Protein AF-F1N4C8-F1 (afdb_monomer_lite)

Secondary structure (DSSP, 8-state):
------------------------------HHHHHHHHHHHHHHHHHHHHHHHHHHHHHHHHHHHHH---HHHHHHHHHHHHHHHHHHHHHHHHHHHHHHTTS---------PPPP-PPPPPPB-----HHHHHHHHHHHH---GGGGHHHHHHHHHHHHHTTS--SSHHHHHHHHHHHHHHH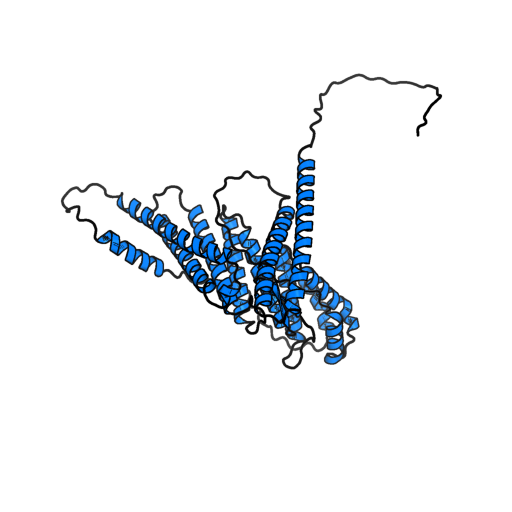HHHHHH-BTTB-----EEEE-TTT--EEEES-HHHHHHHHHHHHHHHHHHHHHTS-TTSHHHHHHHHHHHHHHHHHHHHHHHH-TT-SSGGGSHHHHHHHHHHHHHHHHHHHHHHHHHHS-SSTT-HHHHHHHHHHHHHHHHHHHHHHHHHHSTTGGGTS-HHHHHHHHHHHHHHHHHHHHHHHHHHHHTTS-----SS-------SSHHHHHHHHHHHHHTT---------------------S-THHHHHHHGGGG--S--------

Radius of gyration: 31.33 Å; chains: 1; bounding box: 101×93×82 Å

Sequence (452 aa):
MVPEDRSDGPGAGEESARLQAAGTVRKGCDLSTDSLHGRLQSRRARIHQQIDRELRMRTGAENLYRATSNARVRETVALELSDVNSSLQLLKEELAGLDSSGDTGQPESEGVTAPMIPLGLKETKPLDWAPPLKELICRHFGEDGASYEAEIRELEDLRQATRTPSRSKAGLELLTAYYNQLCFLEARFVTPARSLGLLFHWYDSLTGLPAQQRALAFEKGSVLFNIGALHTQIGARQNRSCPEGIGRAVEAFQRAAGAFSLLRENFSHAPSPDMSPTSLSMLEQLMRAQAQECVFEGLLLQAPRAAHDCLAQLRLAQEAAQVAAEYRLVHRTMAQPPVRGYVPFPWITLVHVKAEHFHALAHYHAALGLCDGACECPAPRAHVPCCQGPVWRLTALSDLQRWLSRSSLSSRRCSWPRLRPGARRCPRSARNAASWLRRSRGQRAGHPASPG

Structure (mmCIF, N/CA/C/O backbone):
data_AF-F1N4C8-F1
#
_entry.id   AF-F1N4C8-F1
#
loop_
_atom_site.group_PDB
_atom_site.id
_atom_site.type_symbol
_atom_site.label_atom_id
_atom_site.label_alt_id
_atom_site.label_comp_id
_atom_site.label_asym_id
_atom_site.label_entity_id
_atom_site.label_seq_id
_atom_site.pdbx_PDB_ins_code
_atom_site.Cartn_x
_atom_site.Cartn_y
_atom_site.Cartn_z
_atom_site.occupancy
_atom_site.B_iso_or_equiv
_atom_site.auth_seq_id
_atom_site.auth_comp_id
_atom_site.auth_asym_id
_atom_site.auth_atom_id
_atom_site.pdbx_PDB_model_num
ATOM 1 N N . MET A 1 1 ? -50.736 38.166 -16.449 1.00 34.38 1 MET A N 1
ATOM 2 C CA . MET A 1 1 ? -51.681 39.264 -16.169 1.00 34.38 1 MET A CA 1
ATOM 3 C C . MET A 1 1 ? -50.852 40.488 -15.814 1.00 34.38 1 MET A C 1
ATOM 5 O O . MET A 1 1 ? -50.324 40.567 -14.718 1.00 34.38 1 MET A O 1
ATOM 9 N N . VAL A 1 2 ? -50.634 41.325 -16.826 1.00 32.94 2 VAL A N 1
ATOM 10 C CA . VAL A 1 2 ? -50.183 42.738 -16.788 1.00 32.94 2 VAL A CA 1
ATOM 11 C C . VAL A 1 2 ? -51.335 43.538 -16.116 1.00 32.94 2 VAL A C 1
ATOM 13 O O . VAL A 1 2 ? -52.463 43.030 -16.204 1.00 32.94 2 VAL A O 1
ATOM 16 N N . PRO A 1 3 ? -51.137 44.676 -15.404 1.00 42.62 3 PRO A N 1
ATOM 17 C CA . PRO A 1 3 ? -50.498 45.879 -15.961 1.00 42.62 3 PRO A CA 1
ATOM 18 C C . PRO A 1 3 ? -49.566 46.683 -15.024 1.00 42.62 3 PRO A C 1
ATOM 20 O O . PRO A 1 3 ? -49.628 46.528 -13.811 1.00 42.62 3 PRO A O 1
ATOM 23 N N . GLU A 1 4 ? -48.523 47.381 -15.513 1.00 33.19 4 GLU A N 1
ATOM 24 C CA . GLU A 1 4 ? -48.523 48.557 -16.429 1.00 33.19 4 GLU A CA 1
ATOM 25 C C . GLU A 1 4 ? -49.344 49.726 -15.838 1.00 33.19 4 GLU A C 1
ATOM 27 O O . GLU A 1 4 ? -50.420 49.503 -15.303 1.00 33.19 4 GLU A O 1
ATOM 32 N N . ASP A 1 5 ? -48.964 51.003 -15.868 1.00 31.84 5 ASP A N 1
ATOM 33 C CA . ASP A 1 5 ? -47.834 51.765 -16.411 1.00 31.84 5 ASP A CA 1
ATOM 34 C C . ASP A 1 5 ? -48.023 53.226 -15.909 1.00 31.84 5 ASP A C 1
ATOM 36 O O . ASP A 1 5 ? -49.169 53.603 -15.681 1.00 31.84 5 ASP A O 1
ATOM 40 N N . ARG A 1 6 ? -46.928 54.010 -15.805 1.00 31.02 6 ARG A N 1
ATOM 41 C CA . ARG A 1 6 ? -46.795 55.488 -16.029 1.00 31.02 6 ARG A CA 1
ATOM 42 C C . ARG A 1 6 ? -47.761 56.500 -15.348 1.00 31.02 6 ARG A C 1
ATOM 44 O O . ARG A 1 6 ? -48.866 56.180 -14.961 1.00 31.02 6 ARG A O 1
ATOM 51 N N . SER A 1 7 ? -47.464 57.788 -15.165 1.00 30.56 7 SER A N 1
ATOM 52 C CA . SER A 1 7 ? -46.352 58.716 -15.444 1.00 30.56 7 SER A CA 1
ATOM 53 C C . SER A 1 7 ? -46.663 60.034 -14.700 1.00 30.56 7 SER A C 1
ATOM 55 O O . SER A 1 7 ? -47.820 60.270 -14.369 1.00 30.56 7 SER A O 1
ATOM 57 N N . ASP A 1 8 ? -45.651 60.873 -14.430 1.00 29.98 8 ASP A N 1
ATOM 58 C CA . ASP A 1 8 ? -45.602 62.307 -14.812 1.00 29.98 8 ASP A CA 1
ATOM 59 C C . ASP A 1 8 ? -44.490 63.064 -14.040 1.00 29.98 8 ASP A C 1
ATOM 61 O O . ASP A 1 8 ? -44.391 62.990 -12.817 1.00 29.98 8 ASP A O 1
ATOM 65 N N . GLY A 1 9 ? -43.607 63.753 -14.783 1.00 28.44 9 GLY A N 1
ATOM 66 C CA . GLY A 1 9 ? -42.596 64.710 -14.272 1.00 28.44 9 GLY A CA 1
ATOM 67 C C . GLY A 1 9 ? -43.178 66.133 -14.130 1.00 28.44 9 GLY A C 1
ATOM 68 O O . GLY A 1 9 ? -44.399 66.228 -14.014 1.00 28.44 9 GLY A O 1
ATOM 69 N N . PRO A 1 10 ? -42.409 67.254 -14.231 1.00 44.00 10 PRO A N 1
ATOM 70 C CA . PRO A 1 10 ? -40.965 67.434 -14.504 1.00 44.00 10 PRO A CA 1
ATOM 71 C C . PRO A 1 10 ? -40.255 68.551 -13.657 1.00 44.00 10 PRO A C 1
ATOM 73 O O . PRO A 1 10 ? -40.876 69.206 -12.827 1.00 44.00 10 PRO A O 1
ATOM 76 N N . GLY A 1 11 ? -38.962 68.821 -13.931 1.00 28.27 11 GLY A N 1
ATOM 77 C CA . GLY A 1 11 ? -38.224 70.067 -13.581 1.00 28.27 11 GLY A CA 1
ATOM 78 C C . GLY A 1 11 ? -36.798 69.805 -13.043 1.00 28.27 11 GLY A C 1
ATOM 79 O O . GLY A 1 11 ? -36.673 69.261 -11.957 1.00 28.27 11 GLY A O 1
ATOM 80 N N . ALA A 1 12 ? -35.702 69.923 -13.810 1.00 30.78 12 ALA A N 1
ATOM 81 C CA . ALA A 1 12 ? -34.986 71.100 -14.358 1.00 30.78 12 ALA A CA 1
ATOM 82 C C . ALA A 1 12 ? -33.800 71.578 -13.472 1.00 30.78 12 ALA A C 1
ATOM 84 O O . ALA A 1 12 ? -33.975 71.800 -12.279 1.00 30.78 12 ALA A O 1
ATOM 85 N N . GLY A 1 13 ? -32.617 71.748 -14.091 1.00 29.03 13 GLY A N 1
ATOM 86 C CA . GLY A 1 13 ? -31.369 72.309 -13.523 1.00 29.03 13 GLY A CA 1
ATOM 87 C C . GLY A 1 13 ? -30.129 71.490 -13.932 1.00 29.03 13 GLY A C 1
ATOM 88 O O . GLY A 1 13 ? -29.874 70.462 -13.316 1.00 29.03 13 GLY A O 1
ATOM 89 N N . GLU A 1 14 ? -29.556 71.722 -15.125 1.00 32.50 14 GLU A N 1
ATOM 90 C CA . GLU A 1 14 ? -28.280 72.455 -15.378 1.00 32.50 14 GLU A CA 1
ATOM 91 C C . GLU A 1 14 ? -27.025 71.733 -14.827 1.00 32.50 14 GLU A C 1
ATOM 93 O O . GLU A 1 14 ? -27.031 71.257 -13.704 1.00 32.50 14 GLU A O 1
ATOM 98 N N . GLU A 1 15 ? -25.850 71.600 -15.445 1.00 30.14 15 GLU A N 1
ATOM 99 C CA . GLU A 1 15 ? -25.218 71.870 -16.746 1.00 30.14 15 GLU A CA 1
ATOM 100 C C . GLU A 1 15 ? -23.708 71.826 -16.416 1.00 30.14 15 GLU A C 1
ATOM 102 O O . GLU A 1 15 ? -23.250 72.602 -15.586 1.00 30.14 15 GLU A O 1
ATOM 107 N N . SER A 1 16 ? -22.909 70.937 -17.017 1.00 31.98 16 SER A N 1
ATOM 108 C CA . SER A 1 16 ? -21.533 71.291 -17.412 1.00 31.98 16 SER A CA 1
ATOM 109 C C . SER A 1 16 ? -20.924 70.212 -18.303 1.00 31.98 16 SER A C 1
ATOM 111 O O . SER A 1 16 ? -20.709 69.068 -17.902 1.00 31.98 16 SER A O 1
ATOM 113 N N . ALA A 1 17 ? -20.649 70.602 -19.542 1.00 31.80 17 ALA A N 1
ATOM 114 C CA . ALA A 1 17 ? -19.982 69.805 -20.554 1.00 31.80 17 ALA A CA 1
ATOM 115 C C . ALA A 1 17 ? -18.457 69.970 -20.473 1.00 31.80 17 ALA A C 1
ATOM 117 O O . ALA A 1 17 ? -17.973 71.080 -20.268 1.00 31.80 17 ALA A O 1
ATOM 118 N N . ARG A 1 18 ? -17.698 68.902 -20.769 1.00 29.83 18 ARG A N 1
ATOM 119 C CA . ARG A 1 18 ? -16.383 68.992 -21.438 1.00 29.83 18 ARG A CA 1
ATOM 120 C C . ARG A 1 18 ? -15.966 67.666 -22.098 1.00 29.83 18 ARG A C 1
ATOM 122 O O . ARG A 1 18 ? -15.558 66.714 -21.450 1.00 29.83 18 ARG A O 1
ATOM 129 N N . LEU A 1 19 ? -16.153 67.663 -23.418 1.00 31.30 19 LEU A N 1
ATOM 130 C CA . LEU A 1 19 ? -15.345 67.116 -24.520 1.00 31.30 19 LEU A CA 1
ATOM 131 C C . LEU A 1 19 ? -14.288 66.016 -24.250 1.00 31.30 19 LEU A C 1
ATOM 133 O O . LEU A 1 19 ? -13.245 66.255 -23.655 1.00 31.30 19 LEU A O 1
ATOM 137 N N . GLN A 1 20 ? -14.557 64.860 -24.869 1.00 30.59 20 GLN A N 1
ATOM 138 C CA . GLN A 1 20 ? -13.702 64.068 -25.775 1.00 30.59 20 GLN A CA 1
ATOM 139 C C . GLN A 1 20 ? -12.196 63.906 -25.473 1.00 30.59 20 GLN A C 1
ATOM 141 O O . GLN A 1 20 ? -11.390 64.794 -25.731 1.00 30.59 20 GLN A O 1
ATOM 146 N N . ALA A 1 21 ? -11.804 62.658 -25.196 1.00 27.16 21 ALA A N 1
ATOM 147 C CA . ALA A 1 21 ? -10.619 62.048 -25.798 1.00 27.16 21 ALA A CA 1
ATOM 148 C C . ALA A 1 21 ? -10.910 60.565 -26.078 1.00 27.16 21 ALA A C 1
ATOM 150 O O . ALA A 1 21 ? -11.226 59.790 -25.176 1.00 27.16 21 ALA A O 1
ATOM 151 N N . ALA A 1 22 ? -10.859 60.189 -27.354 1.00 35.88 22 ALA A N 1
ATOM 152 C CA . ALA A 1 22 ? -11.013 58.819 -27.810 1.00 35.88 22 ALA A CA 1
ATOM 153 C C . ALA A 1 22 ? -9.832 57.962 -27.329 1.00 35.88 22 ALA A C 1
ATOM 155 O O . ALA A 1 22 ? -8.676 58.265 -27.612 1.00 35.88 22 ALA A O 1
ATOM 156 N N . GLY A 1 23 ? -10.142 56.868 -26.637 1.00 27.75 23 GLY A N 1
ATOM 157 C CA . GLY A 1 23 ? -9.200 55.822 -26.266 1.00 27.75 23 GLY A CA 1
ATOM 158 C C . GLY A 1 23 ? -9.911 54.479 -26.330 1.00 27.75 23 GLY A C 1
ATOM 159 O O . GLY A 1 23 ? -10.670 54.118 -25.437 1.00 27.75 23 GLY A O 1
ATOM 160 N N . THR A 1 24 ? -9.710 53.766 -27.432 1.00 43.00 24 THR A N 1
ATOM 161 C CA . THR A 1 24 ? -10.227 52.425 -27.708 1.00 43.00 24 THR A CA 1
ATOM 162 C C . THR A 1 24 ? -9.823 51.445 -26.603 1.00 43.00 24 THR A C 1
ATOM 164 O O . THR A 1 24 ? -8.707 50.931 -26.611 1.00 43.00 24 THR A O 1
ATOM 167 N N . VAL A 1 25 ? -10.727 51.131 -25.671 1.00 32.16 25 VAL A N 1
ATOM 168 C CA . VAL A 1 25 ? -10.544 50.015 -24.731 1.00 32.16 25 VAL A CA 1
ATOM 169 C C . VAL A 1 25 ? -11.344 48.823 -25.241 1.00 32.16 25 VAL A C 1
ATOM 171 O O . VAL A 1 25 ? -12.562 48.733 -25.091 1.00 32.16 25 VAL A O 1
ATOM 174 N N . ARG A 1 26 ? -10.627 47.903 -25.895 1.00 33.97 26 ARG A N 1
ATOM 175 C CA . ARG A 1 26 ? -11.091 46.549 -26.212 1.00 33.97 26 ARG A CA 1
ATOM 176 C C . ARG A 1 26 ? -11.612 45.889 -24.934 1.00 33.97 26 ARG A C 1
ATOM 178 O O . ARG A 1 26 ? -10.846 45.620 -24.015 1.00 33.97 26 ARG A O 1
ATOM 185 N N . LYS A 1 27 ? -12.905 45.574 -24.916 1.00 42.53 27 LYS A N 1
ATOM 186 C CA . LYS A 1 27 ? -13.530 44.680 -23.940 1.00 42.53 27 LYS A CA 1
ATOM 187 C C . LYS A 1 27 ? -13.069 43.249 -24.251 1.00 42.53 27 LYS A C 1
ATOM 189 O O . LYS A 1 27 ? -13.692 42.545 -25.041 1.00 42.53 27 LYS A O 1
ATOM 194 N N . GLY A 1 28 ? -11.914 42.863 -23.712 1.00 32.50 28 GLY A N 1
ATOM 195 C CA . GLY A 1 28 ? -11.459 41.474 -23.699 1.00 32.50 28 GLY A CA 1
ATOM 196 C C . GLY A 1 28 ? -12.331 40.681 -22.733 1.00 32.50 28 GLY A C 1
ATOM 197 O O . GLY A 1 28 ? -12.380 40.994 -21.550 1.00 32.50 28 GLY A O 1
ATOM 198 N N . CYS A 1 29 ? -13.084 39.719 -23.257 1.00 37.88 29 CYS A N 1
ATOM 199 C CA . CYS A 1 29 ? -13.912 38.816 -22.472 1.00 37.88 29 CYS A CA 1
ATOM 200 C C . CYS A 1 29 ? -13.064 37.668 -21.907 1.00 37.88 29 CYS A C 1
ATOM 202 O O . CYS A 1 29 ?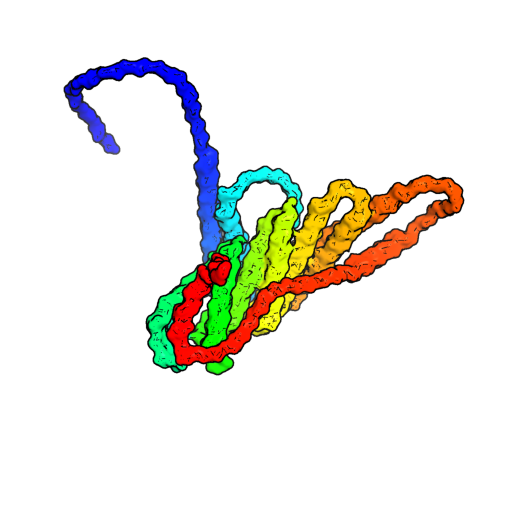 -12.502 36.895 -22.682 1.00 37.88 29 CYS A O 1
ATOM 204 N N . ASP A 1 30 ? -13.076 37.488 -20.587 1.00 38.47 30 ASP A N 1
ATOM 205 C CA . ASP A 1 30 ? -12.626 36.271 -19.895 1.00 38.47 30 ASP A CA 1
ATOM 206 C C . ASP A 1 30 ? -13.673 35.140 -20.023 1.00 38.47 30 ASP A C 1
ATOM 208 O O . ASP A 1 30 ? -14.190 34.614 -19.044 1.00 38.47 30 ASP A O 1
ATOM 212 N N . LEU A 1 31 ? -14.033 34.757 -21.254 1.00 42.31 31 LEU A N 1
ATOM 213 C CA . LEU A 1 31 ? -15.023 33.693 -21.521 1.00 42.31 31 LEU A CA 1
ATOM 214 C C . LEU A 1 31 ? -14.482 32.269 -21.278 1.00 42.31 31 LEU A C 1
ATOM 216 O O . LEU A 1 31 ? -15.246 31.304 -21.231 1.00 42.31 31 LEU A O 1
ATOM 220 N N . SER A 1 32 ? -13.168 32.106 -21.128 1.00 46.84 32 SER A N 1
ATOM 221 C CA . SER A 1 32 ? -12.535 30.781 -21.129 1.00 46.84 32 SER A CA 1
ATOM 222 C C . SER A 1 32 ? -12.412 30.154 -19.738 1.00 46.84 32 SER A C 1
ATOM 224 O O . SER A 1 32 ? -12.578 28.939 -19.604 1.00 46.84 32 SER A O 1
ATOM 226 N N . THR A 1 33 ? -12.164 30.950 -18.698 1.00 42.88 33 THR A N 1
ATOM 227 C CA . THR A 1 33 ? -11.915 30.474 -17.324 1.00 42.88 33 THR A CA 1
ATOM 228 C C . THR A 1 33 ? -13.198 30.025 -16.622 1.00 42.88 33 THR A C 1
ATOM 230 O O . THR A 1 33 ? -13.210 28.962 -15.997 1.00 42.88 33 THR A O 1
ATOM 233 N N . ASP A 1 34 ? -14.304 30.742 -16.834 1.00 50.34 34 ASP A N 1
ATOM 234 C CA . ASP A 1 34 ? -15.625 30.401 -16.282 1.00 50.34 34 ASP A CA 1
ATOM 235 C C . ASP A 1 34 ? -16.160 29.067 -16.847 1.00 50.34 34 ASP A C 1
ATOM 237 O O . ASP A 1 34 ? -16.710 28.224 -16.133 1.00 50.34 34 ASP A O 1
ATOM 241 N N . SER A 1 35 ? -15.880 28.794 -18.129 1.00 58.06 35 SER A N 1
ATOM 242 C CA . SER A 1 35 ? -16.254 27.537 -18.797 1.00 58.06 35 SER A CA 1
ATOM 243 C C . SER A 1 35 ? -15.475 26.312 -18.290 1.00 58.06 35 SER A C 1
ATOM 245 O O . SER A 1 35 ? -15.957 25.177 -18.354 1.00 58.06 35 SER A O 1
ATOM 247 N N . LEU A 1 36 ? -14.238 26.514 -17.828 1.00 58.56 36 LEU A N 1
ATOM 248 C CA . LEU A 1 36 ? -13.363 25.462 -17.306 1.00 58.56 36 LEU A CA 1
ATOM 249 C C . LEU A 1 36 ? -13.756 25.111 -15.874 1.00 58.56 36 LEU A C 1
ATOM 251 O O . LEU A 1 36 ? -13.907 23.932 -15.553 1.00 58.56 36 LEU A O 1
ATOM 255 N N . HIS A 1 37 ? -14.015 26.127 -15.051 1.00 63.09 37 HIS A N 1
ATOM 256 C CA . HIS A 1 37 ? -14.494 25.937 -13.689 1.00 63.09 37 HIS A CA 1
ATOM 257 C C . HIS A 1 37 ? -15.852 25.216 -13.663 1.00 63.09 37 HIS A C 1
ATOM 259 O O . HIS A 1 37 ? -15.999 24.211 -12.963 1.00 63.09 37 HIS A O 1
ATOM 265 N N . GLY A 1 38 ? -16.803 25.628 -14.512 1.00 69.38 38 GLY A N 1
ATOM 266 C CA . GLY A 1 38 ? -18.100 24.952 -14.651 1.00 69.38 38 GLY A CA 1
ATOM 267 C C . GLY A 1 38 ? -17.992 23.495 -15.126 1.00 69.38 38 GLY A C 1
ATOM 268 O O . GLY A 1 38 ? -18.709 22.619 -14.630 1.00 69.38 38 GLY A O 1
ATOM 269 N N . ARG A 1 39 ? -17.048 23.186 -16.029 1.00 72.56 39 ARG A N 1
ATOM 270 C CA . ARG A 1 39 ? -16.771 21.805 -16.475 1.00 72.56 39 ARG A CA 1
ATOM 271 C C . ARG A 1 39 ? -16.159 20.942 -15.373 1.00 72.56 39 ARG A C 1
ATOM 273 O O . ARG A 1 39 ? -16.588 19.802 -15.199 1.00 72.56 39 ARG A O 1
ATOM 280 N N . LEU A 1 40 ? -15.201 21.474 -14.613 1.00 74.12 40 LEU A N 1
ATOM 281 C CA . LEU A 1 40 ? -14.580 20.768 -13.487 1.00 74.12 40 LEU A CA 1
ATOM 282 C C . LEU A 1 40 ? -15.590 20.504 -12.364 1.00 74.12 40 LEU A C 1
ATOM 284 O O . LEU A 1 40 ? -15.637 19.392 -11.838 1.00 74.12 40 LEU A O 1
ATOM 288 N N . GLN A 1 41 ? -16.452 21.476 -12.050 1.00 77.50 41 GLN A N 1
ATOM 289 C CA . GLN A 1 41 ? -17.533 21.299 -11.078 1.00 77.50 41 GLN A CA 1
ATOM 290 C C . GLN A 1 41 ? -18.569 20.263 -11.540 1.00 77.50 41 GLN A C 1
ATOM 292 O O . GLN A 1 41 ? -18.951 19.390 -10.762 1.00 77.50 41 GLN A O 1
ATOM 297 N N . SER A 1 42 ? -18.974 20.292 -12.813 1.00 80.81 42 SER A N 1
ATOM 298 C CA . SER A 1 42 ? -19.904 19.300 -13.378 1.00 80.81 42 SER A CA 1
ATOM 299 C C . SER A 1 42 ? -19.312 17.887 -13.360 1.00 80.81 42 SER A C 1
ATOM 301 O O . SER A 1 42 ? -19.991 16.920 -13.009 1.00 80.81 42 SER A O 1
ATOM 303 N N . ARG A 1 43 ? -18.017 17.758 -13.684 1.00 82.12 43 ARG A N 1
ATOM 304 C CA . ARG A 1 43 ? -17.288 16.485 -13.609 1.00 82.12 43 ARG A CA 1
ATOM 305 C C . ARG A 1 43 ? -17.182 15.984 -12.167 1.00 82.12 43 ARG A C 1
ATOM 307 O O . ARG A 1 43 ? -17.458 14.815 -11.917 1.00 82.12 43 ARG A O 1
ATOM 314 N N . ARG A 1 44 ? -16.883 16.870 -11.213 1.00 84.81 44 ARG A N 1
ATOM 315 C CA . ARG A 1 44 ? -16.863 16.564 -9.773 1.00 84.81 44 ARG A CA 1
ATOM 316 C C . ARG A 1 44 ? -18.217 16.052 -9.278 1.00 84.81 44 ARG A C 1
ATOM 318 O O . ARG A 1 44 ? -18.266 15.022 -8.613 1.00 84.81 44 ARG A O 1
ATOM 325 N N . ALA A 1 45 ? -19.308 16.724 -9.646 1.00 85.25 45 ALA A N 1
ATOM 326 C CA . ALA A 1 45 ? -20.662 16.307 -9.283 1.00 85.25 45 ALA A CA 1
ATOM 327 C C . ALA A 1 45 ? -21.006 14.915 -9.842 1.00 85.25 45 ALA A C 1
ATOM 329 O O . ALA A 1 45 ? -21.552 14.078 -9.122 1.00 85.25 45 ALA A O 1
ATOM 330 N N . ARG A 1 46 ? -20.619 14.629 -11.094 1.00 89.50 46 ARG A N 1
ATOM 331 C CA . ARG A 1 46 ? -20.806 13.308 -11.713 1.00 89.50 46 ARG A CA 1
ATOM 332 C C . ARG A 1 46 ? -20.027 12.212 -10.984 1.00 89.50 46 ARG A C 1
ATOM 334 O O . ARG A 1 46 ? -20.590 11.154 -10.715 1.00 89.50 46 ARG A O 1
ATOM 341 N N . ILE A 1 47 ? -18.768 12.474 -10.630 1.00 87.75 47 ILE A N 1
ATOM 342 C CA . ILE A 1 47 ? -17.939 11.521 -9.880 1.00 87.75 47 ILE A CA 1
ATOM 343 C C . ILE A 1 47 ? -18.535 11.266 -8.492 1.00 87.75 47 ILE A C 1
ATOM 345 O O . ILE A 1 47 ? -18.646 10.113 -8.089 1.00 87.75 47 ILE A O 1
ATOM 349 N N . HIS A 1 48 ? -18.991 12.302 -7.779 1.00 87.31 48 HIS A N 1
ATOM 350 C CA . HIS A 1 48 ? -19.689 12.126 -6.498 1.00 87.31 48 HIS A CA 1
ATOM 351 C C . HIS A 1 48 ? -20.937 11.244 -6.638 1.00 87.31 48 HIS A C 1
ATOM 353 O O . HIS A 1 48 ? -21.106 10.300 -5.870 1.00 87.31 48 HIS A O 1
ATOM 359 N N . GLN A 1 49 ? -21.764 11.471 -7.664 1.00 91.00 49 GLN A N 1
ATOM 360 C CA . GLN A 1 49 ? -22.949 10.646 -7.919 1.00 91.00 49 GLN A CA 1
ATOM 361 C C . GLN A 1 49 ? -22.591 9.173 -8.187 1.00 91.00 49 GLN A C 1
ATOM 363 O O . GLN A 1 49 ? -23.306 8.264 -7.751 1.00 91.00 49 GLN A O 1
ATOM 368 N N . GLN A 1 50 ? -21.488 8.925 -8.900 1.00 90.38 50 GLN A N 1
ATOM 369 C CA . GLN A 1 50 ? -20.975 7.575 -9.135 1.00 90.38 50 GLN A CA 1
ATOM 370 C C . GLN A 1 50 ? -20.453 6.944 -7.839 1.00 90.38 50 GLN A C 1
ATOM 372 O O . GLN A 1 50 ? -20.811 5.806 -7.550 1.00 90.38 50 GLN A O 1
ATOM 377 N N . ILE A 1 51 ? -19.704 7.684 -7.015 1.00 86.75 51 ILE A N 1
ATOM 378 C CA . ILE A 1 51 ? -19.239 7.211 -5.702 1.00 86.75 51 ILE A CA 1
ATOM 379 C C . ILE A 1 51 ? -20.431 6.814 -4.824 1.00 86.75 51 ILE A C 1
ATOM 381 O O . ILE A 1 51 ? -20.425 5.728 -4.252 1.00 86.75 51 ILE A O 1
ATOM 385 N N . ASP A 1 52 ? -21.482 7.633 -4.762 1.00 88.12 52 ASP A N 1
ATOM 386 C CA . ASP A 1 52 ? -22.682 7.322 -3.976 1.00 88.12 52 ASP A CA 1
ATOM 387 C C . ASP A 1 52 ? -23.398 6.062 -4.478 1.00 88.12 52 ASP A C 1
ATOM 389 O O . ASP A 1 52 ? -23.919 5.267 -3.691 1.00 88.12 52 ASP A O 1
ATOM 393 N N . ARG A 1 53 ? -23.433 5.853 -5.800 1.00 91.06 53 ARG A N 1
ATOM 394 C CA . ARG A 1 53 ? -23.971 4.625 -6.398 1.00 91.06 53 ARG A CA 1
ATOM 395 C C . ARG A 1 53 ? -23.152 3.406 -5.979 1.00 91.06 53 ARG A C 1
ATOM 397 O O . ARG A 1 53 ? -23.744 2.436 -5.510 1.00 91.06 53 ARG A O 1
ATOM 404 N N . GLU A 1 54 ? -21.833 3.473 -6.103 1.00 89.69 54 GLU A N 1
ATOM 405 C CA . GLU A 1 54 ? -20.948 2.364 -5.749 1.00 89.69 54 GLU A CA 1
ATOM 406 C C . GLU A 1 54 ? -20.955 2.075 -4.237 1.00 89.69 54 GLU A C 1
ATOM 408 O O . GLU A 1 54 ? -20.979 0.919 -3.821 1.00 89.69 54 GLU A O 1
ATOM 413 N N . LEU A 1 55 ? -21.049 3.098 -3.379 1.00 86.06 55 LEU A N 1
ATOM 414 C CA . LEU A 1 55 ? -21.200 2.912 -1.929 1.00 86.06 55 LEU A CA 1
ATOM 415 C C . LEU A 1 55 ? -22.505 2.186 -1.566 1.00 86.06 55 LEU A C 1
ATOM 417 O O . LEU A 1 55 ? -22.517 1.331 -0.671 1.00 86.06 55 LEU A O 1
ATOM 421 N N . ARG A 1 56 ? -23.607 2.485 -2.269 1.00 90.00 56 ARG A N 1
ATOM 422 C CA . ARG A 1 56 ? -24.878 1.755 -2.111 1.00 90.00 56 ARG A CA 1
ATOM 423 C C . ARG A 1 56 ? -24.758 0.305 -2.577 1.00 90.00 56 ARG A C 1
ATOM 425 O O . ARG A 1 56 ? -25.193 -0.585 -1.848 1.00 90.00 56 ARG A O 1
ATOM 432 N N . MET A 1 57 ? -24.135 0.069 -3.735 1.00 90.12 57 MET A N 1
ATOM 433 C CA . MET A 1 57 ? -23.855 -1.278 -4.256 1.00 90.12 57 MET A CA 1
ATOM 434 C C . MET A 1 57 ? -23.035 -2.093 -3.256 1.00 90.12 57 MET A C 1
ATOM 436 O O . MET A 1 57 ? -23.437 -3.196 -2.884 1.00 90.12 57 MET A O 1
ATOM 440 N N . ARG A 1 58 ? -21.953 -1.509 -2.727 1.00 89.00 58 ARG A N 1
ATOM 441 C CA . ARG A 1 58 ? -21.110 -2.144 -1.710 1.00 89.00 58 ARG A CA 1
ATOM 442 C C . ARG A 1 58 ? -21.901 -2.508 -0.464 1.00 89.00 58 ARG A C 1
ATOM 444 O O . ARG A 1 58 ? -21.797 -3.627 0.020 1.00 89.00 58 ARG A O 1
ATOM 451 N N . THR A 1 59 ? -22.724 -1.589 0.037 1.00 88.88 59 THR A N 1
ATOM 452 C CA . THR A 1 59 ? -23.559 -1.838 1.221 1.00 88.88 59 THR A CA 1
ATOM 453 C C . THR A 1 59 ? -24.537 -2.993 0.979 1.00 88.88 59 THR A C 1
ATOM 455 O O . THR A 1 59 ? -24.698 -3.857 1.842 1.00 88.88 59 THR A O 1
ATOM 458 N N . GLY A 1 60 ? -25.159 -3.049 -0.204 1.00 89.62 60 GLY A N 1
ATOM 459 C CA . GLY A 1 60 ? -26.031 -4.156 -0.605 1.00 89.62 60 GLY A CA 1
ATOM 460 C C . GLY A 1 60 ? -25.291 -5.495 -0.671 1.00 89.62 60 GLY A C 1
ATOM 461 O O . GLY A 1 60 ? -25.742 -6.478 -0.081 1.00 89.62 60 GLY A O 1
ATOM 462 N N . ALA A 1 61 ? -24.123 -5.515 -1.315 1.00 88.44 61 ALA A N 1
ATOM 463 C CA . ALA A 1 61 ? -23.276 -6.698 -1.426 1.00 88.44 61 ALA A CA 1
ATOM 464 C C . ALA A 1 61 ? -22.746 -7.164 -0.056 1.00 88.44 61 ALA A C 1
ATOM 466 O O . ALA A 1 61 ? -22.810 -8.350 0.251 1.00 88.44 61 ALA A O 1
ATOM 467 N N . GLU A 1 62 ? -22.323 -6.252 0.827 1.00 86.81 62 GLU A N 1
ATOM 468 C CA . GLU A 1 62 ? -21.923 -6.566 2.207 1.00 86.81 62 GLU A CA 1
ATOM 469 C C . GLU A 1 62 ? -23.054 -7.238 2.997 1.00 86.81 62 GLU A C 1
ATOM 471 O O . GLU A 1 62 ? -22.821 -8.203 3.731 1.00 86.81 62 GLU A O 1
ATOM 476 N N . ASN A 1 63 ? -24.281 -6.728 2.870 1.00 90.38 63 ASN A N 1
ATOM 477 C CA . ASN A 1 63 ? -25.440 -7.292 3.555 1.00 90.38 63 ASN A CA 1
ATOM 478 C C . ASN A 1 63 ? -25.754 -8.698 3.036 1.00 90.38 63 ASN A C 1
ATOM 480 O O . ASN A 1 63 ? -25.974 -9.607 3.837 1.00 90.38 63 ASN A O 1
ATOM 484 N N . LEU A 1 64 ? -25.701 -8.900 1.717 1.00 89.44 64 LEU A N 1
ATOM 485 C CA . LEU A 1 64 ? -25.901 -10.212 1.106 1.00 89.44 64 LEU A CA 1
ATOM 486 C C . LEU A 1 64 ? -24.796 -11.202 1.499 1.00 89.44 64 LEU A C 1
ATOM 488 O O . LEU A 1 64 ? -25.092 -12.351 1.826 1.00 89.44 64 LEU A O 1
ATOM 492 N N . TYR A 1 65 ? -23.541 -10.747 1.544 1.00 87.62 65 TYR A N 1
ATOM 493 C CA . TYR A 1 65 ? -22.395 -11.549 1.976 1.00 87.62 65 TYR A CA 1
ATOM 494 C C . TYR A 1 65 ? -22.573 -12.066 3.408 1.00 87.62 65 TYR A C 1
ATOM 496 O O . TYR A 1 65 ? -22.280 -13.227 3.696 1.00 87.62 65 TYR A O 1
ATOM 504 N N . ARG A 1 66 ? -23.081 -11.211 4.309 1.00 86.50 66 ARG A N 1
ATOM 505 C CA . ARG A 1 66 ? -23.375 -11.582 5.703 1.00 86.50 66 ARG A CA 1
ATOM 506 C C . ARG A 1 66 ? -24.603 -12.482 5.831 1.00 86.50 66 ARG A C 1
ATOM 508 O O . ARG A 1 66 ? -24.610 -13.351 6.695 1.00 86.50 66 ARG A O 1
ATOM 515 N N . ALA A 1 67 ? -25.631 -12.265 5.012 1.00 88.69 67 ALA A N 1
ATOM 516 C CA . ALA A 1 67 ? -26.892 -12.999 5.093 1.00 88.69 67 ALA A CA 1
ATOM 517 C C . ALA A 1 67 ? -26.828 -14.396 4.451 1.00 88.69 67 ALA A C 1
ATOM 519 O O . ALA A 1 67 ? -27.569 -15.292 4.851 1.00 88.69 67 ALA A O 1
ATOM 520 N N . THR A 1 68 ? -25.967 -14.599 3.451 1.00 89.44 68 THR A N 1
ATOM 521 C CA . THR A 1 68 ? -25.915 -15.864 2.710 1.00 89.44 68 THR A CA 1
ATOM 522 C C . THR A 1 68 ? -25.142 -16.949 3.460 1.00 89.44 68 THR A C 1
ATOM 524 O O . THR A 1 68 ? -24.019 -16.738 3.925 1.00 89.44 68 THR A O 1
ATOM 527 N N . SER A 1 69 ? -25.715 -18.152 3.541 1.00 88.94 69 SER A N 1
ATOM 528 C CA . SER A 1 69 ? -25.052 -19.373 4.024 1.00 88.94 69 SER A CA 1
ATOM 529 C C . SER A 1 69 ? -24.445 -20.212 2.889 1.00 88.94 69 SER A C 1
ATOM 531 O O . SER A 1 69 ? -23.618 -21.086 3.150 1.00 88.94 69 SER A O 1
ATOM 533 N N . ASN A 1 70 ? -24.807 -19.929 1.631 1.00 92.31 70 ASN A N 1
ATOM 534 C CA . ASN A 1 70 ? -24.366 -20.677 0.455 1.00 92.31 70 ASN A CA 1
ATOM 535 C C . ASN A 1 70 ? -22.956 -20.246 0.018 1.00 92.31 70 ASN A C 1
ATOM 537 O O . ASN A 1 70 ? -22.730 -19.081 -0.311 1.00 92.31 70 ASN A O 1
ATOM 541 N N . ALA A 1 71 ? -22.025 -21.202 -0.033 1.00 85.69 71 ALA A N 1
ATOM 542 C CA . ALA A 1 71 ? -20.626 -20.954 -0.374 1.00 85.69 71 ALA A CA 1
ATOM 543 C C . ALA A 1 71 ? -20.429 -20.350 -1.777 1.00 85.69 71 ALA A C 1
ATOM 545 O O . ALA A 1 71 ? -19.640 -19.422 -1.917 1.00 85.69 71 ALA A O 1
ATOM 546 N N . ARG A 1 72 ? -21.181 -20.807 -2.790 1.00 85.56 72 ARG A N 1
ATOM 547 C CA . ARG A 1 72 ? -21.056 -20.294 -4.168 1.00 85.56 72 ARG A CA 1
ATOM 548 C C . ARG A 1 72 ? -21.517 -18.845 -4.272 1.00 85.56 72 ARG A C 1
ATOM 550 O O . ARG A 1 72 ? -20.819 -18.014 -4.831 1.00 85.56 72 ARG A O 1
ATOM 557 N N . VAL A 1 73 ? -22.668 -18.534 -3.673 1.00 86.06 73 VAL A N 1
ATOM 558 C CA . VAL A 1 73 ? -23.195 -17.160 -3.632 1.00 86.06 73 VAL A CA 1
ATOM 559 C C . VAL A 1 73 ? -22.234 -16.249 -2.873 1.00 86.06 73 VAL A C 1
ATOM 561 O O . VAL A 1 73 ? -21.993 -15.125 -3.293 1.00 86.06 73 VAL A O 1
ATOM 564 N N . ARG A 1 74 ? -21.648 -16.736 -1.774 1.00 85.25 74 ARG A N 1
ATOM 565 C CA . ARG A 1 74 ? -20.668 -15.980 -0.990 1.00 85.25 74 ARG A CA 1
ATOM 566 C C . ARG A 1 74 ? -19.413 -15.641 -1.800 1.00 85.25 74 ARG A C 1
ATOM 568 O O . ARG A 1 74 ? -18.937 -14.515 -1.707 1.00 85.25 74 ARG A O 1
ATOM 575 N N . GLU A 1 75 ? -18.909 -16.581 -2.595 1.00 82.06 75 GLU A N 1
ATOM 576 C CA . GLU A 1 75 ? -17.760 -16.368 -3.482 1.00 82.06 75 GLU A CA 1
ATOM 577 C C . GLU A 1 75 ? -18.073 -15.352 -4.589 1.00 82.06 75 GLU A C 1
ATOM 579 O O . GLU A 1 75 ? -17.310 -14.410 -4.782 1.00 82.06 75 GLU A O 1
ATOM 584 N N . THR A 1 76 ? -19.238 -15.458 -5.238 1.00 86.31 76 THR A N 1
ATOM 585 C CA . THR A 1 76 ? -19.682 -14.463 -6.230 1.00 86.31 76 THR A CA 1
ATOM 586 C C . THR A 1 76 ? -19.791 -13.068 -5.620 1.00 86.31 76 THR A C 1
ATOM 588 O O . THR A 1 76 ? -19.278 -12.107 -6.178 1.00 86.31 76 THR A O 1
ATOM 591 N N . VAL A 1 77 ? -20.398 -12.947 -4.437 1.00 87.12 77 VAL A N 1
ATOM 592 C CA . VAL A 1 77 ? -20.523 -11.654 -3.751 1.00 87.12 77 VAL A CA 1
ATOM 593 C C . VAL A 1 77 ? -19.155 -11.095 -3.337 1.00 87.12 77 VAL A C 1
ATOM 595 O O . VAL A 1 77 ? -18.978 -9.881 -3.341 1.00 87.12 77 VAL A O 1
ATOM 598 N N . ALA A 1 78 ? -18.176 -11.944 -3.006 1.00 81.25 78 ALA A N 1
ATOM 599 C CA . ALA A 1 78 ? -16.810 -11.499 -2.726 1.00 81.25 78 ALA A CA 1
ATOM 600 C C . ALA A 1 78 ? -16.117 -10.912 -3.967 1.00 81.25 78 ALA A C 1
ATOM 602 O O . ALA A 1 78 ? -15.420 -9.906 -3.847 1.00 81.25 78 ALA A O 1
ATOM 603 N N . LEU A 1 79 ? -16.327 -11.509 -5.145 1.00 81.94 79 LEU A N 1
ATOM 604 C CA . LEU A 1 79 ? -15.809 -10.985 -6.413 1.00 81.94 79 LEU A CA 1
ATOM 605 C C . LEU A 1 79 ? -16.442 -9.630 -6.752 1.00 81.94 79 LEU A C 1
ATOM 607 O O . LEU A 1 79 ? -15.721 -8.660 -6.962 1.00 81.94 79 LEU A O 1
ATOM 611 N N . GLU A 1 80 ? -17.771 -9.529 -6.680 1.00 85.94 80 GLU A N 1
ATOM 612 C CA . GLU A 1 80 ? -18.497 -8.269 -6.912 1.00 85.94 80 GLU A CA 1
ATOM 613 C C . GLU A 1 80 ? -18.074 -7.168 -5.926 1.00 85.94 80 GLU A C 1
ATOM 615 O O . GLU A 1 80 ? -17.948 -5.999 -6.286 1.00 85.94 80 GLU A O 1
ATOM 620 N N . LEU A 1 81 ? -17.803 -7.526 -4.664 1.00 85.25 81 LEU A N 1
ATOM 621 C CA . LEU A 1 81 ? -17.239 -6.590 -3.690 1.00 85.25 81 LEU A CA 1
ATOM 622 C C . LEU A 1 81 ? -15.851 -6.098 -4.111 1.00 85.25 81 LEU A C 1
ATOM 624 O O . LEU A 1 81 ? -15.563 -4.913 -3.940 1.00 85.25 81 LEU A O 1
ATOM 628 N N . SER A 1 82 ? -14.997 -6.963 -4.658 1.00 78.75 82 SER A N 1
ATOM 629 C CA . SER A 1 82 ? -13.691 -6.553 -5.186 1.00 78.75 82 SER A CA 1
ATOM 630 C C . SER A 1 82 ? -13.852 -5.574 -6.358 1.00 78.75 82 SER A C 1
ATOM 632 O O . SER A 1 82 ? -13.227 -4.509 -6.347 1.00 78.75 82 SER A O 1
ATOM 634 N N . ASP A 1 83 ? -14.768 -5.848 -7.291 1.00 82.00 83 ASP A N 1
ATOM 635 C CA . ASP A 1 83 ? -15.035 -4.998 -8.462 1.00 82.00 83 ASP A CA 1
ATOM 636 C C . ASP A 1 83 ? -15.594 -3.618 -8.080 1.00 82.00 83 ASP A C 1
ATOM 638 O O . ASP A 1 83 ? -15.111 -2.578 -8.550 1.00 82.00 83 ASP A O 1
ATOM 642 N N . VAL A 1 84 ? -16.566 -3.581 -7.163 1.00 85.31 84 VAL A N 1
ATOM 643 C CA . VAL A 1 84 ? -17.123 -2.328 -6.626 1.00 85.31 84 VAL A CA 1
ATOM 644 C C . VAL A 1 84 ? -16.043 -1.519 -5.903 1.00 85.31 84 VAL A C 1
ATOM 646 O O . VAL A 1 84 ? -15.979 -0.295 -6.039 1.00 85.31 84 VAL A O 1
ATOM 649 N N . ASN A 1 85 ? -15.148 -2.169 -5.154 1.00 80.69 85 ASN A N 1
ATOM 650 C CA . ASN A 1 85 ? -14.063 -1.465 -4.468 1.00 80.69 85 ASN A CA 1
ATOM 651 C C . ASN A 1 85 ? -12.988 -0.946 -5.425 1.00 80.69 85 ASN A C 1
ATOM 653 O O . ASN A 1 85 ? -12.510 0.174 -5.232 1.00 80.69 85 ASN A O 1
ATOM 657 N N . SER A 1 86 ? -12.657 -1.696 -6.478 1.00 77.06 86 SER A N 1
ATOM 658 C CA . SER A 1 86 ? -11.783 -1.213 -7.550 1.00 77.06 86 SER A CA 1
ATOM 659 C C . SER A 1 86 ? -12.378 0.033 -8.220 1.00 77.06 86 SER A C 1
ATOM 661 O O . SER A 1 86 ? -11.703 1.057 -8.354 1.00 77.06 86 SER A O 1
ATOM 663 N N . SER A 1 87 ? -13.678 0.001 -8.523 1.00 82.25 87 SER A N 1
ATOM 664 C CA . SER A 1 87 ? -14.413 1.132 -9.105 1.00 82.25 87 SER A CA 1
ATOM 665 C C . SER A 1 87 ? -14.430 2.352 -8.178 1.00 82.25 87 SER A C 1
ATOM 667 O O . SER A 1 87 ? -14.129 3.470 -8.602 1.00 82.25 87 SER A O 1
ATOM 669 N N . LEU A 1 88 ? -14.701 2.152 -6.882 1.00 83.69 88 LEU A N 1
ATOM 670 C CA . LEU A 1 88 ? -14.627 3.212 -5.869 1.00 83.69 88 LEU A CA 1
ATOM 671 C C . LEU A 1 88 ? -13.230 3.818 -5.764 1.00 83.69 88 LEU A C 1
ATOM 673 O O . LEU A 1 88 ? -13.105 5.032 -5.589 1.00 83.69 88 LEU A O 1
ATOM 677 N N . GLN A 1 89 ? -12.185 2.994 -5.836 1.00 79.12 89 GLN A N 1
ATOM 678 C CA . GLN A 1 89 ? -10.813 3.477 -5.786 1.00 79.12 89 GLN A CA 1
ATOM 679 C C . GLN A 1 89 ? -10.529 4.409 -6.968 1.00 79.12 89 GLN A C 1
ATOM 681 O O . GLN A 1 89 ? -10.083 5.533 -6.737 1.00 79.12 89 GLN A O 1
ATOM 686 N N . LEU A 1 90 ? -10.860 3.989 -8.192 1.00 79.38 90 LEU A N 1
ATOM 687 C CA . LEU A 1 90 ? -10.670 4.791 -9.404 1.00 79.38 90 LEU A CA 1
ATOM 688 C C . LEU A 1 90 ? -11.431 6.120 -9.339 1.00 79.38 90 LEU A C 1
ATOM 690 O O . LEU A 1 90 ? -10.846 7.177 -9.567 1.00 79.38 90 LEU A O 1
ATOM 694 N N . LEU A 1 91 ? -12.705 6.097 -8.937 1.00 83.38 91 LEU A N 1
ATOM 695 C CA . LEU A 1 91 ? -13.522 7.310 -8.812 1.00 83.38 91 LEU A CA 1
ATOM 696 C C . LEU A 1 91 ? -12.961 8.283 -7.767 1.00 83.38 91 LEU A C 1
ATOM 698 O O . LEU A 1 91 ? -12.900 9.492 -7.994 1.00 83.38 91 LEU A O 1
ATOM 702 N N . LYS A 1 92 ? -12.513 7.773 -6.614 1.00 82.19 92 LYS A N 1
ATOM 703 C CA . LYS A 1 92 ? -11.895 8.610 -5.574 1.00 82.19 92 LYS A CA 1
ATOM 704 C C . LYS A 1 92 ? -10.527 9.147 -6.005 1.00 82.19 92 LYS A C 1
ATOM 706 O O . LYS A 1 92 ? -10.116 10.205 -5.527 1.00 82.19 92 LYS A O 1
ATOM 711 N N . GLU A 1 93 ? -9.795 8.414 -6.839 1.00 79.88 93 GLU A N 1
ATOM 712 C CA . GLU A 1 93 ? -8.535 8.873 -7.424 1.00 79.88 93 GLU A CA 1
ATOM 713 C C . GLU A 1 93 ? -8.761 9.968 -8.466 1.00 79.88 93 GLU A C 1
ATOM 715 O O . GLU A 1 93 ? -8.055 10.975 -8.412 1.00 79.88 93 GLU A O 1
ATOM 720 N N . GLU A 1 94 ? -9.762 9.815 -9.336 1.00 82.50 94 GLU A N 1
ATOM 721 C CA . GLU A 1 94 ? -10.160 10.833 -10.314 1.00 82.50 94 GLU A CA 1
ATOM 722 C C . GLU A 1 94 ? -10.609 12.118 -9.613 1.00 82.50 94 GLU A C 1
ATOM 724 O O . GLU A 1 94 ? -10.137 13.204 -9.950 1.00 82.50 94 GLU A O 1
ATOM 729 N N . LEU A 1 95 ? -11.444 11.995 -8.575 1.00 83.88 95 LEU A N 1
ATOM 730 C CA . LEU A 1 95 ? -11.884 13.126 -7.758 1.00 83.88 95 LEU A CA 1
ATOM 731 C C . LEU A 1 95 ? -10.699 13.901 -7.170 1.00 83.88 95 LEU A C 1
ATOM 733 O O . LEU A 1 95 ? -10.624 15.120 -7.299 1.00 83.88 95 LEU A O 1
ATOM 737 N N . ALA A 1 96 ? -9.741 13.182 -6.580 1.00 76.69 96 ALA A N 1
ATOM 738 C CA . ALA A 1 96 ? -8.539 13.792 -6.027 1.00 76.69 96 ALA A CA 1
ATOM 739 C C . ALA A 1 96 ? -7.635 14.408 -7.107 1.00 76.69 96 ALA A C 1
ATOM 741 O O . ALA A 1 96 ? -6.969 15.406 -6.843 1.00 76.69 96 ALA A O 1
ATOM 742 N N . GLY A 1 97 ? -7.618 13.841 -8.318 1.00 74.69 97 GLY A N 1
ATOM 743 C CA . GLY A 1 97 ? -6.938 14.422 -9.476 1.00 74.69 97 GLY A CA 1
ATOM 744 C C . GLY A 1 97 ? -7.504 15.796 -9.841 1.00 74.69 97 GLY A C 1
ATOM 745 O O . GLY A 1 97 ? -6.740 16.740 -10.045 1.00 74.69 97 GLY A O 1
ATOM 746 N N . LEU A 1 98 ? -8.834 15.937 -9.823 1.00 73.94 98 LEU A N 1
ATOM 747 C CA . LEU A 1 98 ? -9.523 17.211 -10.069 1.00 73.94 98 LEU A CA 1
ATOM 748 C C . LEU A 1 98 ? -9.317 18.243 -8.952 1.00 73.94 98 LEU A C 1
ATOM 750 O O . LEU A 1 98 ? -9.429 19.440 -9.204 1.00 73.94 98 LEU A O 1
ATOM 754 N N . ASP A 1 99 ? -9.037 17.805 -7.723 1.00 69.06 99 ASP A N 1
ATOM 755 C CA . ASP A 1 99 ? -8.659 18.705 -6.624 1.00 69.06 99 ASP A CA 1
ATOM 756 C C . ASP A 1 99 ? -7.216 19.214 -6.763 1.00 69.06 99 ASP A C 1
ATOM 758 O O . ASP A 1 99 ? -6.894 20.300 -6.285 1.00 69.06 99 ASP A O 1
ATOM 762 N N . SER A 1 100 ? -6.349 18.454 -7.440 1.00 57.00 100 SER A N 1
ATOM 763 C CA . SER A 1 100 ? -4.953 18.831 -7.695 1.00 57.00 100 SER A CA 1
ATOM 764 C C . SER A 1 100 ? -4.723 19.603 -8.999 1.00 57.00 100 SER A C 1
ATOM 766 O O . SER A 1 100 ? -3.712 20.286 -9.118 1.00 57.00 100 SER A O 1
ATOM 768 N N . SER A 1 101 ? -5.648 19.548 -9.964 1.00 56.06 101 SER A N 1
ATOM 769 C CA . SER A 1 101 ? -5.502 20.155 -11.300 1.00 56.06 101 SER A CA 1
ATOM 770 C C . SER A 1 101 ? -5.726 21.677 -11.345 1.00 56.06 101 SER A C 1
ATOM 772 O O . SER A 1 101 ? -6.018 22.226 -12.404 1.00 56.06 101 SER A O 1
ATOM 774 N N . GLY A 1 102 ? -5.644 22.361 -10.201 1.00 50.41 102 GLY A N 1
ATOM 775 C CA . GLY A 1 102 ? -5.697 23.823 -10.111 1.00 50.41 102 GLY A CA 1
ATOM 776 C C . GLY A 1 102 ? -4.378 24.516 -10.462 1.00 50.41 102 GLY A C 1
ATOM 777 O O . GLY A 1 102 ? -4.356 25.740 -10.531 1.00 50.41 102 GLY A O 1
ATOM 778 N N . ASP A 1 103 ? -3.299 23.761 -10.688 1.00 44.53 103 ASP A N 1
ATOM 779 C CA . ASP A 1 103 ? -1.989 24.311 -11.021 1.00 44.53 103 ASP A CA 1
ATOM 780 C C . ASP A 1 103 ? -1.348 23.563 -12.200 1.00 44.53 103 ASP A C 1
ATOM 782 O O . ASP A 1 103 ? -1.333 22.334 -12.249 1.00 44.53 103 ASP A O 1
ATOM 786 N N . THR A 1 104 ? -0.793 24.345 -13.124 1.00 39.72 104 THR A N 1
ATOM 787 C CA . THR A 1 104 ? -0.044 23.990 -14.344 1.00 39.72 104 THR A CA 1
ATOM 788 C C . THR A 1 104 ? -0.818 23.443 -15.553 1.00 39.72 104 THR A C 1
ATOM 790 O O . THR A 1 104 ? -1.205 22.282 -15.644 1.00 39.72 104 THR A O 1
ATOM 793 N N . GLY A 1 105 ? -0.944 24.304 -16.568 1.00 47.53 105 GLY A N 1
ATOM 794 C CA . GLY A 1 105 ? -1.053 23.872 -17.955 1.00 47.53 105 GLY A CA 1
ATOM 795 C C . GLY A 1 105 ? 0.334 23.551 -18.508 1.00 47.53 105 GLY A C 1
ATOM 796 O O . GLY A 1 105 ? 1.239 24.373 -18.396 1.00 47.53 105 GLY A O 1
ATOM 797 N N . GLN A 1 106 ? 0.495 22.387 -19.132 1.00 39.81 106 GLN A N 1
ATOM 798 C CA . GLN A 1 106 ? 1.576 22.131 -20.084 1.00 39.81 106 GLN A CA 1
ATOM 799 C C . GLN A 1 106 ? 1.136 21.088 -21.123 1.00 39.81 106 GLN A C 1
ATOM 801 O O . GLN A 1 106 ? 0.306 20.234 -20.807 1.00 39.81 106 GLN A O 1
ATOM 806 N N . PRO A 1 107 ? 1.647 21.183 -22.365 1.00 41.69 107 PRO A N 1
ATOM 807 C CA . PRO A 1 107 ? 1.209 20.361 -23.478 1.00 41.69 107 PRO A CA 1
ATOM 808 C C . PRO A 1 107 ? 1.853 18.973 -23.422 1.00 41.69 107 PRO A C 1
ATOM 810 O O . PRO A 1 107 ? 3.024 18.814 -23.074 1.00 41.69 107 PRO A O 1
ATOM 813 N N . GLU A 1 108 ? 1.057 17.982 -23.794 1.00 40.56 108 GLU A N 1
ATOM 814 C CA . GLU A 1 108 ? 1.412 16.575 -23.896 1.00 40.56 108 GLU A CA 1
ATOM 815 C C . GLU A 1 108 ? 2.482 16.350 -24.975 1.00 40.56 108 GLU A C 1
ATOM 817 O O . GLU A 1 108 ? 2.258 16.568 -26.164 1.00 40.56 108 GLU A O 1
ATOM 822 N N . SER A 1 109 ? 3.657 15.886 -24.555 1.00 35.66 109 SER A N 1
ATOM 823 C CA . SER A 1 109 ? 4.538 15.084 -25.403 1.00 35.66 109 SER A CA 1
ATOM 824 C C . SER A 1 109 ? 4.534 13.683 -24.801 1.00 35.66 109 SER A C 1
ATOM 826 O O . SER A 1 109 ? 5.280 13.388 -23.865 1.00 35.66 109 SER A O 1
ATOM 828 N N . GLU A 1 110 ? 3.579 12.863 -25.246 1.00 43.00 110 GLU A N 1
ATOM 829 C CA . GLU A 1 110 ? 3.329 11.515 -24.732 1.00 43.00 110 GLU A CA 1
ATOM 830 C C . GLU A 1 110 ? 4.441 10.545 -25.153 1.00 43.00 110 GLU A C 1
ATOM 832 O O . GLU A 1 110 ? 4.350 9.824 -26.145 1.00 43.00 110 GLU A O 1
ATOM 837 N N . GLY A 1 111 ? 5.495 10.463 -24.344 1.00 49.56 111 GLY A N 1
ATOM 838 C CA . GLY A 1 111 ? 6.136 9.172 -24.122 1.00 49.56 111 GLY A CA 1
ATOM 839 C C . GLY A 1 111 ? 5.200 8.344 -23.245 1.00 49.56 111 GLY A C 1
ATOM 840 O O . GLY A 1 111 ? 5.019 8.681 -22.074 1.00 49.56 111 GLY A O 1
ATOM 841 N N . VAL A 1 112 ? 4.575 7.296 -23.793 1.00 55.72 112 VAL A N 1
ATOM 842 C CA . VAL A 1 112 ? 3.687 6.403 -23.028 1.00 55.72 112 VAL A CA 1
ATOM 843 C C . VAL A 1 112 ? 4.503 5.747 -21.914 1.00 55.72 112 VAL A C 1
ATOM 845 O O . VAL A 1 112 ? 5.230 4.781 -22.133 1.00 55.72 112 VAL A O 1
ATOM 848 N N . THR A 1 113 ? 4.423 6.308 -20.710 1.00 71.12 113 THR A N 1
ATOM 849 C CA . THR A 1 113 ? 5.111 5.770 -19.536 1.00 71.12 113 THR A CA 1
ATOM 850 C C . THR A 1 113 ? 4.257 4.635 -18.980 1.00 71.12 113 THR A C 1
ATOM 852 O O . THR A 1 113 ? 3.055 4.815 -18.778 1.00 71.12 113 THR A O 1
ATOM 855 N N . ALA A 1 114 ? 4.842 3.459 -18.743 1.00 81.88 114 ALA A N 1
ATOM 856 C CA . ALA A 1 114 ? 4.075 2.302 -18.285 1.00 81.88 114 ALA A CA 1
ATOM 857 C C . ALA A 1 114 ? 3.347 2.599 -16.951 1.00 81.88 114 ALA A C 1
ATOM 859 O O . ALA A 1 114 ? 3.917 3.233 -16.055 1.00 81.88 114 ALA A O 1
ATOM 860 N N . PRO A 1 115 ? 2.089 2.161 -16.768 1.00 92.00 115 PRO A N 1
ATOM 861 C CA . PRO A 1 115 ? 1.349 2.439 -15.541 1.00 92.00 115 PRO A CA 1
ATOM 862 C C . PRO A 1 115 ? 1.952 1.694 -14.342 1.00 92.00 115 PRO A C 1
ATOM 864 O O . PRO A 1 115 ? 2.474 0.586 -14.473 1.00 92.00 115 PRO A O 1
ATOM 867 N N . MET A 1 116 ? 1.862 2.294 -13.156 1.00 94.94 116 MET A N 1
ATOM 868 C CA . MET A 1 116 ? 2.226 1.665 -11.879 1.00 94.94 116 MET A CA 1
ATOM 869 C C . MET A 1 116 ? 0.971 1.146 -11.180 1.00 94.94 116 MET A C 1
ATOM 871 O O . MET A 1 116 ? -0.114 1.670 -11.417 1.00 94.94 116 MET A O 1
ATOM 875 N N . ILE A 1 117 ? 1.110 0.151 -10.303 1.00 95.81 117 ILE A N 1
ATOM 876 C CA . ILE A 1 117 ? -0.003 -0.399 -9.524 1.00 95.81 117 ILE A CA 1
ATOM 877 C C . ILE A 1 117 ? -0.039 0.282 -8.144 1.00 95.81 117 ILE A C 1
ATOM 879 O O . ILE A 1 117 ? 0.832 0.011 -7.308 1.00 95.81 117 ILE A O 1
ATOM 883 N N . PRO A 1 118 ? -1.005 1.183 -7.877 1.00 94.88 118 PRO A N 1
ATOM 884 C CA . PRO A 1 118 ? -1.265 1.692 -6.538 1.00 94.88 118 PRO A CA 1
ATOM 885 C C . PRO A 1 118 ? -2.211 0.769 -5.758 1.00 94.88 118 PRO A C 1
ATOM 887 O O . PRO A 1 118 ? -3.133 0.171 -6.312 1.00 94.88 118 PRO A O 1
ATOM 890 N N . LEU A 1 119 ? -2.034 0.713 -4.440 1.00 94.06 119 LEU A N 1
ATOM 891 C CA . LEU A 1 119 ? -2.948 0.031 -3.530 1.00 94.06 119 LEU A CA 1
ATOM 892 C C . LEU A 1 119 ? -4.053 0.960 -3.033 1.00 94.06 119 LEU A C 1
ATOM 894 O O . LEU A 1 119 ? -3.797 2.107 -2.652 1.00 94.06 119 LEU A O 1
ATOM 898 N N . GLY A 1 120 ? -5.264 0.416 -2.939 1.00 91.25 120 GLY A N 1
ATOM 899 C CA . GLY A 1 120 ? -6.364 1.033 -2.212 1.00 91.25 120 GLY A CA 1
ATOM 900 C C . GLY A 1 120 ? -6.068 1.134 -0.715 1.00 91.25 120 GLY A C 1
ATOM 901 O O . GLY A 1 120 ? -5.353 0.314 -0.137 1.00 91.25 120 GLY A O 1
ATOM 902 N N . LEU A 1 121 ? -6.623 2.160 -0.070 1.00 94.00 121 LEU A N 1
ATOM 903 C CA . LEU A 1 121 ? -6.588 2.262 1.388 1.00 94.00 121 LEU A CA 1
ATOM 904 C C . LEU A 1 121 ? -7.644 1.326 1.981 1.00 94.00 121 LEU A C 1
ATOM 906 O O . LEU A 1 121 ? -8.772 1.274 1.492 1.00 94.00 121 LEU A O 1
ATOM 910 N N . LYS A 1 122 ? -7.307 0.652 3.079 1.00 94.88 122 LYS A N 1
ATOM 911 C CA . LYS A 1 122 ? -8.283 -0.026 3.930 1.00 94.88 122 LYS A CA 1
ATOM 912 C C . LYS A 1 122 ? -9.248 0.999 4.503 1.00 94.88 122 LYS A C 1
ATOM 914 O O . LYS A 1 122 ? -8.843 2.079 4.944 1.00 94.88 122 LYS A O 1
ATOM 919 N N . GLU A 1 123 ? -10.517 0.629 4.559 1.00 91.75 123 GLU A N 1
ATOM 920 C CA . GLU A 1 123 ? -11.560 1.464 5.146 1.00 91.75 123 GLU A CA 1
ATOM 921 C C . GLU A 1 123 ? -11.919 0.997 6.556 1.00 91.75 123 GLU A C 1
ATOM 923 O O . GLU A 1 123 ? -11.769 -0.176 6.898 1.00 91.75 123 GLU A O 1
ATOM 928 N N . THR A 1 124 ? -12.430 1.911 7.381 1.00 94.31 124 THR A N 1
ATOM 929 C CA . THR A 1 124 ? -12.880 1.611 8.745 1.00 94.31 124 THR A CA 1
ATOM 930 C C . THR A 1 124 ? -14.172 2.352 9.088 1.00 94.31 124 THR A C 1
ATOM 932 O O . THR A 1 124 ? -14.494 3.405 8.518 1.00 94.31 124 THR A O 1
ATOM 935 N N . LYS A 1 125 ? -14.924 1.786 10.036 1.00 91.31 125 LYS A N 1
ATOM 936 C CA . LYS A 1 125 ? -16.140 2.384 10.597 1.00 91.31 125 LYS A CA 1
ATOM 937 C C . LYS A 1 125 ? -15.806 3.413 11.689 1.00 91.31 125 LYS A C 1
ATOM 939 O O . LYS A 1 125 ? -14.705 3.370 12.248 1.00 91.31 125 LYS A O 1
ATOM 944 N N . PRO A 1 126 ? -16.734 4.337 12.007 1.00 90.88 126 PRO A N 1
ATOM 945 C CA . PRO A 1 126 ? -16.646 5.134 13.229 1.00 90.88 126 PRO A CA 1
ATOM 946 C C . PRO A 1 126 ? -16.441 4.235 14.454 1.00 90.88 126 PRO A C 1
ATOM 948 O O . PRO A 1 126 ? -16.959 3.118 14.493 1.00 90.88 126 PRO A O 1
ATOM 951 N N . LEU A 1 127 ? -15.672 4.720 15.424 1.00 93.06 127 LEU A N 1
ATOM 952 C CA . LEU A 1 127 ? -15.368 4.016 16.666 1.00 93.06 127 LEU A CA 1
ATOM 953 C C . LEU A 1 127 ? -15.405 5.030 17.803 1.00 93.06 127 LEU A C 1
ATOM 955 O O . LEU A 1 127 ? -14.736 6.056 17.704 1.00 93.06 127 LEU A O 1
ATOM 959 N N . ASP A 1 128 ? -16.164 4.715 18.844 1.00 92.00 128 ASP A N 1
ATOM 960 C CA . ASP A 1 128 ? -16.281 5.523 20.055 1.00 92.00 128 ASP A CA 1
ATOM 961 C C . ASP A 1 128 ? -15.226 5.068 21.073 1.00 92.00 128 ASP A C 1
ATOM 963 O O . ASP A 1 128 ? -15.239 3.918 21.530 1.00 92.00 128 ASP A O 1
ATOM 967 N N . TRP A 1 129 ? -14.265 5.944 21.369 1.00 93.56 129 TRP A N 1
ATOM 968 C CA . TRP A 1 129 ? -13.181 5.671 22.313 1.00 93.56 129 TRP A CA 1
ATOM 969 C C . TRP A 1 129 ? -13.567 6.045 23.738 1.00 93.56 129 TRP A C 1
ATOM 971 O O . TRP A 1 129 ? -12.963 5.528 24.686 1.00 93.56 129 TRP A O 1
ATOM 981 N N . ALA A 1 130 ? -14.545 6.935 23.904 1.00 92.81 130 ALA A N 1
ATOM 982 C CA . ALA A 1 130 ? -14.804 7.579 25.175 1.00 92.81 130 ALA A CA 1
ATOM 983 C C . ALA A 1 130 ? -15.274 6.617 26.277 1.00 92.81 130 ALA A C 1
ATOM 985 O O . ALA A 1 130 ? -14.627 6.605 27.330 1.00 92.81 130 ALA A O 1
ATOM 986 N N . PRO A 1 131 ? -16.313 5.775 26.100 1.00 93.31 131 PRO A N 1
ATOM 987 C CA . PRO A 1 131 ? -16.768 4.893 27.172 1.00 93.31 131 PRO A CA 1
ATOM 988 C C . PRO A 1 131 ? -15.684 3.907 27.644 1.00 93.31 131 PRO A C 1
ATOM 990 O O . PRO A 1 131 ? -15.411 3.879 28.848 1.00 93.31 131 PRO A O 1
ATOM 993 N N . PRO A 1 132 ? -14.993 3.156 26.754 1.00 92.25 132 PRO A N 1
ATOM 994 C CA . PRO A 1 132 ? -14.008 2.169 27.196 1.00 92.25 132 PRO A CA 1
ATOM 995 C C . PRO A 1 132 ? -12.766 2.794 27.835 1.00 92.25 132 PRO A C 1
ATOM 997 O O . PRO A 1 132 ? -12.238 2.250 28.806 1.00 92.25 132 PRO A O 1
ATOM 1000 N N . LEU A 1 133 ? -12.301 3.948 27.337 1.00 91.81 133 LEU A N 1
ATOM 1001 C CA . LEU A 1 133 ? -11.161 4.638 27.944 1.00 91.81 133 LEU A CA 1
ATOM 1002 C C . LEU A 1 133 ? -11.514 5.237 29.304 1.00 91.81 133 LEU A C 1
ATOM 1004 O O . LEU A 1 133 ? -10.729 5.082 30.237 1.00 91.81 133 LEU A O 1
ATOM 1008 N N . LYS A 1 134 ? -12.683 5.875 29.446 1.00 93.12 134 LYS A N 1
ATOM 1009 C CA . LYS A 1 134 ? -13.135 6.424 30.734 1.00 93.12 134 LYS A CA 1
ATOM 1010 C C . LYS A 1 134 ? -13.287 5.326 31.777 1.00 93.12 134 LYS A C 1
ATOM 1012 O O . LYS A 1 134 ? -12.751 5.466 32.873 1.00 93.12 134 LYS A O 1
ATOM 1017 N N . GLU A 1 135 ? -13.940 4.214 31.430 1.00 91.81 135 GLU A N 1
ATOM 1018 C CA . GLU A 1 135 ? -14.072 3.074 32.344 1.00 91.81 135 GLU A CA 1
ATOM 1019 C C . GLU A 1 135 ? -12.696 2.538 32.754 1.00 91.81 135 GLU A C 1
ATOM 1021 O O . GLU A 1 135 ? -12.441 2.306 33.938 1.00 91.81 135 GLU A O 1
ATOM 1026 N N . LEU A 1 136 ? -11.781 2.382 31.796 1.00 89.06 136 LEU A N 1
ATOM 1027 C CA . LEU A 1 136 ? -10.437 1.893 32.078 1.00 89.06 136 LEU A CA 1
ATOM 1028 C C . LEU A 1 136 ? -9.667 2.849 32.995 1.00 89.06 136 LEU A C 1
ATOM 1030 O O . LEU A 1 136 ? -9.005 2.385 33.927 1.00 89.06 136 LEU A O 1
ATOM 1034 N N . ILE A 1 137 ? -9.761 4.161 32.765 1.00 90.94 137 ILE A N 1
ATOM 1035 C CA . ILE A 1 137 ? -9.122 5.183 33.602 1.00 90.94 137 ILE A CA 1
ATOM 1036 C C . ILE A 1 137 ? -9.651 5.102 35.037 1.00 90.94 137 ILE A C 1
ATOM 1038 O O . ILE A 1 137 ? -8.850 4.958 35.967 1.00 90.94 137 ILE A O 1
ATOM 1042 N N . CYS A 1 138 ? -10.976 5.068 35.205 1.00 91.69 138 CYS A N 1
ATOM 1043 C CA . CYS A 1 138 ? -11.627 4.928 36.506 1.00 91.69 138 CYS A CA 1
ATOM 1044 C C . CYS A 1 138 ? -11.187 3.656 37.232 1.00 91.69 138 CYS A C 1
ATOM 1046 O O . CYS A 1 138 ? -10.748 3.707 38.379 1.00 91.69 138 CYS A O 1
ATOM 1048 N N . ARG A 1 139 ? -11.265 2.499 36.565 1.00 88.06 139 ARG A N 1
ATOM 1049 C CA . ARG A 1 139 ? -11.010 1.202 37.209 1.00 88.06 139 ARG A CA 1
ATOM 1050 C C . ARG A 1 139 ? -9.536 0.946 37.480 1.00 88.06 139 ARG A C 1
ATOM 1052 O O . ARG A 1 139 ? -9.211 0.312 38.479 1.00 88.06 139 ARG A O 1
ATOM 1059 N N . HIS A 1 140 ? -8.643 1.378 36.590 1.00 85.81 140 HIS A N 1
ATOM 1060 C CA . HIS A 1 140 ? -7.222 1.077 36.731 1.00 85.81 140 HIS A CA 1
ATOM 1061 C C . HIS A 1 140 ? -6.458 2.127 37.532 1.00 85.81 140 HIS A C 1
ATOM 1063 O O . HIS A 1 140 ? -5.599 1.760 38.333 1.00 85.81 140 HIS A O 1
ATOM 1069 N N . PHE A 1 141 ? -6.730 3.408 37.289 1.00 88.38 141 PHE A N 1
ATOM 1070 C CA . PHE A 1 141 ? -5.976 4.505 37.893 1.00 88.38 141 PHE A CA 1
ATOM 1071 C C . PHE A 1 141 ? -6.715 5.142 39.074 1.00 88.38 141 PHE A C 1
ATOM 1073 O O . PHE A 1 141 ? -6.099 5.907 39.809 1.00 88.38 141 PHE A O 1
ATOM 1080 N N . GLY A 1 142 ? -7.998 4.816 39.286 1.00 91.25 142 GLY A N 1
ATOM 1081 C CA . GLY A 1 142 ? -8.811 5.426 40.343 1.00 91.25 142 GLY A CA 1
ATOM 1082 C C . GLY A 1 142 ? -9.083 6.911 40.097 1.00 91.25 142 GLY A C 1
ATOM 1083 O O . GLY A 1 142 ? -9.366 7.649 41.035 1.00 91.25 142 GLY A O 1
ATOM 1084 N N . GLU A 1 143 ? -8.941 7.360 38.849 1.00 93.44 143 GLU A N 1
ATOM 1085 C CA . GLU A 1 143 ? -9.133 8.751 38.450 1.00 93.44 143 GLU A CA 1
ATOM 1086 C C . GLU A 1 143 ? -10.468 8.917 37.729 1.00 93.44 143 GLU A C 1
ATOM 1088 O O . GLU A 1 143 ? -10.922 8.007 37.044 1.00 93.44 143 GLU A O 1
ATOM 1093 N N . ASP A 1 144 ? -11.088 10.087 37.852 1.00 92.62 144 ASP A N 1
ATOM 1094 C CA . ASP A 1 144 ? -12.324 10.383 37.135 1.00 92.62 144 ASP A CA 1
ATOM 1095 C C . ASP A 1 144 ? -12.074 10.468 35.619 1.00 92.62 144 ASP A C 1
ATOM 1097 O O . ASP A 1 144 ? -11.361 11.348 35.133 1.00 92.62 144 ASP A O 1
ATOM 1101 N N . GLY A 1 145 ? -12.683 9.555 34.858 1.00 90.19 145 GLY A N 1
ATOM 1102 C CA . GLY A 1 145 ? -12.570 9.501 33.403 1.00 90.19 145 GLY A CA 1
ATOM 1103 C C . GLY A 1 145 ? -13.076 10.766 32.703 1.00 90.19 145 GLY A C 1
ATOM 1104 O O . GLY A 1 145 ? -12.548 11.116 31.646 1.00 90.19 145 GLY A O 1
ATOM 1105 N N . ALA A 1 146 ? -14.038 11.492 33.289 1.00 93.31 146 ALA A N 1
ATOM 1106 C CA . ALA A 1 146 ? -14.544 12.741 32.712 1.00 93.31 146 ALA A CA 1
ATOM 1107 C C . ALA A 1 146 ? -13.481 13.855 32.690 1.00 93.31 146 ALA A C 1
ATOM 1109 O O . ALA A 1 146 ? -13.523 14.741 31.836 1.00 93.31 146 ALA A O 1
ATOM 1110 N N . SER A 1 147 ? -12.463 13.768 33.551 1.00 95.19 147 SER A N 1
ATOM 1111 C CA . SER A 1 147 ? -11.332 14.704 33.554 1.00 95.19 147 SER A CA 1
ATOM 1112 C C . SER A 1 147 ? -10.454 14.615 32.294 1.00 95.19 147 SER A C 1
ATOM 1114 O O . SER A 1 147 ? -9.641 15.506 32.070 1.00 95.19 147 SER A O 1
ATOM 1116 N N . TYR A 1 148 ? -10.619 13.570 31.472 1.00 94.44 148 TYR A N 1
ATOM 1117 C CA . TYR A 1 148 ? -9.842 13.318 30.250 1.00 94.44 148 TYR A CA 1
ATOM 1118 C C . TYR A 1 148 ? -10.666 13.472 28.960 1.00 94.44 148 TYR A C 1
ATOM 1120 O O . TYR A 1 148 ? -10.263 13.007 27.893 1.00 94.44 148 TYR A O 1
ATOM 1128 N N . GLU A 1 149 ? -11.844 14.102 29.034 1.00 94.81 149 GLU A N 1
ATOM 1129 C CA . GLU A 1 149 ? -12.752 14.260 27.890 1.00 94.81 149 GLU A CA 1
ATOM 1130 C C . GLU A 1 149 ? -12.099 14.965 26.694 1.00 94.81 149 GLU A C 1
ATOM 1132 O O . GLU A 1 149 ? -12.344 14.609 25.544 1.00 94.81 149 GLU A O 1
ATOM 1137 N N . ALA A 1 150 ? -11.287 15.994 26.951 1.00 95.56 150 ALA A N 1
ATOM 1138 C CA . ALA A 1 150 ? -10.657 16.776 25.892 1.00 95.56 150 ALA A CA 1
ATOM 1139 C C . ALA A 1 150 ? -9.640 15.936 25.111 1.00 95.56 150 ALA A C 1
ATOM 1141 O O . ALA A 1 150 ? -9.663 15.921 23.884 1.00 95.56 150 ALA A O 1
ATOM 1142 N N . GLU A 1 151 ? -8.801 15.195 25.829 1.00 94.88 151 GLU A N 1
ATOM 1143 C CA . GLU A 1 151 ? -7.788 14.297 25.286 1.00 94.88 151 GLU A CA 1
ATOM 1144 C C . GLU A 1 151 ? -8.398 13.149 24.475 1.00 94.88 151 GLU A C 1
ATOM 1146 O O . GLU A 1 151 ? -7.894 12.794 23.408 1.00 94.88 151 GLU A O 1
ATOM 1151 N N . ILE A 1 152 ? -9.491 12.571 24.978 1.00 95.00 152 ILE A N 1
ATOM 1152 C CA . ILE A 1 152 ? -10.233 11.511 24.289 1.00 95.00 152 ILE A CA 1
ATOM 1153 C C . ILE A 1 152 ? -10.836 12.046 22.987 1.00 95.00 152 ILE A C 1
ATOM 1155 O O . ILE A 1 152 ? -10.708 11.403 21.947 1.00 95.00 152 ILE A O 1
ATOM 1159 N N . ARG A 1 153 ? -11.421 13.247 23.016 1.00 96.00 153 ARG A N 1
ATOM 1160 C CA . ARG A 1 153 ? -11.993 13.878 21.821 1.00 96.00 153 ARG A CA 1
ATOM 1161 C C . ARG A 1 153 ? -10.937 14.179 20.762 1.00 96.00 153 ARG A C 1
ATOM 1163 O O . ARG A 1 153 ? -11.159 13.903 19.591 1.00 96.00 153 ARG A O 1
ATOM 1170 N N . GLU A 1 154 ? -9.761 14.663 21.164 1.00 96.50 154 GLU A N 1
ATOM 1171 C CA . GLU A 1 154 ? -8.638 14.868 20.236 1.00 96.50 154 GLU A CA 1
ATOM 1172 C C . GLU A 1 154 ? -8.208 13.558 19.548 1.00 96.50 154 GLU A C 1
ATOM 1174 O O . GLU A 1 154 ? -7.890 13.556 18.356 1.00 96.50 154 GLU A O 1
ATOM 1179 N N . LEU A 1 155 ? -8.211 12.432 20.274 1.00 96.25 155 LEU A N 1
ATOM 1180 C CA . LEU A 1 155 ? -7.926 11.109 19.710 1.00 96.25 155 LEU A CA 1
ATOM 1181 C C . LEU A 1 155 ? -9.007 10.666 18.710 1.00 96.25 155 LEU A C 1
ATOM 1183 O O . LEU A 1 155 ? -8.677 10.113 17.656 1.00 96.25 155 LEU A O 1
ATOM 1187 N N . GLU A 1 156 ? -10.278 10.896 19.033 1.00 95.44 156 GLU A N 1
ATOM 1188 C CA . GLU A 1 156 ? -11.415 10.572 18.167 1.00 95.44 156 GLU A CA 1
ATOM 1189 C C . GLU A 1 156 ? -11.407 11.396 16.882 1.00 95.44 156 GLU A C 1
ATOM 1191 O O . GLU A 1 156 ? -11.515 10.822 15.796 1.00 95.44 156 GLU A O 1
ATOM 1196 N N . ASP A 1 157 ? -11.184 12.706 16.988 1.00 96.12 157 ASP A N 1
ATOM 1197 C CA . ASP A 1 157 ? -11.058 13.613 15.847 1.00 96.12 157 ASP A CA 1
ATOM 1198 C C . ASP A 1 157 ? -9.898 13.189 14.940 1.00 96.12 157 ASP A C 1
ATOM 1200 O O . ASP A 1 157 ? -10.041 13.100 13.715 1.00 96.12 157 ASP A O 1
ATOM 1204 N N . LEU A 1 158 ? -8.750 12.849 15.541 1.00 97.06 158 LEU A N 1
ATOM 1205 C CA . LEU A 1 158 ? -7.585 12.362 14.810 1.00 97.06 158 LEU A CA 1
ATOM 1206 C C . LEU A 1 158 ? -7.898 11.063 14.060 1.00 97.06 158 LEU A C 1
ATOM 1208 O O . LEU A 1 158 ? -7.598 10.948 12.868 1.00 97.06 158 LEU A O 1
ATOM 1212 N N . ARG A 1 159 ? -8.540 10.095 14.724 1.00 96.69 159 ARG A N 1
ATOM 1213 C CA . ARG A 1 159 ? -8.963 8.846 14.082 1.00 96.69 159 ARG A CA 1
ATOM 1214 C C . ARG A 1 159 ? -9.952 9.114 12.957 1.00 96.69 159 ARG A C 1
ATOM 1216 O O . ARG A 1 159 ? -9.813 8.545 11.875 1.00 96.69 159 ARG A O 1
ATOM 1223 N N . GLN A 1 160 ? -10.945 9.964 13.191 1.00 95.25 160 GLN A N 1
ATOM 1224 C CA . GLN A 1 160 ? -11.979 10.282 12.215 1.00 95.25 160 GLN A CA 1
ATOM 1225 C C . GLN A 1 160 ? -11.368 10.911 10.958 1.00 95.25 160 GLN A C 1
ATOM 1227 O O . GLN A 1 160 ? -11.720 10.506 9.849 1.00 95.25 160 GLN A O 1
ATOM 1232 N N . ALA A 1 161 ? -10.382 11.797 11.114 1.00 94.19 161 ALA A N 1
ATOM 1233 C CA . ALA A 1 161 ? -9.628 12.361 9.999 1.00 94.19 161 ALA A CA 1
ATOM 1234 C C . ALA A 1 161 ? -8.857 11.289 9.200 1.00 94.19 161 ALA A C 1
ATOM 1236 O O . ALA A 1 161 ? -8.792 11.361 7.971 1.00 94.19 161 ALA A O 1
ATOM 1237 N N . THR A 1 162 ? -8.318 10.251 9.856 1.00 95.50 162 THR A N 1
ATOM 1238 C CA . THR A 1 162 ? -7.567 9.176 9.168 1.00 95.50 162 THR A CA 1
ATOM 1239 C C . THR A 1 162 ? -8.405 8.307 8.227 1.00 95.50 162 THR A C 1
ATOM 1241 O O . THR A 1 162 ? -7.839 7.558 7.434 1.00 95.50 162 THR A O 1
ATOM 1244 N N . ARG A 1 163 ? -9.741 8.402 8.276 1.00 93.19 163 ARG A N 1
ATOM 1245 C CA . ARG A 1 163 ? -10.642 7.660 7.375 1.00 93.19 163 ARG A CA 1
ATOM 1246 C C . ARG A 1 163 ? -10.622 8.203 5.947 1.00 93.19 163 ARG A C 1
ATOM 1248 O O . ARG A 1 163 ? -10.932 7.468 5.013 1.00 93.19 163 ARG A O 1
ATOM 1255 N N . THR A 1 164 ? -10.254 9.470 5.778 1.00 89.50 164 THR A N 1
ATOM 1256 C CA . THR A 1 164 ? -10.163 10.149 4.479 1.00 89.50 164 THR A CA 1
ATOM 1257 C C . THR A 1 164 ? -8.867 10.961 4.394 1.00 89.50 164 THR A C 1
ATOM 1259 O O . THR A 1 164 ? -8.913 12.191 4.311 1.00 89.50 164 THR A O 1
ATOM 1262 N N . PRO A 1 165 ? -7.691 10.307 4.450 1.00 92.75 165 PRO A N 1
ATOM 1263 C CA . PRO A 1 165 ? -6.425 11.014 4.390 1.00 92.75 165 PRO A CA 1
ATOM 1264 C C . PRO A 1 165 ? -6.207 11.560 2.974 1.00 92.75 165 PRO A C 1
ATOM 1266 O O . PRO A 1 165 ? -6.589 10.939 1.977 1.00 92.75 165 PRO A O 1
ATOM 1269 N N . SER A 1 166 ? -5.566 12.722 2.872 1.00 90.50 166 SER A N 1
ATOM 1270 C CA . SER A 1 166 ? -5.183 13.277 1.575 1.00 90.50 166 SER A CA 1
ATOM 1271 C C . SER A 1 166 ? -4.091 12.428 0.915 1.00 90.50 166 SER A C 1
ATOM 1273 O O . SER A 1 166 ? -3.264 11.805 1.579 1.00 90.50 166 SER A O 1
ATOM 1275 N N . ARG A 1 167 ? -4.059 12.410 -0.420 1.00 89.06 167 ARG A N 1
ATOM 1276 C CA . ARG A 1 167 ? -3.109 11.622 -1.232 1.00 89.06 167 ARG A CA 1
ATOM 1277 C C . ARG A 1 167 ? -1.741 12.284 -1.351 1.00 89.06 167 ARG A C 1
ATOM 1279 O O . ARG A 1 167 ? -1.186 12.419 -2.435 1.00 89.06 167 ARG A O 1
ATOM 1286 N N . SER A 1 168 ? -1.233 12.769 -0.227 1.00 89.94 168 SER A N 1
ATOM 1287 C CA . SER A 1 168 ? -0.051 13.617 -0.158 1.00 89.94 168 SER A CA 1
ATOM 1288 C C . SER A 1 168 ? 0.732 13.367 1.129 1.00 89.94 168 SER A C 1
ATOM 1290 O O . SER A 1 168 ? 0.355 12.556 1.979 1.00 89.94 168 SER A O 1
ATOM 1292 N N . LYS A 1 169 ? 1.831 14.107 1.297 1.00 91.44 169 LYS A N 1
ATOM 1293 C CA . LYS A 1 169 ? 2.632 14.087 2.523 1.00 91.44 169 LYS A CA 1
ATOM 1294 C C . LYS A 1 169 ? 1.810 14.426 3.773 1.00 91.44 169 LYS A C 1
ATOM 1296 O O . LYS A 1 169 ? 2.028 13.809 4.808 1.00 91.44 169 LYS A O 1
ATOM 1301 N N . ALA A 1 170 ? 0.832 15.327 3.667 1.00 94.94 170 ALA A N 1
ATOM 1302 C CA . ALA A 1 170 ? -0.043 15.672 4.787 1.00 94.94 170 ALA A CA 1
ATOM 1303 C C . ALA A 1 170 ? -0.883 14.467 5.255 1.00 94.94 170 ALA A C 1
ATOM 1305 O O . ALA A 1 170 ? -1.053 14.259 6.454 1.00 94.94 170 ALA A O 1
ATOM 1306 N N . GLY A 1 171 ? -1.354 13.625 4.329 1.00 95.00 171 GLY A N 1
ATOM 1307 C CA . GLY A 1 171 ? -2.048 12.382 4.674 1.00 95.00 171 GLY A CA 1
ATOM 1308 C C . GLY A 1 171 ? -1.139 11.357 5.354 1.00 95.00 171 GLY A C 1
ATOM 1309 O O . GLY A 1 171 ? -1.563 10.697 6.301 1.00 95.00 171 GLY A O 1
ATOM 1310 N N . LEU A 1 172 ? 0.129 11.261 4.934 1.00 96.62 172 LEU A N 1
ATOM 1311 C CA . LEU A 1 172 ? 1.125 10.419 5.611 1.00 96.62 172 LEU A CA 1
ATOM 1312 C C . LEU A 1 172 ? 1.403 10.908 7.036 1.00 96.62 172 LEU A C 1
ATOM 1314 O O . LEU A 1 172 ? 1.473 10.098 7.960 1.00 96.62 172 LEU A O 1
ATOM 1318 N N . GLU A 1 173 ? 1.545 12.222 7.223 1.00 97.44 173 GLU A N 1
ATOM 1319 C CA . GLU A 1 173 ? 1.739 12.842 8.538 1.00 97.44 173 GLU A CA 1
ATOM 1320 C C . GLU A 1 173 ? 0.537 12.582 9.454 1.00 97.44 173 GLU A C 1
ATOM 1322 O O . GLU A 1 173 ? 0.725 12.197 10.608 1.00 97.44 173 GLU A O 1
ATOM 1327 N N . LEU A 1 174 ? -0.686 12.688 8.926 1.00 97.94 174 LEU A N 1
ATOM 1328 C CA . LEU A 1 174 ? -1.925 12.372 9.638 1.00 97.94 174 LEU A CA 1
ATOM 1329 C C . LEU A 1 174 ? -1.981 10.905 10.099 1.00 97.94 174 LEU A C 1
ATOM 1331 O O . LEU A 1 174 ? -2.200 10.634 11.282 1.00 97.94 174 LEU A O 1
ATOM 1335 N N . LEU A 1 175 ? -1.746 9.955 9.188 1.00 98.19 175 LEU A N 1
ATOM 1336 C CA . LEU A 1 175 ? -1.738 8.522 9.512 1.00 98.19 175 LEU A CA 1
ATOM 1337 C C . LEU A 1 175 ? -0.635 8.175 10.520 1.00 98.19 175 LEU A C 1
ATOM 1339 O O . LEU A 1 175 ? -0.866 7.416 11.461 1.00 98.19 175 LEU A O 1
ATOM 1343 N N . THR A 1 176 ? 0.550 8.767 10.362 1.00 97.56 176 THR A N 1
ATOM 1344 C CA . THR A 1 176 ? 1.687 8.571 11.274 1.00 97.56 176 THR A CA 1
ATOM 1345 C C . THR A 1 176 ? 1.393 9.138 12.662 1.00 97.56 176 THR A C 1
ATOM 1347 O O . THR A 1 176 ? 1.701 8.496 13.667 1.00 97.56 176 THR A O 1
ATOM 1350 N N . ALA A 1 177 ? 0.767 10.317 12.743 1.00 97.94 177 ALA A N 1
ATOM 1351 C CA . ALA A 1 177 ? 0.358 10.914 14.009 1.00 97.94 177 ALA A CA 1
ATOM 1352 C C . ALA A 1 177 ? -0.602 9.989 14.766 1.00 97.94 177 ALA A C 1
ATOM 1354 O O . ALA A 1 177 ? -0.388 9.728 15.951 1.00 97.94 177 ALA A O 1
ATOM 1355 N N . TYR A 1 178 ? -1.599 9.430 14.076 1.00 98.44 178 TYR A N 1
ATOM 1356 C CA . TYR A 1 178 ? -2.526 8.479 14.683 1.00 98.44 178 TYR A CA 1
ATOM 1357 C C . TYR A 1 178 ? -1.843 7.170 15.101 1.00 98.44 178 TYR A C 1
ATOM 1359 O O . TYR A 1 178 ? -2.011 6.721 16.235 1.00 98.44 178 TYR A O 1
ATOM 1367 N N . TYR A 1 179 ? -0.992 6.597 14.244 1.00 97.62 179 TYR A N 1
ATOM 1368 C CA . TYR A 1 179 ? -0.214 5.397 14.569 1.00 97.62 179 TYR A CA 1
ATOM 1369 C C . TYR A 1 179 ? 0.643 5.577 15.834 1.00 97.62 179 TYR A C 1
ATOM 1371 O O . TYR A 1 179 ? 0.719 4.681 16.680 1.00 97.62 179 TYR A O 1
ATOM 1379 N N . ASN A 1 180 ? 1.249 6.754 16.006 1.00 96.25 180 ASN A N 1
ATOM 1380 C CA . ASN A 1 180 ? 2.013 7.085 17.206 1.00 96.25 180 ASN A CA 1
ATOM 1381 C C . ASN A 1 180 ? 1.125 7.142 18.457 1.00 96.25 180 ASN A C 1
ATOM 1383 O O . ASN A 1 180 ? 1.524 6.617 19.497 1.00 96.25 180 ASN A O 1
ATOM 1387 N N . GLN A 1 181 ? -0.089 7.702 18.362 1.00 96.06 181 GLN A N 1
ATOM 1388 C CA . GLN A 1 181 ? -1.042 7.669 19.480 1.00 96.06 181 GLN A CA 1
ATOM 1389 C C . GLN A 1 181 ? -1.402 6.234 19.868 1.00 96.06 181 GLN A C 1
ATOM 1391 O O . GLN A 1 181 ? -1.370 5.895 21.050 1.00 96.06 181 GLN A O 1
ATOM 1396 N N . LEU A 1 182 ? -1.640 5.351 18.893 1.00 95.38 182 LEU A N 1
ATOM 1397 C CA . LEU A 1 182 ? -1.896 3.934 19.168 1.00 95.38 182 LEU A CA 1
ATOM 1398 C C . LEU A 1 182 ? -0.716 3.253 19.879 1.00 95.38 182 LEU A C 1
ATOM 1400 O O . LEU A 1 182 ? -0.931 2.438 20.773 1.00 95.38 182 LEU A O 1
ATOM 1404 N N . CYS A 1 183 ? 0.527 3.604 19.534 1.00 92.88 183 CYS A N 1
ATOM 1405 C CA . CYS A 1 183 ? 1.710 3.102 20.238 1.00 92.88 183 CYS A CA 1
ATOM 1406 C C . CYS A 1 183 ? 1.755 3.568 21.703 1.00 92.88 183 CYS A C 1
ATOM 1408 O O . CYS A 1 183 ? 2.108 2.786 22.587 1.00 92.88 183 CYS A O 1
ATOM 1410 N N . PHE A 1 184 ? 1.377 4.819 21.984 1.00 91.75 184 PHE A N 1
ATOM 1411 C CA . PHE A 1 184 ? 1.294 5.322 23.359 1.00 91.75 184 PHE A CA 1
ATOM 1412 C C . PHE A 1 184 ? 0.166 4.659 24.156 1.00 91.75 184 PHE A C 1
ATOM 1414 O O . PHE A 1 184 ? 0.361 4.332 25.329 1.00 91.75 184 PHE A O 1
ATOM 1421 N N . LEU A 1 185 ? -0.988 4.419 23.524 1.00 91.75 185 LEU A N 1
ATOM 1422 C CA . LEU A 1 185 ? -2.103 3.696 24.138 1.00 91.75 185 LEU A CA 1
ATOM 1423 C C . LEU A 1 185 ? -1.714 2.255 24.475 1.00 91.75 185 LEU A C 1
ATOM 1425 O O . LEU A 1 185 ? -1.981 1.795 25.584 1.00 91.75 185 LEU A O 1
ATOM 1429 N N . GLU A 1 186 ? -1.040 1.562 23.556 1.00 90.38 186 GLU A N 1
ATOM 1430 C CA . GLU A 1 186 ? -0.554 0.200 23.775 1.00 90.38 186 GLU A CA 1
ATOM 1431 C C . GLU A 1 186 ? 0.392 0.130 24.972 1.00 90.38 186 GLU A C 1
ATOM 1433 O O . GLU A 1 186 ? 0.150 -0.636 25.900 1.00 90.38 186 GLU A O 1
ATOM 1438 N N . ALA A 1 187 ? 1.414 0.990 24.997 1.00 89.62 187 ALA A N 1
ATOM 1439 C CA . ALA A 1 187 ? 2.427 1.002 26.050 1.00 89.62 187 ALA A CA 1
ATOM 1440 C C . ALA A 1 187 ? 1.860 1.278 27.454 1.00 89.62 187 ALA A C 1
ATOM 1442 O O . ALA A 1 187 ? 2.511 0.973 28.453 1.00 89.62 187 ALA A O 1
ATOM 1443 N N . ARG A 1 188 ? 0.673 1.887 27.540 1.00 85.25 188 ARG A N 1
ATOM 1444 C CA . ARG A 1 188 ? 0.080 2.338 28.800 1.00 85.25 188 ARG A CA 1
ATOM 1445 C C . ARG A 1 188 ? -1.089 1.488 29.276 1.00 85.25 188 ARG A C 1
ATOM 1447 O O . ARG A 1 188 ? -1.216 1.237 30.473 1.00 85.25 188 ARG A O 1
ATOM 1454 N N . PHE A 1 189 ? -1.974 1.116 28.363 1.00 84.00 189 PHE A N 1
ATOM 1455 C CA . PHE A 1 189 ? -3.262 0.521 28.704 1.00 84.00 189 PHE A CA 1
ATOM 1456 C C . PHE A 1 189 ? -3.324 -0.973 28.390 1.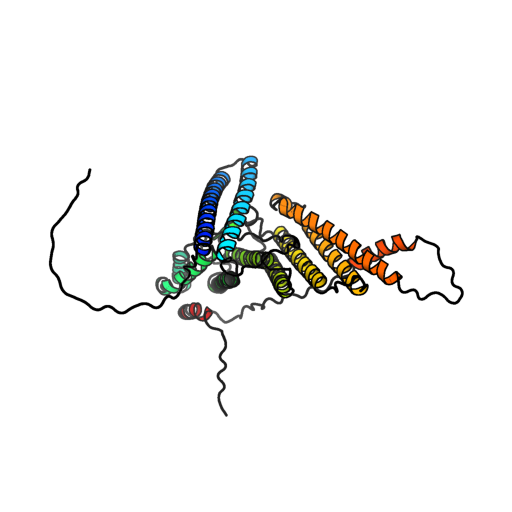00 84.00 189 PHE A C 1
ATOM 1458 O O . PHE A 1 189 ? -4.069 -1.698 29.056 1.00 84.00 189 PHE A O 1
ATOM 1465 N N . VAL A 1 190 ? -2.521 -1.449 27.436 1.00 80.81 190 VAL A N 1
ATOM 1466 C CA . VAL A 1 190 ? -2.533 -2.848 27.005 1.00 80.81 190 VAL A CA 1
ATOM 1467 C C . VAL A 1 190 ? -1.492 -3.643 27.784 1.00 80.81 190 VAL A C 1
ATOM 1469 O O . VAL A 1 190 ? -0.303 -3.338 27.787 1.00 80.81 190 VAL A O 1
ATOM 1472 N N . THR A 1 191 ? -1.950 -4.697 28.450 1.00 78.19 191 THR A N 1
ATOM 1473 C CA . THR A 1 191 ? -1.100 -5.736 29.045 1.00 78.19 191 THR A CA 1
ATOM 1474 C C . THR A 1 191 ? -1.674 -7.100 28.652 1.00 78.19 191 THR A C 1
ATOM 1476 O O . THR A 1 191 ? -2.831 -7.162 28.239 1.00 78.19 191 THR A O 1
ATOM 1479 N N . PRO A 1 192 ? -0.941 -8.221 28.786 1.00 74.25 192 PRO A N 1
ATOM 1480 C CA . PRO A 1 192 ? -1.488 -9.538 28.437 1.00 74.25 192 PRO A CA 1
ATOM 1481 C C . PRO A 1 192 ? -2.811 -9.878 29.148 1.00 74.25 192 PRO A C 1
ATOM 1483 O O . PRO A 1 192 ? -3.640 -10.593 28.601 1.00 74.25 192 PRO A O 1
ATOM 1486 N N . ALA A 1 193 ? -3.034 -9.323 30.343 1.00 70.38 193 ALA A N 1
ATOM 1487 C CA . ALA A 1 193 ? -4.251 -9.515 31.131 1.00 70.38 193 ALA A CA 1
ATOM 1488 C C . ALA A 1 193 ? -5.362 -8.483 30.844 1.00 70.38 193 ALA A C 1
ATOM 1490 O O . ALA A 1 193 ? -6.445 -8.582 31.420 1.00 70.38 193 ALA A O 1
ATOM 1491 N N . ARG A 1 194 ? -5.117 -7.466 30.004 1.00 77.44 194 ARG A N 1
ATOM 1492 C CA . ARG A 1 194 ? -6.031 -6.332 29.819 1.00 77.44 194 ARG A CA 1
ATOM 1493 C C . ARG A 1 194 ? -6.073 -5.842 28.378 1.00 77.44 194 ARG A C 1
ATOM 1495 O O . ARG A 1 194 ? -5.071 -5.413 27.812 1.00 77.44 194 ARG A O 1
ATOM 1502 N N . SER A 1 195 ? -7.284 -5.808 27.836 1.00 78.19 195 SER A N 1
ATOM 1503 C CA . SER A 1 195 ? -7.593 -5.181 26.551 1.00 78.19 195 SER A CA 1
ATOM 1504 C C . SER A 1 195 ? -8.414 -3.909 26.755 1.00 78.19 195 SER A C 1
ATOM 1506 O O . SER A 1 195 ? -9.018 -3.715 27.808 1.00 78.19 195 SER A O 1
ATOM 1508 N N . LEU A 1 196 ? -8.453 -3.052 25.735 1.00 83.19 196 LEU A N 1
ATOM 1509 C CA . LEU A 1 196 ? -9.239 -1.814 25.745 1.00 83.19 196 LEU A CA 1
ATOM 1510 C C . LEU A 1 196 ? -10.755 -2.050 25.635 1.00 83.19 196 LEU A C 1
ATOM 1512 O O . LEU A 1 196 ? -11.511 -1.093 25.693 1.00 83.19 196 LEU A O 1
ATOM 1516 N N . GLY A 1 197 ? -11.211 -3.285 25.398 1.00 83.06 197 GLY A N 1
ATOM 1517 C CA . GLY A 1 197 ? -12.633 -3.590 25.188 1.00 83.06 197 GLY A CA 1
ATOM 1518 C C . GLY A 1 197 ? -13.223 -3.084 23.861 1.00 83.06 197 GLY A C 1
ATOM 1519 O O . GLY A 1 197 ? -14.376 -3.382 23.565 1.00 83.06 197 GLY A O 1
ATOM 1520 N N . LEU A 1 198 ? -12.440 -2.376 23.043 1.00 91.06 198 LEU A N 1
ATOM 1521 C CA . LEU A 1 198 ? -12.841 -1.873 21.728 1.00 91.06 198 LEU A CA 1
ATOM 1522 C C . LEU A 1 198 ? -12.928 -3.003 20.700 1.00 91.06 198 LEU A C 1
ATOM 1524 O O . LEU A 1 198 ? -12.113 -3.924 20.717 1.00 91.06 198 LEU A O 1
ATOM 1528 N N . LEU A 1 199 ? -13.892 -2.910 19.782 1.00 93.25 199 LEU A N 1
ATOM 1529 C CA . LEU A 1 199 ? -13.984 -3.773 18.606 1.00 93.25 199 LEU A CA 1
ATOM 1530 C C . LEU A 1 199 ? -13.630 -2.955 17.362 1.00 93.25 199 LEU A C 1
ATOM 1532 O O . LEU A 1 199 ? -14.378 -2.072 16.951 1.00 93.25 199 LEU A O 1
ATOM 1536 N N . PHE A 1 200 ? -12.480 -3.246 16.766 1.00 94.62 200 PHE A N 1
ATOM 1537 C CA . PHE A 1 200 ? -11.995 -2.554 15.580 1.00 94.62 200 PHE A CA 1
ATOM 1538 C C . PHE A 1 200 ? -12.559 -3.215 14.326 1.00 94.62 200 PHE A C 1
ATOM 1540 O O . PHE A 1 200 ? -12.443 -4.429 14.161 1.00 94.62 200 PHE A O 1
ATOM 1547 N N . HIS A 1 201 ? -13.146 -2.415 13.436 1.00 94.25 201 HIS A N 1
ATOM 1548 C CA . HIS A 1 201 ? -13.738 -2.868 12.178 1.00 94.25 201 HIS A CA 1
ATOM 1549 C C . HIS A 1 201 ? -12.961 -2.295 10.996 1.00 94.25 201 HIS A C 1
ATOM 1551 O O . HIS A 1 201 ? -12.942 -1.077 10.813 1.00 94.25 201 HIS A O 1
ATOM 1557 N N . TRP A 1 202 ? -12.388 -3.163 10.168 1.00 95.50 202 TRP A N 1
ATOM 1558 C CA . TRP A 1 202 ? -11.672 -2.772 8.955 1.00 95.50 202 TRP A CA 1
ATOM 1559 C C . TRP A 1 202 ? -12.148 -3.562 7.750 1.00 95.50 202 TRP A C 1
ATOM 1561 O O . TRP A 1 202 ? -12.631 -4.682 7.883 1.00 95.50 202 TRP A O 1
ATOM 1571 N N . TYR A 1 203 ? -11.975 -2.979 6.575 1.00 90.88 203 TYR A N 1
ATOM 1572 C CA . TYR A 1 203 ? -12.231 -3.618 5.294 1.00 90.88 203 TYR A CA 1
ATOM 1573 C C . TYR A 1 203 ? -10.900 -3.923 4.603 1.00 90.88 203 TYR A C 1
ATOM 1575 O O . TYR A 1 203 ? -9.958 -3.126 4.647 1.00 90.88 203 TYR A O 1
ATOM 1583 N N . ASP A 1 204 ? -10.786 -5.124 4.048 1.00 89.19 204 ASP A N 1
ATOM 1584 C CA . ASP A 1 204 ? -9.662 -5.556 3.217 1.00 89.19 204 ASP A CA 1
ATOM 1585 C C . ASP A 1 204 ? -9.537 -4.658 1.969 1.00 89.19 204 ASP A C 1
ATOM 1587 O O . ASP A 1 204 ? -10.534 -4.366 1.315 1.00 89.19 204 ASP A O 1
ATOM 1591 N N . SER A 1 205 ? -8.324 -4.204 1.654 1.00 88.81 205 SER A N 1
ATOM 1592 C CA . SER A 1 205 ? -8.046 -3.367 0.475 1.00 88.81 205 SER A CA 1
ATOM 1593 C C . SER A 1 205 ? -8.080 -4.111 -0.870 1.00 88.81 205 SER A C 1
ATOM 1595 O O . SER A 1 205 ? -8.256 -3.468 -1.900 1.00 88.81 205 SER A O 1
ATOM 1597 N N . LEU A 1 206 ? -7.912 -5.438 -0.877 1.00 86.62 206 LEU A N 1
ATOM 1598 C CA . LEU A 1 206 ? -7.914 -6.284 -2.077 1.00 86.62 206 LEU A CA 1
ATOM 1599 C C . LEU A 1 206 ? -9.315 -6.842 -2.368 1.00 86.62 206 LEU A C 1
ATOM 1601 O O . LEU A 1 206 ? -9.792 -6.799 -3.500 1.00 86.62 206 LEU A O 1
ATOM 1605 N N . THR A 1 207 ? -9.989 -7.355 -1.335 1.00 83.75 207 THR A N 1
ATOM 1606 C CA . THR A 1 207 ? -11.300 -8.019 -1.482 1.00 83.75 207 THR A CA 1
ATOM 1607 C C . THR A 1 207 ? -12.484 -7.167 -1.047 1.00 83.75 207 THR A C 1
ATOM 1609 O O . THR A 1 207 ? -13.621 -7.459 -1.408 1.00 83.75 207 THR A O 1
ATOM 1612 N N . GLY A 1 208 ? -12.261 -6.149 -0.214 1.00 81.62 208 GLY A N 1
ATOM 1613 C CA . GLY A 1 208 ? -13.350 -5.423 0.433 1.00 81.62 208 GLY A CA 1
ATOM 1614 C C . GLY A 1 208 ? -14.028 -6.154 1.580 1.00 81.62 208 GLY A C 1
ATOM 1615 O O . GLY A 1 208 ? -14.994 -5.635 2.139 1.00 81.62 208 GLY A O 1
ATOM 1616 N N . LEU A 1 209 ? -13.578 -7.358 1.939 1.00 84.69 209 LEU A N 1
ATOM 1617 C CA . LEU A 1 209 ? -14.231 -8.137 2.981 1.00 84.69 209 LEU A CA 1
ATOM 1618 C C . LEU A 1 209 ? -14.011 -7.506 4.366 1.00 84.69 209 LEU A C 1
ATOM 1620 O O . LEU A 1 209 ? -12.911 -7.036 4.675 1.00 84.69 209 LEU A O 1
ATOM 1624 N N . PRO A 1 210 ? -15.045 -7.486 5.227 1.00 88.00 210 PRO A N 1
ATOM 1625 C CA . PRO A 1 210 ? -14.920 -6.949 6.571 1.00 88.00 210 PRO A CA 1
ATOM 1626 C C . PRO A 1 210 ? -14.140 -7.908 7.475 1.00 88.00 210 PRO A C 1
ATOM 1628 O O . PRO A 1 210 ? -14.390 -9.112 7.492 1.00 88.00 210 PRO A O 1
ATOM 1631 N N . ALA A 1 211 ? -13.276 -7.351 8.316 1.00 90.81 211 ALA A N 1
ATOM 1632 C CA . ALA A 1 211 ? -12.572 -8.055 9.374 1.00 90.81 211 ALA A CA 1
ATOM 1633 C C . ALA A 1 211 ? -12.655 -7.281 10.695 1.00 90.81 211 ALA A C 1
ATOM 1635 O O . ALA A 1 211 ? -12.705 -6.047 10.722 1.00 90.81 211 ALA A O 1
ATOM 1636 N N . GLN A 1 212 ? -12.728 -8.023 11.801 1.00 92.19 212 GLN A N 1
ATOM 1637 C CA . GLN A 1 212 ? -13.002 -7.463 13.121 1.00 92.19 212 GLN A CA 1
ATOM 1638 C C . GLN A 1 212 ? -12.118 -8.119 14.174 1.00 92.19 212 GLN A C 1
ATOM 1640 O O . GLN A 1 212 ? -12.049 -9.346 14.236 1.00 92.19 212 GLN A O 1
ATOM 1645 N N . GLN A 1 213 ? -11.470 -7.321 15.021 1.00 91.38 213 GLN A N 1
ATOM 1646 C CA . GLN A 1 213 ? -10.719 -7.819 16.177 1.00 91.38 213 GLN A CA 1
ATOM 1647 C C . GLN A 1 213 ? -10.767 -6.823 17.330 1.00 91.38 213 GLN A C 1
ATOM 1649 O O . GLN A 1 213 ? -10.916 -5.621 17.130 1.00 91.38 213 GLN A O 1
ATOM 1654 N N . ARG A 1 214 ? -10.595 -7.331 18.554 1.00 91.38 214 ARG A N 1
ATOM 1655 C CA . ARG A 1 214 ? -10.463 -6.499 19.762 1.00 91.38 214 ARG A CA 1
ATOM 1656 C C . ARG A 1 214 ? -9.025 -6.086 20.077 1.00 91.38 214 ARG A C 1
ATOM 1658 O O . ARG A 1 214 ? -8.784 -5.235 20.928 1.00 91.38 214 ARG A O 1
ATOM 1665 N N . ALA A 1 215 ? -8.054 -6.717 19.424 1.00 90.44 215 ALA A N 1
ATOM 1666 C CA . ALA A 1 215 ? -6.647 -6.439 19.650 1.00 90.44 215 ALA A CA 1
ATOM 1667 C C . ALA A 1 215 ? -6.274 -5.069 19.067 1.00 90.44 215 ALA A C 1
ATOM 1669 O O . ALA A 1 215 ? -6.473 -4.826 17.880 1.00 90.44 215 ALA A O 1
ATOM 1670 N N . LEU A 1 216 ? -5.653 -4.204 19.875 1.00 92.31 216 LEU A N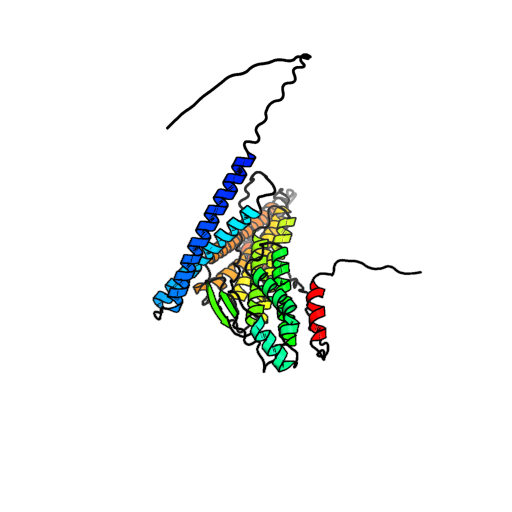 1
ATOM 1671 C CA . LEU A 1 216 ? -5.130 -2.908 19.419 1.00 92.31 216 LEU A CA 1
ATOM 1672 C C . LEU A 1 216 ? -4.093 -3.064 18.293 1.00 92.31 216 LEU A C 1
ATOM 1674 O O . LEU A 1 216 ? -3.987 -2.208 17.418 1.00 92.31 216 LEU A O 1
ATOM 1678 N N . ALA A 1 217 ? -3.372 -4.189 18.279 1.00 91.50 217 ALA A N 1
ATOM 1679 C CA . ALA A 1 217 ? -2.463 -4.549 17.200 1.00 91.50 217 ALA A CA 1
ATOM 1680 C C . ALA A 1 217 ? -3.159 -4.569 15.824 1.00 91.50 217 ALA A C 1
ATOM 1682 O O . ALA A 1 217 ? -2.543 -4.189 14.835 1.00 91.50 217 ALA A O 1
ATOM 1683 N N . PHE A 1 218 ? -4.444 -4.930 15.742 1.00 93.19 218 PHE A N 1
ATOM 1684 C CA . PHE A 1 218 ? -5.184 -4.925 14.477 1.00 93.19 218 PHE A CA 1
ATOM 1685 C C . PHE A 1 218 ? -5.448 -3.510 13.946 1.00 93.19 218 PHE A C 1
ATOM 1687 O O . PHE A 1 218 ? -5.267 -3.262 12.753 1.00 93.19 218 PHE A O 1
ATOM 1694 N N . GLU A 1 219 ? -5.805 -2.567 14.826 1.00 95.44 219 GLU A N 1
ATOM 1695 C CA . GLU A 1 219 ? -5.937 -1.146 14.468 1.00 95.44 219 GLU A CA 1
ATOM 1696 C C . GLU A 1 219 ? -4.586 -0.594 13.994 1.00 95.44 219 GLU A C 1
ATOM 1698 O O . GLU A 1 219 ? -4.490 -0.020 12.911 1.00 95.44 219 GLU A O 1
ATOM 1703 N N . LYS A 1 220 ? -3.515 -0.844 14.763 1.00 95.38 220 LYS A N 1
ATOM 1704 C CA . LYS A 1 220 ? -2.150 -0.418 14.417 1.00 95.38 220 LYS A CA 1
ATOM 1705 C C . LYS A 1 220 ? -1.701 -0.963 13.065 1.00 95.38 220 LYS A C 1
ATOM 1707 O O . LYS A 1 220 ? -1.213 -0.199 12.235 1.00 95.38 220 LYS A O 1
ATOM 1712 N N . GLY A 1 221 ? -1.865 -2.266 12.850 1.00 95.69 221 GLY A N 1
ATOM 1713 C CA . GLY A 1 221 ? -1.487 -2.929 11.607 1.00 95.69 221 GLY A CA 1
ATOM 1714 C C . GLY A 1 221 ? -2.257 -2.377 10.409 1.00 95.69 221 GLY A C 1
ATOM 1715 O O . GLY A 1 221 ? -1.660 -2.084 9.378 1.00 95.69 221 GLY A O 1
ATOM 1716 N N . SER A 1 222 ? -3.557 -2.125 10.569 1.00 96.38 222 SER A N 1
ATOM 1717 C CA . SER A 1 222 ? -4.390 -1.557 9.502 1.00 96.38 222 SER A CA 1
ATOM 1718 C C . SER A 1 222 ? -4.010 -0.113 9.153 1.00 96.38 222 SER A C 1
ATOM 1720 O O . SER A 1 222 ? -3.967 0.250 7.978 1.00 96.38 222 SER A O 1
ATOM 1722 N N . VAL A 1 223 ? -3.655 0.710 10.146 1.00 97.75 223 VAL A N 1
ATOM 1723 C CA . VAL A 1 223 ? -3.133 2.068 9.904 1.00 97.75 223 VAL A CA 1
ATOM 1724 C C . VAL A 1 223 ? -1.767 2.015 9.214 1.00 97.75 223 VAL A C 1
ATOM 1726 O O . VAL A 1 223 ? -1.537 2.758 8.261 1.00 97.75 223 VAL A O 1
ATOM 1729 N N . LEU A 1 224 ? -0.873 1.114 9.638 1.00 97.44 224 LEU A N 1
ATOM 1730 C CA . LEU A 1 224 ? 0.431 0.913 8.995 1.00 97.44 224 LEU A CA 1
ATOM 1731 C C . LEU A 1 224 ? 0.290 0.433 7.544 1.00 97.44 224 LEU A C 1
ATOM 1733 O O . LEU A 1 224 ? 1.015 0.908 6.669 1.00 97.44 224 LEU A O 1
ATOM 1737 N N . PHE A 1 225 ? -0.676 -0.447 7.270 1.00 97.81 225 PHE A N 1
ATOM 1738 C CA . PHE A 1 225 ? -1.028 -0.836 5.909 1.00 97.81 225 PHE A CA 1
ATOM 1739 C C . PHE A 1 225 ? -1.408 0.392 5.074 1.00 97.81 225 PHE A C 1
ATOM 1741 O O . PHE A 1 225 ? -0.875 0.576 3.982 1.00 97.81 225 PHE A O 1
ATOM 1748 N N . ASN A 1 226 ? -2.265 1.274 5.601 1.00 98.25 226 ASN A N 1
ATOM 1749 C CA . ASN A 1 226 ? -2.666 2.500 4.907 1.00 98.25 226 ASN A CA 1
ATOM 1750 C C . ASN A 1 226 ? -1.505 3.472 4.671 1.00 98.25 226 ASN A C 1
ATOM 1752 O O . ASN A 1 226 ? -1.486 4.133 3.636 1.00 98.25 226 ASN A O 1
ATOM 1756 N N . ILE A 1 227 ? -0.516 3.539 5.569 1.00 98.50 227 ILE A N 1
ATOM 1757 C CA . ILE A 1 227 ? 0.727 4.296 5.332 1.00 98.50 227 ILE A CA 1
ATOM 1758 C C . ILE A 1 227 ? 1.471 3.721 4.117 1.00 98.50 227 ILE A C 1
ATOM 1760 O O . ILE A 1 227 ? 1.862 4.471 3.220 1.00 98.50 227 ILE A O 1
ATOM 1764 N N . GLY A 1 228 ? 1.625 2.393 4.054 1.00 98.12 228 GLY A N 1
ATOM 1765 C CA . GLY A 1 228 ? 2.230 1.706 2.910 1.00 98.12 228 GLY A CA 1
ATOM 1766 C C . GLY A 1 228 ? 1.461 1.946 1.610 1.00 98.12 228 GLY A C 1
ATOM 1767 O O . GLY A 1 228 ? 2.042 2.380 0.617 1.00 98.12 228 GLY A O 1
ATOM 1768 N N . ALA A 1 229 ? 0.142 1.756 1.632 1.00 97.69 229 ALA A N 1
ATOM 1769 C CA . ALA A 1 229 ? -0.738 1.984 0.490 1.00 97.69 229 ALA A CA 1
ATOM 1770 C C . ALA A 1 229 ? -0.691 3.443 -0.001 1.00 97.69 229 ALA A C 1
ATOM 1772 O O . ALA A 1 229 ? -0.573 3.686 -1.203 1.00 97.69 229 ALA A O 1
ATOM 1773 N N . LEU A 1 230 ? -0.673 4.427 0.903 1.00 97.81 230 LEU A N 1
ATOM 1774 C CA . LEU A 1 230 ? -0.567 5.841 0.538 1.00 97.81 230 LEU A CA 1
ATOM 1775 C C . LEU A 1 230 ? 0.766 6.166 -0.149 1.00 97.81 230 LEU A C 1
ATOM 1777 O O . LEU A 1 230 ? 0.791 6.921 -1.123 1.00 97.81 230 LEU A O 1
ATOM 1781 N N . HIS A 1 231 ? 1.866 5.552 0.293 1.00 98.44 231 HIS A N 1
ATOM 1782 C CA . HIS A 1 231 ? 3.145 5.651 -0.406 1.00 98.44 231 HIS A CA 1
ATOM 1783 C C . HIS A 1 231 ? 3.067 5.117 -1.844 1.00 98.44 231 HIS A C 1
ATOM 1785 O O . HIS A 1 231 ? 3.590 5.766 -2.749 1.00 98.44 231 HIS A O 1
ATOM 1791 N N . THR A 1 232 ? 2.361 4.008 -2.091 1.00 98.06 232 THR A N 1
ATOM 1792 C CA . THR A 1 232 ? 2.183 3.482 -3.461 1.00 98.06 232 THR A CA 1
ATOM 1793 C C . THR A 1 232 ? 1.432 4.461 -4.364 1.00 98.06 232 THR A C 1
ATOM 1795 O O . THR A 1 232 ? 1.827 4.685 -5.507 1.00 98.06 232 THR A O 1
ATOM 1798 N N . GLN A 1 233 ? 0.399 5.118 -3.827 1.00 95.81 233 GLN A N 1
ATOM 1799 C CA . GLN A 1 233 ? -0.396 6.112 -4.546 1.00 95.81 233 GLN A CA 1
ATOM 1800 C C . GLN A 1 233 ? 0.395 7.391 -4.838 1.00 95.81 233 GLN A C 1
ATOM 1802 O O . GLN A 1 233 ? 0.170 8.026 -5.867 1.00 95.81 233 GLN A O 1
ATOM 1807 N N . ILE A 1 234 ? 1.303 7.789 -3.941 1.00 94.38 234 ILE A N 1
ATOM 1808 C CA . ILE A 1 234 ? 2.209 8.925 -4.159 1.00 94.38 234 ILE A CA 1
ATOM 1809 C C . ILE A 1 234 ? 3.242 8.575 -5.233 1.00 94.38 234 ILE A C 1
ATOM 1811 O O . ILE A 1 234 ? 3.487 9.398 -6.113 1.00 94.38 234 ILE A O 1
ATOM 1815 N N . GLY A 1 235 ? 3.823 7.370 -5.180 1.00 94.88 235 GLY A N 1
ATOM 1816 C CA . GLY A 1 235 ? 4.808 6.894 -6.155 1.00 94.88 235 GLY A CA 1
ATOM 1817 C C . GLY A 1 235 ? 4.236 6.798 -7.568 1.00 94.88 235 GLY A C 1
ATOM 1818 O O . GLY A 1 235 ? 4.832 7.315 -8.510 1.00 94.88 235 GLY A O 1
ATOM 1819 N N . ALA A 1 236 ? 3.035 6.231 -7.706 1.00 94.56 236 ALA A N 1
ATOM 1820 C CA . ALA A 1 236 ? 2.358 6.076 -8.993 1.00 94.56 236 ALA A CA 1
ATOM 1821 C C . ALA A 1 236 ? 2.022 7.412 -9.687 1.00 94.56 236 ALA A C 1
ATOM 1823 O O . ALA A 1 236 ? 1.955 7.453 -10.911 1.00 94.56 236 ALA A O 1
ATOM 1824 N N . ARG A 1 237 ? 1.843 8.503 -8.924 1.00 92.12 237 ARG A N 1
ATOM 1825 C CA . ARG A 1 237 ? 1.528 9.849 -9.445 1.00 92.12 237 ARG A CA 1
ATOM 1826 C C . ARG A 1 237 ? 2.747 10.693 -9.806 1.00 92.12 237 ARG A C 1
ATOM 1828 O O . ARG A 1 237 ? 2.580 11.799 -10.313 1.00 92.12 237 ARG A O 1
ATOM 1835 N N . GLN A 1 238 ? 3.962 10.249 -9.488 1.00 91.38 238 GLN A N 1
ATOM 1836 C CA . GLN A 1 238 ? 5.142 11.051 -9.798 1.00 91.38 238 GLN A CA 1
ATOM 1837 C C . GLN A 1 238 ? 5.340 11.164 -11.310 1.00 91.38 238 GLN A C 1
ATOM 1839 O O . GLN A 1 238 ? 5.196 10.183 -12.037 1.00 91.38 238 GLN A O 1
ATOM 1844 N N . ASN A 1 239 ? 5.735 12.352 -11.771 1.00 89.62 239 ASN A N 1
ATOM 1845 C CA . ASN A 1 239 ? 6.172 12.540 -13.147 1.00 89.62 239 ASN A CA 1
ATOM 1846 C C . ASN A 1 239 ? 7.539 11.867 -13.352 1.00 89.62 239 ASN A C 1
ATOM 1848 O O . ASN A 1 239 ? 8.557 12.386 -12.902 1.00 89.62 239 ASN A O 1
ATOM 1852 N N . ARG A 1 240 ? 7.567 10.729 -14.046 1.00 92.19 240 ARG A N 1
ATOM 1853 C CA . ARG A 1 240 ? 8.798 9.954 -14.276 1.00 92.19 240 ARG A CA 1
ATOM 1854 C C . ARG A 1 240 ? 9.544 10.333 -15.558 1.00 92.19 240 ARG A C 1
ATOM 1856 O O . ARG A 1 240 ? 10.515 9.682 -15.911 1.00 92.19 240 ARG A O 1
ATOM 1863 N N . SER A 1 241 ? 9.152 11.424 -16.218 1.00 88.25 241 SER A N 1
ATOM 1864 C CA . SER A 1 241 ? 9.937 12.021 -17.310 1.00 88.25 241 SER A CA 1
ATOM 1865 C C . SER A 1 241 ? 11.092 12.905 -16.824 1.00 88.25 241 SER A C 1
ATOM 1867 O O . SER A 1 241 ? 11.898 13.357 -17.635 1.00 88.25 241 SER A O 1
ATOM 1869 N N . CYS A 1 242 ? 11.199 13.156 -15.512 1.00 89.44 242 CYS A N 1
ATOM 1870 C CA . CYS A 1 242 ? 12.289 13.932 -14.926 1.00 89.44 242 CYS A CA 1
ATOM 1871 C C . CYS A 1 242 ? 13.015 13.176 -13.792 1.00 89.44 242 CYS A C 1
ATOM 1873 O O . CYS A 1 242 ? 12.381 12.421 -13.045 1.00 89.44 242 CYS A O 1
ATOM 1875 N N . PRO A 1 243 ? 14.331 13.412 -13.594 1.00 90.25 243 PRO A N 1
ATOM 1876 C CA . PRO A 1 243 ? 15.116 12.720 -12.566 1.00 90.25 243 PRO A CA 1
ATOM 1877 C C . PRO A 1 243 ? 14.576 12.894 -11.141 1.00 90.25 243 PRO A C 1
ATOM 1879 O O . PRO A 1 243 ? 14.613 11.962 -10.340 1.00 90.25 243 PRO A O 1
ATOM 1882 N N . GLU A 1 244 ? 14.042 14.073 -10.815 1.00 92.38 244 GLU A N 1
ATOM 1883 C CA . GLU A 1 244 ? 13.484 14.340 -9.487 1.00 92.38 244 GLU A CA 1
ATOM 1884 C C . GLU A 1 244 ? 12.236 13.502 -9.201 1.00 92.38 244 GLU A C 1
ATOM 1886 O O . GLU A 1 244 ? 12.094 12.947 -8.110 1.00 92.38 244 GLU A O 1
ATOM 1891 N N . GLY A 1 245 ? 11.321 13.405 -10.169 1.00 92.62 245 GLY A N 1
ATOM 1892 C CA . GLY A 1 245 ? 10.102 12.621 -10.011 1.00 92.62 245 GLY A CA 1
ATOM 1893 C C . GLY A 1 245 ? 10.389 11.125 -9.950 1.00 92.62 245 GLY A C 1
ATOM 1894 O O . GLY A 1 245 ? 9.791 10.436 -9.124 1.00 92.62 245 GLY A O 1
ATOM 1895 N N . ILE A 1 246 ? 11.382 10.644 -10.704 1.00 93.69 246 ILE A N 1
ATOM 1896 C CA . ILE A 1 246 ? 11.912 9.281 -10.561 1.00 93.69 246 ILE A CA 1
ATOM 1897 C C . ILE A 1 246 ? 12.441 9.044 -9.146 1.00 93.69 246 ILE A C 1
ATOM 1899 O O . ILE A 1 246 ? 12.039 8.078 -8.498 1.00 93.69 246 ILE A O 1
ATOM 1903 N N . GLY A 1 247 ? 13.287 9.940 -8.627 1.00 93.75 247 GLY A N 1
ATOM 1904 C CA . GLY A 1 247 ? 13.826 9.820 -7.270 1.00 93.75 247 GLY A CA 1
ATOM 1905 C C . GLY A 1 247 ? 12.725 9.738 -6.208 1.00 93.75 247 GLY A C 1
ATOM 1906 O O . GLY A 1 247 ? 12.765 8.873 -5.331 1.00 93.75 247 GLY A O 1
ATOM 1907 N N . ARG A 1 248 ? 11.690 10.580 -6.329 1.00 95.75 248 ARG A N 1
ATOM 1908 C CA . ARG A 1 248 ? 10.516 10.543 -5.440 1.00 95.75 248 ARG A CA 1
ATOM 1909 C C . ARG A 1 248 ? 9.698 9.257 -5.594 1.00 95.75 248 ARG A C 1
ATOM 1911 O O . ARG A 1 248 ? 9.196 8.751 -4.592 1.00 95.75 248 ARG A O 1
ATOM 1918 N N . ALA A 1 249 ? 9.566 8.717 -6.807 1.00 96.12 249 ALA A N 1
ATOM 1919 C CA . ALA A 1 249 ? 8.848 7.466 -7.058 1.00 96.12 249 ALA A CA 1
ATOM 1920 C C . ALA A 1 249 ? 9.565 6.270 -6.419 1.00 96.12 249 ALA A C 1
ATOM 1922 O O . ALA A 1 249 ? 8.942 5.509 -5.676 1.00 96.12 249 ALA A O 1
ATOM 1923 N N . VAL A 1 250 ? 10.883 6.163 -6.632 1.00 97.31 250 VAL A N 1
ATOM 1924 C CA . VAL A 1 250 ? 11.740 5.138 -6.014 1.00 97.31 250 VAL A CA 1
ATOM 1925 C C . VAL A 1 250 ? 11.614 5.189 -4.494 1.00 97.31 250 VAL A C 1
ATOM 1927 O O . VAL A 1 250 ? 11.336 4.170 -3.862 1.00 97.31 250 VAL A O 1
ATOM 1930 N N . GLU A 1 251 ? 11.760 6.375 -3.898 1.00 97.25 251 GLU A N 1
ATOM 1931 C CA . GLU A 1 251 ? 11.666 6.546 -2.447 1.00 97.25 251 GLU A CA 1
ATOM 1932 C C . GLU A 1 251 ? 10.282 6.140 -1.913 1.00 97.25 251 GLU A C 1
ATOM 1934 O O . GLU A 1 251 ? 10.177 5.466 -0.886 1.00 97.25 251 GLU A O 1
ATOM 1939 N N . ALA A 1 252 ? 9.209 6.514 -2.614 1.00 97.69 252 ALA A N 1
ATOM 1940 C CA . ALA A 1 252 ? 7.849 6.169 -2.225 1.00 97.69 252 ALA A CA 1
ATOM 1941 C C . ALA A 1 252 ? 7.609 4.651 -2.266 1.00 97.69 252 ALA A C 1
ATOM 1943 O O . ALA A 1 252 ? 7.154 4.082 -1.272 1.00 97.69 252 ALA A O 1
ATOM 1944 N N . PHE A 1 253 ? 7.972 3.969 -3.355 1.00 98.44 253 PHE A N 1
ATOM 1945 C CA . PHE A 1 253 ? 7.801 2.517 -3.454 1.00 98.44 253 PHE A CA 1
ATOM 1946 C C . PHE A 1 253 ? 8.691 1.752 -2.465 1.00 98.44 253 PHE A C 1
ATOM 1948 O O . PHE A 1 253 ? 8.232 0.797 -1.839 1.00 98.44 253 PHE A O 1
ATOM 1955 N N . GLN A 1 254 ? 9.921 2.210 -2.214 1.00 97.94 254 GLN A N 1
ATOM 1956 C CA . GLN A 1 254 ? 10.780 1.620 -1.180 1.00 97.94 254 GLN A CA 1
ATOM 1957 C C . GLN A 1 254 ? 10.197 1.784 0.230 1.00 97.94 254 GLN A C 1
ATOM 1959 O O . GLN A 1 254 ? 10.228 0.842 1.028 1.00 97.94 254 GLN A O 1
ATOM 1964 N N . ARG A 1 255 ? 9.615 2.950 0.548 1.00 97.38 255 ARG A N 1
ATOM 1965 C CA . ARG A 1 255 ? 8.907 3.153 1.823 1.00 97.38 255 ARG A CA 1
ATOM 1966 C C . ARG A 1 255 ? 7.682 2.251 1.948 1.00 97.38 255 ARG A C 1
ATOM 1968 O O . ARG A 1 255 ? 7.474 1.688 3.022 1.00 97.38 255 ARG A O 1
ATOM 1975 N N . ALA A 1 256 ? 6.919 2.065 0.870 1.00 98.31 256 ALA A N 1
ATOM 1976 C CA . ALA A 1 256 ? 5.791 1.137 0.849 1.00 98.31 256 ALA A CA 1
ATOM 1977 C C . ALA A 1 256 ? 6.235 -0.315 1.090 1.00 98.31 256 ALA A C 1
ATOM 1979 O O . ALA A 1 256 ? 5.684 -0.983 1.965 1.00 98.31 256 ALA A O 1
ATOM 1980 N N . ALA A 1 257 ? 7.283 -0.778 0.397 1.00 97.88 257 ALA A N 1
ATOM 1981 C CA . ALA A 1 257 ? 7.869 -2.102 0.620 1.00 97.88 257 ALA A CA 1
ATOM 1982 C C . ALA A 1 257 ? 8.294 -2.289 2.088 1.00 97.88 257 ALA A C 1
ATOM 1984 O O . ALA A 1 257 ? 7.985 -3.305 2.709 1.00 97.88 257 ALA A O 1
ATOM 1985 N N . GLY A 1 258 ? 8.944 -1.276 2.671 1.00 95.44 258 GLY A N 1
ATOM 1986 C CA . GLY A 1 258 ? 9.335 -1.283 4.080 1.00 95.44 258 GLY A CA 1
ATOM 1987 C C . GLY A 1 258 ? 8.147 -1.363 5.043 1.00 95.44 258 GLY A C 1
ATOM 1988 O O . GLY A 1 258 ? 8.214 -2.101 6.024 1.00 95.44 258 GLY A O 1
ATOM 1989 N N . ALA A 1 259 ? 7.049 -0.657 4.758 1.00 96.69 259 ALA A N 1
ATOM 1990 C CA . ALA A 1 259 ? 5.830 -0.726 5.563 1.00 96.69 259 ALA A CA 1
ATOM 1991 C C . ALA A 1 259 ? 5.200 -2.130 5.531 1.00 96.69 259 ALA A C 1
ATOM 1993 O O . ALA A 1 259 ? 4.847 -2.661 6.584 1.00 96.69 259 ALA A O 1
ATOM 1994 N N . PHE A 1 260 ? 5.119 -2.769 4.357 1.00 96.88 260 PHE A N 1
ATOM 1995 C CA . PHE A 1 260 ? 4.590 -4.134 4.234 1.00 96.88 260 PHE A CA 1
ATOM 1996 C C . PHE A 1 260 ? 5.509 -5.185 4.872 1.00 96.88 260 PHE A C 1
ATOM 1998 O O . PHE A 1 260 ? 5.012 -6.101 5.528 1.00 96.88 260 PHE A O 1
ATOM 2005 N N . SER A 1 261 ? 6.833 -5.021 4.771 1.00 95.69 261 SER A N 1
ATOM 2006 C CA . SER A 1 261 ? 7.803 -5.860 5.492 1.00 95.69 261 SER A CA 1
ATOM 2007 C C . SER A 1 261 ? 7.614 -5.744 7.005 1.00 95.69 261 SER A C 1
ATOM 2009 O O . SER A 1 261 ? 7.517 -6.754 7.698 1.00 95.69 261 SER A O 1
ATOM 2011 N N . LEU A 1 262 ? 7.483 -4.516 7.523 1.00 93.62 262 LEU A N 1
ATOM 2012 C CA . LEU A 1 262 ? 7.263 -4.269 8.950 1.00 93.62 262 LEU A CA 1
ATOM 2013 C C . LEU A 1 262 ? 5.943 -4.881 9.434 1.00 93.62 262 LEU A C 1
ATOM 2015 O O . LEU A 1 262 ? 5.882 -5.432 10.535 1.00 93.62 262 LEU A O 1
ATOM 2019 N N . LEU A 1 263 ? 4.895 -4.796 8.612 1.00 94.56 263 LEU A N 1
ATOM 2020 C CA . LEU A 1 263 ? 3.601 -5.395 8.909 1.00 94.56 263 LEU A CA 1
ATOM 2021 C C . LEU A 1 263 ? 3.711 -6.926 8.981 1.00 94.56 263 LEU A C 1
ATOM 2023 O O . LEU A 1 263 ? 3.251 -7.531 9.947 1.00 94.56 263 LEU A O 1
ATOM 2027 N N . ARG A 1 264 ? 4.404 -7.539 8.013 1.00 93.94 264 ARG A N 1
ATOM 2028 C CA . ARG A 1 264 ? 4.628 -8.991 7.939 1.00 93.94 264 ARG A CA 1
ATOM 2029 C C . ARG A 1 264 ? 5.406 -9.531 9.139 1.00 93.94 264 ARG A C 1
ATOM 2031 O O . ARG A 1 264 ? 5.093 -10.613 9.623 1.00 93.94 264 ARG A O 1
ATOM 2038 N N . GLU A 1 265 ? 6.401 -8.787 9.614 1.00 91.12 265 GLU A N 1
ATOM 2039 C CA . GLU A 1 265 ? 7.256 -9.196 10.735 1.00 91.12 265 GLU A CA 1
ATOM 2040 C C . GLU A 1 265 ? 6.576 -9.051 12.104 1.00 91.12 265 GLU A C 1
ATOM 2042 O O . GLU A 1 265 ? 6.835 -9.856 12.996 1.00 91.12 265 GLU A O 1
ATOM 2047 N N . ASN A 1 266 ? 5.708 -8.047 12.286 1.00 87.88 266 ASN A N 1
ATOM 2048 C CA . ASN A 1 266 ? 5.178 -7.692 13.611 1.00 87.88 266 ASN A CA 1
ATOM 2049 C C . ASN A 1 266 ? 3.689 -8.018 13.823 1.00 87.88 266 ASN A C 1
ATOM 2051 O O . ASN A 1 266 ? 3.222 -7.963 14.959 1.00 87.88 266 ASN A O 1
ATOM 2055 N N . PHE A 1 267 ? 2.931 -8.343 12.768 1.00 84.56 267 PHE A N 1
ATOM 2056 C CA . PHE A 1 267 ? 1.472 -8.523 12.830 1.00 84.56 267 PHE A CA 1
ATOM 2057 C C . PHE A 1 267 ? 1.026 -9.853 12.198 1.00 84.56 267 PHE A C 1
ATOM 2059 O O . PHE A 1 267 ? 0.239 -9.900 11.257 1.00 84.56 267 PHE A O 1
ATOM 2066 N N . SER A 1 268 ? 1.520 -10.962 12.744 1.00 73.25 268 SER A N 1
ATOM 2067 C CA . SER A 1 268 ? 1.383 -12.323 12.201 1.00 73.25 268 SER A CA 1
ATOM 2068 C C . SER A 1 268 ? -0.002 -12.982 12.346 1.00 73.25 268 SER A C 1
ATOM 2070 O O . SER A 1 268 ? -0.242 -14.017 11.730 1.00 73.25 268 SER A O 1
ATOM 2072 N N . HIS A 1 269 ? -0.932 -12.399 13.111 1.00 75.94 269 HIS A N 1
ATOM 2073 C CA . HIS A 1 269 ? -2.282 -12.945 13.351 1.00 75.94 269 HIS A CA 1
ATOM 2074 C C . HIS A 1 269 ? -3.399 -12.107 12.713 1.00 75.94 269 HIS A C 1
ATOM 2076 O O . HIS A 1 269 ? -4.490 -11.949 13.274 1.00 75.94 269 HIS A O 1
ATOM 2082 N N . ALA A 1 270 ? -3.119 -11.526 11.548 1.00 75.00 270 ALA A N 1
ATOM 2083 C CA . ALA A 1 270 ? -4.088 -10.703 10.854 1.00 75.00 270 ALA A CA 1
ATOM 2084 C C . ALA A 1 270 ? -5.302 -11.533 10.370 1.00 75.00 270 ALA A C 1
ATOM 2086 O O . ALA A 1 270 ? -5.127 -12.608 9.800 1.00 75.00 270 ALA A O 1
ATOM 2087 N N . PRO A 1 271 ? -6.536 -11.039 10.568 1.00 79.31 271 PRO A N 1
ATOM 2088 C CA . PRO A 1 271 ? -7.770 -11.744 10.213 1.00 79.31 271 PRO A CA 1
ATOM 2089 C C . PRO A 1 271 ? -8.158 -11.595 8.733 1.00 79.31 271 PRO A C 1
ATOM 2091 O O . PRO A 1 271 ? -9.144 -12.193 8.311 1.00 79.31 271 PRO A O 1
ATOM 2094 N N . SER A 1 272 ? -7.454 -10.749 7.970 1.00 85.06 272 SER A N 1
ATOM 2095 C CA . SER A 1 272 ? -7.818 -10.369 6.602 1.00 85.06 272 SER A CA 1
ATOM 2096 C C . SER A 1 272 ? -6.784 -10.839 5.566 1.00 85.06 272 SER A C 1
ATOM 2098 O O . SER A 1 272 ? -5.581 -10.804 5.852 1.00 85.06 272 SER A O 1
ATOM 2100 N N . PRO A 1 273 ? -7.221 -11.255 4.359 1.00 87.06 273 PRO A N 1
ATOM 2101 C CA . PRO A 1 273 ? -6.328 -11.728 3.300 1.00 87.06 273 PRO A CA 1
ATOM 2102 C C . PRO A 1 273 ? -5.214 -10.746 2.908 1.00 87.06 273 PRO A C 1
ATOM 2104 O O . PRO A 1 273 ? -4.072 -11.183 2.740 1.00 87.06 273 PRO A O 1
ATOM 2107 N N . ASP A 1 274 ? -5.493 -9.439 2.810 1.00 91.25 274 ASP A N 1
ATOM 2108 C CA . ASP A 1 274 ? -4.491 -8.397 2.493 1.00 91.25 274 ASP A CA 1
ATOM 2109 C C . ASP A 1 274 ? -3.323 -8.300 3.475 1.00 91.25 274 ASP A C 1
ATOM 2111 O O . ASP A 1 274 ? -2.227 -7.894 3.090 1.00 91.25 274 ASP A O 1
ATOM 2115 N N . MET A 1 275 ? -3.531 -8.704 4.725 1.00 92.94 275 MET A N 1
ATOM 2116 C CA . MET A 1 275 ? -2.514 -8.669 5.774 1.00 92.94 275 MET A CA 1
ATOM 2117 C C . MET A 1 275 ? -1.924 -10.052 6.085 1.00 92.94 275 MET A C 1
ATOM 2119 O O . MET A 1 275 ? -1.164 -10.200 7.040 1.00 92.94 275 MET A O 1
ATOM 2123 N N . SER A 1 276 ? -2.236 -11.074 5.280 1.00 92.12 276 SER A N 1
ATOM 2124 C CA . SER A 1 276 ? -1.590 -12.383 5.409 1.00 92.12 276 SER A CA 1
ATOM 2125 C C . SER A 1 276 ? -0.095 -12.306 5.047 1.00 92.12 276 SER A C 1
ATOM 2127 O O . SER A 1 276 ? 0.286 -11.512 4.181 1.00 92.12 276 SER A O 1
ATOM 2129 N N . PRO A 1 277 ? 0.777 -13.151 5.634 1.00 93.00 277 PRO A N 1
ATOM 2130 C CA . PRO A 1 277 ? 2.208 -13.137 5.319 1.00 93.00 277 PRO A CA 1
ATOM 2131 C C . PRO A 1 277 ? 2.511 -13.296 3.823 1.00 93.00 277 PRO A C 1
ATOM 2133 O O . PRO A 1 277 ? 3.415 -12.637 3.307 1.00 93.00 277 PRO A O 1
ATOM 2136 N N . THR A 1 278 ? 1.736 -14.126 3.119 1.00 92.88 278 THR A N 1
ATOM 2137 C CA . THR A 1 278 ? 1.883 -14.355 1.675 1.00 92.88 278 THR A CA 1
ATOM 2138 C C . THR A 1 278 ? 1.487 -13.118 0.868 1.00 92.88 278 THR A C 1
ATOM 2140 O O . THR A 1 278 ? 2.242 -12.712 -0.015 1.00 92.88 278 THR A O 1
ATOM 2143 N N . SER A 1 279 ? 0.365 -12.465 1.201 1.00 94.00 279 SER A N 1
ATOM 2144 C CA . SER A 1 279 ? -0.035 -11.199 0.566 1.00 94.00 279 SER A CA 1
ATOM 2145 C C . SER A 1 279 ? 0.988 -10.102 0.804 1.00 94.00 279 SER A C 1
ATOM 2147 O O . SER A 1 279 ? 1.396 -9.434 -0.138 1.00 94.00 279 SER A O 1
ATOM 2149 N N . LEU A 1 280 ? 1.456 -9.936 2.041 1.00 95.50 280 LEU A N 1
ATOM 2150 C CA . LEU A 1 280 ? 2.426 -8.894 2.371 1.00 95.50 280 LEU A CA 1
ATOM 2151 C C . LEU A 1 280 ? 3.777 -9.132 1.702 1.00 95.50 280 LEU A C 1
ATOM 2153 O O . LEU A 1 280 ? 4.397 -8.177 1.248 1.00 95.50 280 LEU A O 1
ATOM 2157 N N . SER A 1 281 ? 4.201 -10.392 1.565 1.00 95.38 281 SER A N 1
ATOM 2158 C CA . SER A 1 281 ? 5.383 -10.739 0.771 1.00 95.38 281 SER A CA 1
ATOM 2159 C C . SER A 1 281 ? 5.192 -10.397 -0.709 1.00 95.38 281 SER A C 1
ATOM 2161 O O . SER A 1 281 ? 6.109 -9.869 -1.330 1.00 95.38 281 SER A O 1
ATOM 2163 N N . MET A 1 282 ? 4.016 -10.677 -1.279 1.00 96.81 282 MET A N 1
ATOM 2164 C CA . MET A 1 282 ? 3.695 -10.324 -2.665 1.00 96.81 282 MET A CA 1
ATOM 2165 C C . MET A 1 282 ? 3.704 -8.805 -2.875 1.00 96.81 282 MET A C 1
ATOM 2167 O O . MET A 1 282 ? 4.341 -8.319 -3.806 1.00 96.81 282 MET A O 1
ATOM 2171 N N . LEU A 1 283 ? 3.056 -8.048 -1.985 1.00 97.38 283 LEU A N 1
ATOM 2172 C CA . LEU A 1 283 ? 3.005 -6.587 -2.047 1.00 97.38 283 LEU A CA 1
ATOM 2173 C C . LEU A 1 283 ? 4.394 -5.967 -1.872 1.00 97.38 283 LEU A C 1
ATOM 2175 O O . LEU A 1 283 ? 4.755 -5.050 -2.604 1.00 97.38 283 LEU A O 1
ATOM 2179 N N . GLU A 1 284 ? 5.203 -6.493 -0.951 1.00 97.50 284 GLU A N 1
ATOM 2180 C CA . GLU A 1 284 ? 6.599 -6.088 -0.779 1.00 97.50 284 GLU A CA 1
ATOM 2181 C C . GLU A 1 284 ? 7.407 -6.301 -2.071 1.00 97.50 284 GLU A C 1
ATOM 2183 O O . GLU A 1 284 ? 8.098 -5.383 -2.517 1.00 97.50 284 GLU A O 1
ATOM 2188 N N . GLN A 1 285 ? 7.298 -7.480 -2.694 1.00 97.81 285 GLN A N 1
ATOM 2189 C CA . GLN A 1 285 ? 7.962 -7.792 -3.966 1.00 97.81 285 GLN A CA 1
ATOM 2190 C C . GLN A 1 285 ? 7.485 -6.868 -5.095 1.00 97.81 285 GLN A C 1
ATOM 2192 O O . GLN A 1 285 ? 8.308 -6.344 -5.842 1.00 97.81 285 GLN A O 1
ATOM 2197 N N . LEU A 1 286 ? 6.177 -6.605 -5.190 1.00 98.50 286 LEU A N 1
ATOM 2198 C CA . LEU A 1 286 ? 5.611 -5.711 -6.203 1.00 98.50 286 LEU A CA 1
ATOM 2199 C C . LEU A 1 286 ? 6.157 -4.286 -6.062 1.00 98.50 286 LEU A C 1
ATOM 2201 O O . LEU A 1 286 ? 6.545 -3.667 -7.052 1.00 98.50 286 LEU A O 1
ATOM 2205 N N . MET A 1 287 ? 6.239 -3.776 -4.831 1.00 98.56 287 MET A N 1
ATOM 2206 C CA . MET A 1 287 ? 6.796 -2.448 -4.569 1.00 98.56 287 MET A CA 1
ATOM 2207 C C . MET A 1 287 ? 8.290 -2.368 -4.899 1.00 98.56 287 MET A C 1
ATOM 2209 O O . MET A 1 287 ? 8.743 -1.363 -5.445 1.00 98.56 287 MET A O 1
ATOM 2213 N N . ARG A 1 288 ? 9.058 -3.429 -4.621 1.00 97.44 288 ARG A N 1
ATOM 2214 C CA . ARG A 1 288 ? 10.473 -3.515 -5.022 1.00 97.44 288 ARG A CA 1
ATOM 2215 C C . ARG A 1 288 ? 10.628 -3.522 -6.545 1.00 97.44 288 ARG A C 1
ATOM 2217 O O . ARG A 1 288 ? 11.451 -2.768 -7.053 1.00 97.44 288 ARG A O 1
ATOM 2224 N N . ALA A 1 289 ? 9.806 -4.289 -7.263 1.00 98.50 289 ALA A N 1
ATOM 2225 C CA . ALA A 1 289 ? 9.826 -4.339 -8.725 1.00 98.50 289 ALA A CA 1
ATOM 2226 C C . ALA A 1 289 ? 9.507 -2.972 -9.359 1.00 98.50 289 ALA A C 1
ATOM 2228 O O . ALA A 1 289 ? 10.240 -2.514 -10.233 1.00 98.50 289 ALA A O 1
ATOM 2229 N N . GLN A 1 290 ? 8.481 -2.269 -8.862 1.00 98.56 290 GLN A N 1
ATOM 2230 C CA . GLN A 1 290 ? 8.140 -0.916 -9.326 1.00 98.56 290 GLN A CA 1
ATOM 2231 C C . GLN A 1 290 ? 9.227 0.115 -9.005 1.00 98.56 290 GLN A C 1
ATOM 2233 O O . GLN A 1 290 ? 9.489 1.003 -9.812 1.00 98.56 290 GLN A O 1
ATOM 2238 N N . ALA A 1 291 ? 9.894 0.000 -7.852 1.00 98.06 291 ALA A N 1
ATOM 2239 C CA . ALA A 1 291 ? 11.040 0.849 -7.537 1.00 98.06 291 ALA A CA 1
ATOM 2240 C C . ALA A 1 291 ? 12.211 0.596 -8.500 1.00 98.06 291 ALA A C 1
ATOM 2242 O O . ALA A 1 291 ? 12.827 1.554 -8.961 1.00 98.06 291 ALA A O 1
ATOM 2243 N N . GLN A 1 292 ? 12.497 -0.670 -8.823 1.00 97.38 292 GLN A N 1
ATOM 2244 C CA . GLN A 1 292 ? 13.549 -1.038 -9.772 1.00 97.38 292 GLN A CA 1
ATOM 2245 C C . GLN A 1 292 ? 13.231 -0.532 -11.187 1.00 97.38 292 GLN A C 1
ATOM 2247 O O . GLN A 1 292 ? 14.100 0.010 -11.859 1.00 97.38 292 GLN A O 1
ATOM 2252 N N . GLU A 1 293 ? 11.971 -0.621 -11.620 1.00 97.50 293 GLU A N 1
ATOM 2253 C CA . GLU A 1 293 ? 11.517 -0.029 -12.885 1.00 97.50 293 GLU A CA 1
ATOM 2254 C C . GLU A 1 293 ? 11.800 1.477 -12.945 1.00 97.50 293 GLU A C 1
ATOM 2256 O O . GLU A 1 293 ? 12.333 1.963 -13.940 1.00 97.50 293 GLU A O 1
ATOM 2261 N N . CYS A 1 294 ? 11.535 2.218 -11.866 1.00 96.38 294 CYS A N 1
ATOM 2262 C CA . CYS A 1 294 ? 11.884 3.638 -11.811 1.00 96.38 294 CYS A CA 1
ATOM 2263 C C . CYS A 1 294 ? 13.405 3.874 -11.874 1.00 96.38 294 CYS A C 1
ATOM 2265 O O . CYS A 1 294 ? 13.849 4.855 -12.467 1.00 96.38 294 CYS A O 1
ATOM 2267 N N . VAL A 1 295 ? 14.224 2.994 -11.285 1.00 95.31 295 VAL A N 1
ATOM 2268 C CA . VAL A 1 295 ? 15.692 3.082 -11.402 1.00 95.31 295 VAL A CA 1
ATOM 2269 C C . VAL A 1 295 ? 16.129 2.888 -12.855 1.00 95.31 295 VAL A C 1
ATOM 2271 O O . VAL A 1 295 ? 16.927 3.689 -13.346 1.00 95.31 295 VAL A O 1
ATOM 2274 N N . PHE A 1 296 ? 15.565 1.901 -13.558 1.00 95.50 296 PHE A N 1
ATOM 2275 C CA . PHE A 1 296 ? 15.783 1.708 -14.993 1.00 95.50 296 PHE A CA 1
ATOM 2276 C C . PHE A 1 296 ? 15.417 2.953 -15.807 1.00 95.50 296 PHE A C 1
ATOM 2278 O O . PHE A 1 296 ? 16.245 3.439 -16.579 1.00 95.50 296 PHE A O 1
ATOM 2285 N N . GLU A 1 297 ? 14.218 3.510 -15.602 1.00 93.88 297 GLU A N 1
ATOM 2286 C CA . GLU A 1 297 ? 13.782 4.750 -16.263 1.00 93.88 297 GLU A CA 1
ATOM 2287 C C . GLU A 1 297 ? 14.784 5.893 -16.002 1.00 93.88 297 GLU A C 1
ATOM 2289 O O . GLU A 1 297 ? 15.113 6.664 -16.902 1.00 93.88 297 GLU A O 1
ATOM 2294 N N . GLY A 1 298 ? 15.339 5.970 -14.787 1.00 91.94 298 GLY A N 1
ATOM 2295 C CA . GLY A 1 298 ? 16.332 6.978 -14.415 1.00 91.94 298 GLY A CA 1
ATOM 2296 C C . GLY A 1 298 ? 17.652 6.827 -15.162 1.00 91.94 298 GLY A C 1
ATOM 2297 O O . GLY A 1 298 ? 18.224 7.826 -15.603 1.00 91.94 298 GLY A O 1
ATOM 2298 N N . LEU A 1 299 ? 18.120 5.589 -15.345 1.00 91.12 299 LEU A N 1
ATOM 2299 C CA . LEU A 1 299 ? 19.290 5.306 -16.179 1.00 91.12 299 LEU A CA 1
ATOM 2300 C C . LEU A 1 299 ? 19.018 5.647 -17.644 1.00 91.12 299 LEU A C 1
ATOM 2302 O O . LEU A 1 299 ? 19.886 6.218 -18.301 1.00 91.12 299 LEU A O 1
ATOM 2306 N N . LEU A 1 300 ? 17.816 5.349 -18.141 1.00 90.25 300 LEU A N 1
ATOM 2307 C CA . LEU A 1 300 ? 17.427 5.626 -19.521 1.00 90.25 300 LEU A CA 1
ATOM 2308 C C . LEU A 1 300 ? 17.388 7.134 -19.818 1.00 90.25 300 LEU A C 1
ATOM 2310 O O . LEU A 1 300 ? 17.816 7.549 -20.890 1.00 90.25 300 LEU A O 1
ATOM 2314 N N . LEU A 1 301 ? 16.942 7.963 -18.864 1.00 87.19 301 LEU A N 1
ATOM 2315 C CA . LEU A 1 301 ? 16.966 9.428 -19.001 1.00 87.19 301 LEU A CA 1
ATOM 2316 C C . LEU A 1 301 ? 18.384 10.018 -19.007 1.00 87.19 301 LEU A C 1
ATOM 2318 O O . LEU A 1 301 ? 18.612 11.060 -19.619 1.00 87.19 301 LEU A O 1
ATOM 2322 N N . GLN A 1 302 ? 19.316 9.393 -18.285 1.00 80.00 302 GLN A N 1
ATOM 2323 C CA . GLN A 1 302 ? 20.712 9.838 -18.194 1.00 80.00 302 GLN A CA 1
ATOM 2324 C C . GLN A 1 302 ? 21.574 9.316 -19.343 1.00 80.00 302 GLN A C 1
ATOM 2326 O O . GLN A 1 302 ? 22.637 9.880 -19.608 1.00 80.00 302 GLN A O 1
ATOM 2331 N N . ALA A 1 303 ? 21.143 8.238 -20.001 1.00 69.75 303 ALA A N 1
ATOM 2332 C CA . ALA A 1 303 ? 21.864 7.649 -21.110 1.00 69.75 303 ALA A CA 1
ATOM 2333 C C . ALA A 1 303 ? 22.024 8.688 -22.235 1.00 69.75 303 ALA A C 1
ATOM 2335 O O . ALA A 1 303 ? 21.038 9.314 -22.645 1.00 69.75 303 ALA A O 1
ATOM 2336 N N . PRO A 1 304 ? 23.250 8.897 -22.748 1.00 59.06 304 PRO A N 1
ATOM 2337 C CA . PRO A 1 304 ? 23.454 9.739 -23.912 1.00 59.06 304 PRO A CA 1
ATOM 2338 C C . PRO A 1 304 ? 22.529 9.277 -25.040 1.00 59.06 304 PRO A C 1
ATOM 2340 O O . PRO A 1 304 ? 22.455 8.092 -25.350 1.00 59.06 304 PRO A O 1
ATOM 2343 N N . ARG A 1 305 ? 21.843 10.214 -25.705 1.00 57.50 305 ARG A N 1
ATOM 2344 C CA . ARG A 1 305 ? 21.052 9.897 -26.911 1.00 57.50 305 ARG A CA 1
ATOM 2345 C C . ARG A 1 305 ? 21.909 9.323 -28.046 1.00 57.50 305 ARG A C 1
ATOM 2347 O O . ARG A 1 305 ? 21.371 8.779 -29.004 1.00 57.50 305 ARG A O 1
ATOM 2354 N N . ALA A 1 306 ? 23.231 9.464 -27.955 1.00 54.31 306 ALA A N 1
ATOM 2355 C CA . ALA A 1 306 ? 24.164 8.765 -28.815 1.00 54.31 306 ALA A CA 1
ATOM 2356 C C . ALA A 1 306 ? 24.189 7.282 -28.416 1.00 54.31 306 ALA A C 1
ATOM 2358 O O . ALA A 1 306 ? 24.671 6.940 -27.342 1.00 54.31 306 ALA A O 1
ATOM 2359 N N . ALA A 1 307 ? 23.701 6.414 -29.305 1.00 57.06 307 ALA A N 1
ATOM 2360 C CA . ALA A 1 307 ? 23.626 4.963 -29.114 1.00 57.06 307 ALA A CA 1
ATOM 2361 C C . ALA A 1 307 ? 24.971 4.283 -28.757 1.00 57.06 307 ALA A C 1
ATOM 2363 O O . ALA A 1 307 ? 24.960 3.181 -28.226 1.00 57.06 307 AL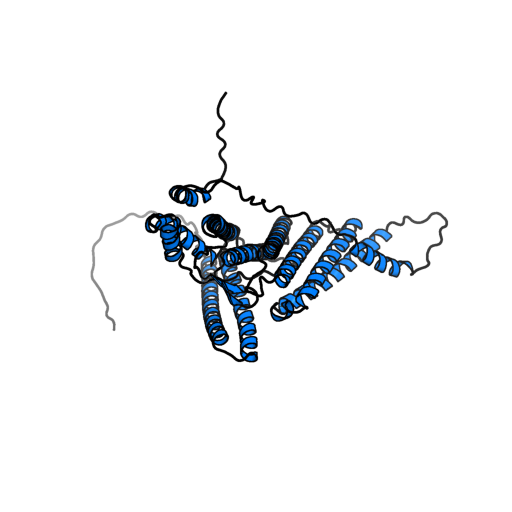A A O 1
ATOM 2364 N N . HIS A 1 308 ? 26.087 4.987 -28.956 1.00 60.12 308 HIS A N 1
ATOM 2365 C CA . HIS A 1 308 ? 27.446 4.467 -29.086 1.00 60.12 308 HIS A CA 1
ATOM 2366 C C . HIS A 1 308 ? 28.223 4.205 -27.777 1.00 60.12 308 HIS A C 1
ATOM 2368 O O . HIS A 1 308 ? 29.401 3.864 -27.844 1.00 60.12 308 HIS A O 1
ATOM 2374 N N . ASP A 1 309 ? 27.631 4.368 -26.588 1.00 76.81 309 ASP A N 1
ATOM 2375 C CA . ASP A 1 309 ? 28.307 4.000 -25.329 1.00 76.81 309 ASP A CA 1
ATOM 2376 C C . ASP A 1 309 ? 27.964 2.556 -24.930 1.00 76.81 309 ASP A C 1
ATOM 2378 O O . ASP A 1 309 ? 26.958 2.286 -24.265 1.00 76.81 309 ASP A O 1
ATOM 2382 N N . CYS A 1 310 ? 28.832 1.623 -25.334 1.00 84.06 310 CYS A N 1
ATOM 2383 C CA . CYS A 1 310 ? 28.725 0.193 -25.035 1.00 84.06 310 CYS A CA 1
ATOM 2384 C C . CYS A 1 310 ? 28.473 -0.084 -23.540 1.00 84.06 310 CYS A C 1
ATOM 2386 O O . CYS A 1 310 ? 27.607 -0.892 -23.194 1.00 84.06 310 CYS A O 1
ATOM 2388 N N . LEU A 1 311 ? 29.180 0.607 -22.637 1.00 85.31 311 LEU A N 1
ATOM 2389 C CA . LEU A 1 311 ? 29.047 0.381 -21.195 1.00 85.31 311 LEU A CA 1
ATOM 2390 C C . LEU A 1 311 ? 27.699 0.876 -20.669 1.00 85.31 311 LEU A C 1
ATOM 2392 O O . LEU A 1 311 ? 27.082 0.202 -19.837 1.00 85.31 311 LEU A O 1
ATOM 2396 N N . ALA A 1 312 ? 27.214 2.016 -21.164 1.00 86.94 312 ALA A N 1
ATOM 2397 C CA . ALA A 1 312 ? 25.884 2.514 -20.820 1.00 86.94 312 ALA A CA 1
ATOM 2398 C C . ALA A 1 312 ? 24.779 1.552 -21.290 1.00 86.94 312 ALA A C 1
ATOM 2400 O O . ALA A 1 312 ? 23.864 1.252 -20.517 1.00 86.94 312 ALA A O 1
ATOM 2401 N N . GLN A 1 313 ? 24.895 1.002 -22.506 1.00 88.88 313 GLN A N 1
ATOM 2402 C CA . GLN A 1 313 ? 23.950 0.009 -23.034 1.00 88.88 313 GLN A CA 1
ATOM 2403 C C . GLN A 1 313 ? 23.960 -1.285 -22.212 1.00 88.88 313 GLN A C 1
ATOM 2405 O O . GLN A 1 313 ? 22.907 -1.770 -21.802 1.00 88.88 313 GLN A O 1
ATOM 2410 N N . LEU A 1 314 ? 25.136 -1.823 -21.876 1.00 90.31 314 LEU A N 1
ATOM 2411 C CA . LEU A 1 314 ? 25.228 -3.026 -21.040 1.00 90.31 314 LEU A CA 1
ATOM 2412 C C . LEU A 1 314 ? 24.670 -2.801 -19.628 1.00 90.31 314 LEU A C 1
ATOM 2414 O O . LEU A 1 314 ? 24.046 -3.701 -19.063 1.00 90.31 314 LEU A O 1
ATOM 2418 N N . ARG A 1 315 ? 24.830 -1.597 -19.068 1.00 91.38 315 ARG A N 1
ATOM 2419 C CA . ARG A 1 315 ? 24.226 -1.232 -17.780 1.00 91.38 315 ARG A CA 1
ATOM 2420 C C . ARG A 1 315 ? 22.698 -1.173 -17.858 1.00 91.38 315 ARG A C 1
ATOM 2422 O O . ARG A 1 315 ? 22.036 -1.683 -16.956 1.00 91.38 315 ARG A O 1
ATOM 2429 N N . LEU A 1 316 ? 22.137 -0.597 -18.923 1.00 93.12 316 LEU A N 1
ATOM 2430 C CA . LEU A 1 316 ? 20.689 -0.616 -19.172 1.00 93.12 316 LEU A CA 1
ATOM 2431 C C . LEU A 1 316 ? 20.171 -2.046 -19.345 1.00 93.12 316 LEU A C 1
ATOM 2433 O O . LEU A 1 316 ? 19.138 -2.394 -18.777 1.00 93.12 316 LEU A O 1
ATOM 2437 N N . ALA A 1 317 ? 20.910 -2.892 -20.066 1.00 94.81 317 ALA A N 1
ATOM 2438 C CA . ALA A 1 317 ? 20.569 -4.298 -20.251 1.00 94.81 317 ALA A CA 1
ATOM 2439 C C . ALA A 1 317 ? 20.510 -5.059 -18.920 1.00 94.81 317 ALA A C 1
ATOM 2441 O O . ALA A 1 317 ? 19.559 -5.796 -18.654 1.00 94.81 317 ALA A O 1
ATOM 2442 N N . GLN A 1 318 ? 21.520 -4.851 -18.073 1.00 95.44 318 GLN A N 1
ATOM 2443 C CA . GLN A 1 318 ? 21.607 -5.446 -16.744 1.00 95.44 318 GLN A CA 1
ATOM 2444 C C . GLN A 1 318 ? 20.445 -5.018 -15.853 1.00 95.44 318 GLN A C 1
ATOM 2446 O O . GLN A 1 318 ? 19.796 -5.856 -15.227 1.00 95.44 318 GLN A O 1
ATOM 2451 N N . GLU A 1 319 ? 20.158 -3.721 -15.830 1.00 96.38 319 GLU A N 1
ATOM 2452 C CA . GLU A 1 319 ? 19.075 -3.167 -15.030 1.00 96.38 319 GLU A CA 1
ATOM 2453 C C . GLU A 1 319 ? 17.703 -3.667 -15.515 1.00 96.38 319 GLU A C 1
ATOM 2455 O O . GLU A 1 319 ? 16.902 -4.143 -14.712 1.00 96.38 319 GLU A O 1
ATOM 2460 N N . ALA A 1 320 ? 17.449 -3.666 -16.828 1.00 97.19 320 ALA A N 1
ATOM 2461 C CA . ALA A 1 320 ? 16.218 -4.211 -17.401 1.00 97.19 320 ALA A CA 1
ATOM 2462 C C . ALA A 1 320 ? 16.035 -5.700 -17.064 1.00 97.19 320 ALA A C 1
ATOM 2464 O O . ALA A 1 320 ? 14.933 -6.135 -16.721 1.00 97.19 320 ALA A O 1
ATOM 2465 N N . ALA A 1 321 ? 17.110 -6.494 -17.094 1.00 97.62 321 ALA A N 1
ATOM 2466 C CA . ALA A 1 321 ? 17.040 -7.900 -16.708 1.00 97.62 321 ALA A CA 1
ATOM 2467 C C . ALA A 1 321 ? 16.673 -8.080 -15.229 1.00 97.62 321 ALA A C 1
ATOM 2469 O O . ALA A 1 321 ? 15.896 -8.984 -14.907 1.00 97.62 321 ALA A O 1
ATOM 2470 N N . GLN A 1 322 ? 17.186 -7.215 -14.347 1.00 97.31 322 GLN A N 1
ATOM 2471 C CA . GLN A 1 322 ? 16.819 -7.216 -12.932 1.00 97.31 322 GLN A CA 1
ATOM 2472 C C . GLN A 1 322 ? 15.332 -6.889 -12.753 1.00 97.31 322 GLN A C 1
ATOM 2474 O O . GLN A 1 322 ? 14.627 -7.634 -12.072 1.00 97.31 322 GLN A O 1
ATOM 2479 N N . VAL A 1 323 ? 14.823 -5.844 -13.417 1.00 98.19 323 VAL A N 1
ATOM 2480 C CA . VAL A 1 323 ? 13.391 -5.487 -13.379 1.00 98.19 323 VAL A CA 1
ATOM 2481 C C . VAL A 1 323 ? 12.520 -6.656 -13.855 1.00 98.19 323 VAL A C 1
ATOM 2483 O O . VAL A 1 323 ? 11.538 -7.015 -13.201 1.00 98.19 323 VAL A O 1
ATOM 2486 N N . ALA A 1 324 ? 12.904 -7.308 -14.957 1.00 98.50 324 ALA A N 1
ATOM 2487 C CA . ALA A 1 324 ? 12.207 -8.485 -15.469 1.00 98.50 324 ALA A CA 1
ATOM 2488 C C . ALA A 1 324 ? 12.186 -9.638 -14.453 1.00 98.50 324 ALA A C 1
ATOM 2490 O O . ALA A 1 324 ? 11.153 -10.282 -14.260 1.00 98.50 324 ALA A O 1
ATOM 2491 N N . ALA A 1 325 ? 13.314 -9.910 -13.790 1.00 97.94 325 ALA A N 1
ATOM 2492 C CA . ALA A 1 325 ? 13.421 -10.967 -12.787 1.00 97.94 325 ALA A CA 1
ATOM 2493 C C . ALA A 1 325 ? 12.534 -10.700 -11.559 1.00 97.94 325 ALA A C 1
ATOM 2495 O O . ALA A 1 325 ? 11.825 -11.608 -11.116 1.00 97.94 325 ALA A O 1
ATOM 2496 N N . GLU A 1 326 ? 12.518 -9.462 -11.060 1.00 97.44 326 GLU A N 1
ATOM 2497 C CA . GLU A 1 326 ? 11.661 -9.042 -9.943 1.00 97.44 326 GLU A CA 1
ATOM 2498 C C . GLU A 1 326 ? 10.174 -9.195 -10.302 1.00 97.44 326 GLU A C 1
ATOM 2500 O O . GLU A 1 326 ? 9.420 -9.839 -9.570 1.00 97.44 326 GLU A O 1
ATOM 2505 N N . TYR A 1 327 ? 9.736 -8.717 -11.474 1.00 98.62 327 TYR A N 1
ATOM 2506 C CA . TYR A 1 327 ? 8.342 -8.898 -11.901 1.00 98.62 327 TYR A CA 1
ATOM 2507 C C . TYR A 1 327 ? 7.966 -10.364 -12.137 1.00 98.62 327 TYR A C 1
ATOM 2509 O O . TYR A 1 327 ? 6.847 -10.769 -11.813 1.00 98.62 327 TYR A O 1
ATOM 2517 N N . ARG A 1 328 ? 8.884 -11.207 -12.631 1.00 98.25 328 ARG A N 1
ATOM 2518 C CA . ARG A 1 328 ? 8.643 -12.659 -12.728 1.00 98.25 328 ARG A CA 1
ATOM 2519 C C . ARG A 1 328 ? 8.450 -13.299 -11.359 1.00 98.25 328 ARG A C 1
ATOM 2521 O O . ARG A 1 328 ? 7.620 -14.202 -11.235 1.00 98.25 328 ARG A O 1
ATOM 2528 N N . LEU A 1 329 ? 9.191 -12.857 -10.342 1.00 97.00 329 LEU A N 1
ATOM 2529 C CA . LEU A 1 329 ? 8.996 -13.317 -8.968 1.00 97.00 329 LEU A CA 1
ATOM 2530 C C . LEU A 1 329 ? 7.604 -12.927 -8.460 1.00 97.00 329 LEU A C 1
ATOM 2532 O O . LEU A 1 329 ? 6.872 -13.796 -7.988 1.00 97.00 329 LEU A O 1
ATOM 2536 N N . VAL A 1 330 ? 7.204 -11.665 -8.647 1.00 97.94 330 VAL A N 1
ATOM 2537 C CA . VAL A 1 330 ? 5.864 -11.176 -8.278 1.00 97.94 330 VAL A CA 1
ATOM 2538 C C . VAL A 1 330 ? 4.771 -11.983 -8.980 1.00 97.94 330 VAL A C 1
ATOM 2540 O O . VAL A 1 330 ? 3.843 -12.455 -8.324 1.00 97.94 330 VAL A O 1
ATOM 2543 N N . HIS A 1 331 ? 4.898 -12.207 -10.292 1.00 97.88 331 HIS A N 1
ATOM 2544 C CA . HIS A 1 331 ? 3.937 -12.986 -11.076 1.00 97.88 331 HIS A CA 1
ATOM 2545 C C . HIS A 1 331 ? 3.764 -14.408 -10.528 1.00 97.88 331 HIS A C 1
ATOM 2547 O O . HIS A 1 331 ? 2.639 -14.880 -10.369 1.00 97.88 331 HIS A O 1
ATOM 2553 N N . ARG A 1 332 ? 4.871 -15.090 -10.197 1.00 96.19 332 ARG A N 1
ATOM 2554 C CA . ARG A 1 332 ? 4.828 -16.435 -9.599 1.00 96.19 332 ARG A CA 1
ATOM 2555 C C . ARG A 1 332 ? 4.078 -16.428 -8.273 1.00 96.19 332 ARG A C 1
ATOM 2557 O O . ARG A 1 332 ? 3.245 -17.303 -8.063 1.00 96.19 332 ARG A O 1
ATOM 2564 N N . THR A 1 333 ? 4.335 -15.442 -7.415 1.00 95.62 333 THR A N 1
ATOM 2565 C CA . THR A 1 333 ? 3.638 -15.306 -6.130 1.00 95.62 333 THR A CA 1
ATOM 2566 C C . THR A 1 333 ? 2.145 -15.023 -6.329 1.00 95.62 333 THR A C 1
ATOM 2568 O O . THR A 1 333 ? 1.314 -15.652 -5.680 1.00 95.62 333 THR A O 1
ATOM 2571 N N . MET A 1 334 ? 1.780 -14.138 -7.265 1.00 95.75 334 MET A N 1
ATOM 2572 C CA . MET A 1 334 ? 0.380 -13.839 -7.602 1.00 95.75 334 MET A CA 1
ATOM 2573 C C . MET A 1 334 ? -0.367 -15.040 -8.198 1.00 95.75 334 MET A C 1
ATOM 2575 O O . MET A 1 334 ? -1.572 -15.176 -8.006 1.00 95.75 334 MET A O 1
ATOM 2579 N N . ALA A 1 335 ? 0.332 -15.924 -8.912 1.00 91.44 335 ALA A N 1
ATOM 2580 C CA . ALA A 1 335 ? -0.260 -17.104 -9.533 1.00 91.44 335 ALA A CA 1
ATOM 25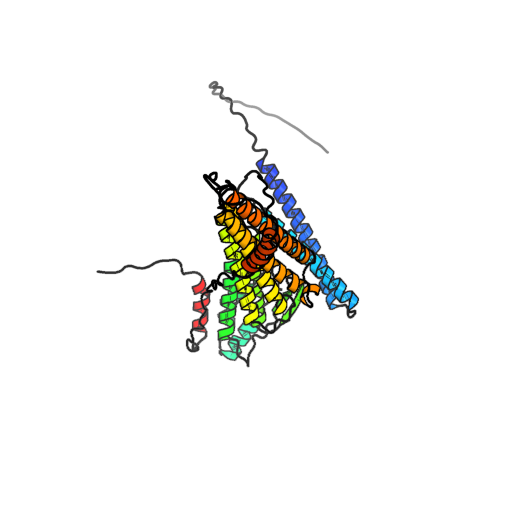81 C C . ALA A 1 335 ? -0.516 -18.264 -8.552 1.00 91.44 335 ALA A C 1
ATOM 2583 O O . ALA A 1 335 ? -1.232 -19.202 -8.910 1.00 91.44 335 ALA A O 1
ATOM 2584 N N . GLN A 1 336 ? 0.037 -18.223 -7.336 1.00 90.69 336 GLN A N 1
ATOM 2585 C CA . GLN A 1 336 ? -0.118 -19.282 -6.336 1.00 90.69 336 GLN A CA 1
ATOM 2586 C C . GLN A 1 336 ? -1.307 -19.017 -5.388 1.00 90.69 336 GLN A C 1
ATOM 2588 O O . GLN A 1 336 ? -1.542 -17.874 -4.987 1.00 90.69 336 GLN A O 1
ATOM 2593 N N . PRO A 1 337 ? -2.073 -20.050 -4.979 1.00 89.31 337 PRO A N 1
ATOM 2594 C CA . PRO A 1 337 ? -3.025 -19.930 -3.875 1.00 89.31 337 PRO A CA 1
ATOM 2595 C C . PRO A 1 337 ? -2.316 -19.611 -2.539 1.00 89.31 337 PRO A C 1
ATOM 2597 O O . PRO A 1 337 ? -1.198 -20.074 -2.323 1.00 89.31 337 PRO A O 1
ATOM 2600 N N . PRO A 1 338 ? -2.945 -18.860 -1.614 1.00 87.75 338 PRO A N 1
ATOM 2601 C CA . PRO A 1 338 ? -4.287 -18.287 -1.722 1.00 87.75 338 PRO A CA 1
ATOM 2602 C C . PRO A 1 338 ? -4.332 -16.965 -2.513 1.00 87.75 338 PRO A C 1
ATOM 2604 O O . PRO A 1 338 ? -5.418 -16.541 -2.890 1.00 87.75 338 PRO A O 1
ATOM 2607 N N . VAL A 1 339 ? -3.181 -16.349 -2.817 1.00 91.00 339 VAL A N 1
ATOM 2608 C CA . VAL A 1 339 ? -3.063 -15.011 -3.434 1.00 91.00 339 VAL A CA 1
ATOM 2609 C C . VAL A 1 339 ? -3.826 -14.894 -4.754 1.00 91.00 339 VAL A C 1
ATOM 2611 O O . VAL A 1 339 ? -4.558 -13.926 -4.960 1.00 91.00 339 VAL A O 1
ATOM 2614 N N . ARG A 1 340 ? -3.735 -15.915 -5.614 1.00 90.31 340 ARG A N 1
ATOM 2615 C CA . ARG A 1 340 ? -4.469 -15.975 -6.890 1.00 90.31 340 ARG A CA 1
ATOM 2616 C C . ARG A 1 340 ? -5.982 -15.772 -6.735 1.00 90.31 340 ARG A C 1
ATOM 2618 O O . ARG A 1 340 ? -6.617 -15.287 -7.662 1.00 90.31 340 ARG A O 1
ATOM 2625 N N . GLY A 1 341 ? -6.557 -16.169 -5.599 1.00 85.38 341 GLY A N 1
ATOM 2626 C CA . GLY A 1 341 ? -8.002 -16.130 -5.374 1.00 85.38 341 GLY A CA 1
ATOM 2627 C C . GLY A 1 341 ? -8.576 -14.730 -5.151 1.00 85.38 341 GLY A C 1
ATOM 2628 O O . GLY A 1 341 ? -9.786 -14.570 -5.241 1.00 85.38 341 GLY A O 1
ATOM 2629 N N . TYR A 1 342 ? -7.742 -13.730 -4.853 1.00 83.94 342 TYR A N 1
ATOM 2630 C CA . TYR A 1 342 ? -8.213 -12.381 -4.510 1.00 83.94 342 TYR A CA 1
ATOM 2631 C C . TYR A 1 342 ? -7.395 -11.229 -5.103 1.00 83.94 342 TYR A C 1
ATOM 2633 O O . TYR A 1 342 ? -7.785 -10.073 -4.951 1.00 83.94 342 TYR A O 1
ATOM 2641 N N . VAL A 1 343 ? -6.258 -11.490 -5.755 1.00 87.94 343 VAL A N 1
ATOM 2642 C CA . VAL A 1 343 ? -5.549 -10.436 -6.494 1.00 87.94 343 VAL A CA 1
ATOM 2643 C C . VAL A 1 343 ? -6.295 -10.134 -7.798 1.00 87.94 343 VAL A C 1
ATOM 2645 O O . VAL A 1 343 ? -6.597 -11.071 -8.541 1.00 87.94 343 VAL A O 1
ATOM 2648 N N . PRO A 1 344 ? -6.544 -8.852 -8.129 1.00 87.50 344 PRO A N 1
ATOM 2649 C CA . PRO A 1 344 ? -7.223 -8.490 -9.367 1.00 87.50 344 PRO A CA 1
ATOM 2650 C C . PRO A 1 344 ? -6.506 -9.030 -10.609 1.00 87.50 344 PRO A C 1
ATOM 2652 O O . PRO A 1 344 ? -5.302 -8.831 -10.791 1.00 87.50 344 PRO A O 1
ATOM 2655 N N . PHE A 1 345 ? -7.258 -9.651 -11.519 1.00 87.12 345 PHE A N 1
ATOM 2656 C CA . PHE A 1 345 ? -6.728 -10.184 -12.780 1.00 87.12 345 PHE A CA 1
ATOM 2657 C C . PHE A 1 345 ? -5.910 -9.167 -13.613 1.00 87.12 345 PHE A C 1
ATOM 2659 O O . PHE A 1 345 ? -4.856 -9.550 -14.141 1.00 87.12 345 PHE A O 1
ATOM 2666 N N . PRO A 1 346 ? -6.294 -7.872 -13.703 1.00 90.12 346 PRO A N 1
ATOM 2667 C CA . PRO A 1 346 ? -5.493 -6.874 -14.412 1.00 90.12 346 PRO A CA 1
ATOM 2668 C C . PRO A 1 346 ? -4.083 -6.697 -13.840 1.00 90.12 346 PRO A C 1
ATOM 2670 O O . PRO A 1 346 ? -3.146 -6.460 -14.599 1.00 90.12 346 PRO A O 1
ATOM 2673 N N . TRP A 1 347 ? -3.899 -6.852 -12.523 1.00 93.88 347 TRP A N 1
ATOM 2674 C CA . TRP A 1 347 ? -2.580 -6.736 -11.894 1.00 93.88 347 TRP A CA 1
ATOM 2675 C C . TRP A 1 347 ? -1.677 -7.894 -12.301 1.00 93.88 347 TRP A C 1
ATOM 2677 O O . TRP A 1 347 ? -0.536 -7.669 -12.697 1.00 93.88 347 TRP A O 1
ATOM 2687 N N . ILE A 1 348 ? -2.209 -9.119 -12.263 1.00 93.94 348 ILE A N 1
ATOM 2688 C CA . ILE A 1 348 ? -1.486 -10.331 -12.672 1.00 93.94 348 ILE A CA 1
ATOM 2689 C C . ILE A 1 348 ? -1.017 -10.190 -14.124 1.00 93.94 348 ILE A C 1
ATOM 2691 O O . ILE A 1 348 ? 0.150 -10.433 -14.433 1.00 93.94 348 ILE A O 1
ATOM 2695 N N . THR A 1 349 ? -1.917 -9.731 -14.997 1.00 94.06 349 THR A N 1
ATOM 2696 C CA . THR A 1 349 ? -1.636 -9.529 -16.422 1.00 94.06 349 THR A CA 1
ATOM 2697 C C . THR A 1 349 ? -0.591 -8.438 -16.641 1.00 94.06 349 THR A C 1
ATOM 2699 O O . THR A 1 349 ? 0.381 -8.665 -17.358 1.00 94.06 349 THR A O 1
ATOM 2702 N N . LEU A 1 350 ? -0.737 -7.274 -15.999 1.00 95.94 350 LEU A N 1
ATOM 2703 C CA . LEU A 1 350 ? 0.215 -6.170 -16.136 1.00 95.94 350 LEU A CA 1
ATOM 2704 C C . LEU A 1 350 ? 1.615 -6.570 -15.660 1.00 95.94 350 LEU A C 1
ATOM 2706 O O . LEU A 1 350 ? 2.592 -6.313 -16.357 1.00 95.94 350 LEU A O 1
ATOM 2710 N N . VAL A 1 351 ? 1.718 -7.237 -14.509 1.00 97.94 351 VAL A N 1
ATOM 2711 C CA . VAL A 1 351 ? 2.993 -7.743 -13.981 1.00 97.94 351 VAL A CA 1
ATOM 2712 C C . VAL A 1 351 ? 3.632 -8.740 -14.951 1.00 97.94 351 VAL A C 1
ATOM 2714 O O . VAL A 1 351 ? 4.840 -8.679 -15.182 1.00 97.94 351 VAL A O 1
ATOM 2717 N N . HIS A 1 352 ? 2.840 -9.628 -15.558 1.00 97.50 352 HIS A N 1
ATOM 2718 C CA . HIS A 1 352 ? 3.345 -10.574 -16.553 1.00 97.50 352 HIS A CA 1
ATOM 2719 C C . HIS A 1 352 ? 3.854 -9.874 -17.821 1.00 97.50 352 HIS A C 1
ATOM 2721 O O . HIS A 1 352 ? 4.960 -10.157 -18.281 1.00 97.50 352 HIS A O 1
ATOM 2727 N N . VAL A 1 353 ? 3.090 -8.915 -18.350 1.00 97.44 353 VAL A N 1
ATOM 2728 C CA . VAL A 1 353 ? 3.493 -8.122 -19.520 1.00 97.44 353 VAL A CA 1
ATOM 2729 C C . VAL A 1 353 ? 4.765 -7.332 -19.226 1.00 97.44 353 VAL A C 1
ATOM 2731 O O . VAL A 1 353 ? 5.686 -7.344 -20.038 1.00 97.44 353 VAL A O 1
ATOM 2734 N N . LYS A 1 354 ? 4.865 -6.695 -18.052 1.00 97.81 354 LYS A N 1
ATOM 2735 C CA . LYS A 1 354 ? 6.076 -5.974 -17.637 1.00 97.81 354 LYS A CA 1
ATOM 2736 C C . LYS A 1 354 ? 7.288 -6.897 -17.548 1.00 97.81 354 LYS A C 1
ATOM 2738 O O . LYS A 1 354 ? 8.348 -6.541 -18.052 1.00 97.81 354 LYS A O 1
ATOM 2743 N N . ALA A 1 355 ? 7.136 -8.088 -16.970 1.00 98.19 355 ALA A N 1
ATOM 2744 C CA . ALA A 1 355 ? 8.207 -9.079 -16.915 1.00 98.19 355 ALA A CA 1
ATOM 2745 C C . ALA A 1 355 ? 8.784 -9.397 -18.305 1.00 98.19 355 ALA A C 1
ATOM 2747 O O . ALA A 1 355 ? 10.003 -9.377 -18.480 1.00 98.19 355 ALA A O 1
ATOM 2748 N N . GLU A 1 356 ? 7.930 -9.653 -19.298 1.00 98.00 356 GLU A N 1
ATOM 2749 C CA . GLU A 1 356 ? 8.389 -9.972 -20.655 1.00 98.00 356 GLU A CA 1
ATOM 2750 C C . GLU A 1 356 ? 8.878 -8.737 -21.424 1.00 98.00 356 GLU A C 1
ATOM 2752 O O . GLU A 1 356 ? 9.871 -8.817 -22.147 1.00 98.00 356 GLU A O 1
ATOM 2757 N N . HIS A 1 357 ? 8.270 -7.571 -21.203 1.00 97.12 357 HIS A N 1
ATOM 2758 C CA . HIS A 1 357 ? 8.725 -6.305 -21.775 1.00 97.12 357 HIS A CA 1
ATOM 2759 C C . HIS A 1 357 ? 10.155 -5.956 -21.340 1.00 97.12 357 HIS A C 1
ATOM 2761 O O . HIS A 1 357 ? 11.026 -5.736 -22.181 1.00 97.12 357 HIS A O 1
ATOM 2767 N N . PHE A 1 358 ? 10.429 -5.969 -20.032 1.00 97.75 358 PHE A N 1
ATOM 2768 C CA . PHE A 1 358 ? 11.770 -5.692 -19.517 1.00 97.75 358 PHE A CA 1
ATOM 2769 C C . PHE A 1 358 ? 12.775 -6.779 -19.904 1.00 97.75 358 PHE A C 1
ATOM 2771 O O . PHE A 1 358 ? 13.952 -6.488 -20.107 1.00 97.75 358 PHE A O 1
ATOM 2778 N N . HIS A 1 359 ? 12.323 -8.023 -20.086 1.00 98.00 359 HIS A N 1
ATOM 2779 C CA . HIS A 1 359 ? 13.183 -9.072 -20.618 1.00 98.00 359 HIS A CA 1
ATOM 2780 C C . HIS A 1 359 ? 13.603 -8.788 -22.066 1.00 98.00 359 HIS A C 1
ATOM 2782 O O . HIS A 1 359 ? 14.775 -8.945 -22.404 1.00 98.00 359 HIS A O 1
ATOM 2788 N N . ALA A 1 360 ? 12.675 -8.325 -22.906 1.00 97.69 360 ALA A N 1
ATOM 2789 C CA . ALA A 1 360 ? 12.981 -7.905 -24.269 1.00 97.69 360 ALA A CA 1
ATOM 2790 C C . ALA A 1 360 ? 13.916 -6.682 -24.296 1.00 97.69 360 ALA A C 1
ATOM 2792 O O . ALA A 1 360 ? 14.886 -6.682 -25.054 1.00 97.69 360 ALA A O 1
ATOM 2793 N N . LEU A 1 361 ? 13.689 -5.684 -23.431 1.00 95.19 361 LEU A N 1
ATOM 2794 C CA . LEU A 1 361 ? 14.581 -4.523 -23.293 1.00 95.19 361 LEU A CA 1
ATOM 2795 C C . LEU A 1 361 ? 16.000 -4.923 -22.877 1.00 95.19 361 LEU A C 1
ATOM 2797 O O . LEU A 1 361 ? 16.968 -4.373 -23.401 1.00 95.19 361 LEU A O 1
ATOM 2801 N N . ALA A 1 362 ? 16.136 -5.904 -21.982 1.00 96.19 362 ALA A N 1
ATOM 2802 C CA . ALA A 1 362 ? 17.440 -6.424 -21.590 1.00 96.19 362 ALA A CA 1
ATOM 2803 C C . ALA A 1 362 ? 18.219 -6.972 -22.795 1.00 96.19 362 ALA A C 1
ATOM 2805 O O . ALA A 1 362 ? 19.377 -6.611 -23.000 1.00 96.19 362 ALA A O 1
ATOM 2806 N N . HIS A 1 363 ? 17.572 -7.793 -23.628 1.00 94.50 363 HIS A N 1
ATOM 2807 C CA . HIS A 1 363 ? 18.183 -8.320 -24.854 1.00 94.50 363 HIS A CA 1
ATOM 2808 C C . HIS A 1 363 ? 18.487 -7.222 -25.872 1.00 94.50 363 HIS A C 1
ATOM 2810 O O . HIS A 1 363 ? 19.551 -7.242 -26.484 1.00 94.50 363 HIS A O 1
ATOM 2816 N N . TYR A 1 364 ? 17.584 -6.254 -26.033 1.00 94.19 364 TYR A N 1
ATOM 2817 C CA . TYR A 1 364 ? 17.764 -5.121 -26.939 1.00 94.19 364 TYR A CA 1
ATOM 2818 C C . TYR A 1 364 ? 19.012 -4.300 -26.593 1.00 94.19 364 TYR A C 1
ATOM 2820 O O . TYR A 1 364 ? 19.893 -4.125 -27.434 1.00 94.19 364 TYR A O 1
ATOM 2828 N N . HIS A 1 365 ? 19.133 -3.853 -25.342 1.00 91.75 365 HIS A N 1
ATOM 2829 C CA . HIS A 1 365 ? 20.284 -3.066 -24.902 1.00 91.75 365 HIS A CA 1
ATOM 2830 C C . HIS A 1 365 ? 21.581 -3.888 -24.902 1.00 91.75 365 HIS A C 1
ATOM 2832 O O . HIS A 1 365 ? 22.641 -3.367 -25.247 1.00 91.75 365 HIS A O 1
ATOM 2838 N N . ALA A 1 366 ? 21.514 -5.187 -24.589 1.00 91.81 366 ALA A N 1
ATOM 2839 C CA . ALA A 1 366 ? 22.676 -6.064 -24.701 1.00 91.81 366 ALA A CA 1
ATOM 2840 C C . ALA A 1 366 ? 23.150 -6.185 -26.155 1.00 91.81 366 ALA A C 1
ATOM 2842 O O . ALA A 1 366 ? 24.349 -6.108 -26.416 1.00 91.81 366 ALA A O 1
ATOM 2843 N N . ALA A 1 367 ? 22.221 -6.332 -27.104 1.00 91.62 367 ALA A N 1
ATOM 2844 C CA . ALA A 1 367 ? 22.541 -6.385 -28.524 1.00 91.62 367 ALA A CA 1
ATOM 2845 C C . ALA A 1 367 ? 23.191 -5.080 -29.006 1.00 91.62 367 ALA A C 1
ATOM 2847 O O . ALA A 1 367 ? 24.231 -5.145 -29.653 1.00 91.62 367 ALA A O 1
ATOM 2848 N N . LEU A 1 368 ? 22.648 -3.913 -28.632 1.00 88.69 368 LEU A N 1
ATOM 2849 C CA . LEU A 1 368 ? 23.255 -2.617 -28.963 1.00 88.69 368 LEU A CA 1
ATOM 2850 C C . LEU A 1 368 ? 24.686 -2.498 -28.428 1.00 88.69 368 LEU A C 1
ATOM 2852 O O . LEU A 1 368 ? 25.601 -2.185 -29.184 1.00 88.69 368 LEU A O 1
ATOM 2856 N N . GLY A 1 369 ? 24.898 -2.828 -27.150 1.00 86.25 369 GLY A N 1
ATOM 2857 C CA . GLY A 1 369 ? 26.233 -2.783 -26.553 1.00 86.25 369 GLY A CA 1
ATOM 2858 C C . GLY A 1 369 ? 27.234 -3.704 -27.259 1.00 86.25 369 GLY A C 1
ATOM 2859 O O . GLY A 1 369 ? 28.380 -3.317 -27.482 1.00 86.25 369 GLY A O 1
ATOM 2860 N N . LEU A 1 370 ? 26.808 -4.908 -27.652 1.00 85.06 370 LEU A N 1
ATOM 2861 C CA . LEU A 1 370 ? 27.664 -5.881 -28.340 1.00 85.06 370 LEU A CA 1
ATOM 2862 C C . LEU A 1 370 ? 27.922 -5.533 -29.814 1.00 85.06 370 LEU A C 1
ATOM 2864 O O . LEU A 1 370 ? 28.988 -5.866 -30.333 1.00 85.06 370 LEU A O 1
ATOM 2868 N N . CYS A 1 371 ? 26.967 -4.899 -30.498 1.00 80.75 371 CYS A N 1
ATOM 2869 C CA . CYS A 1 371 ? 27.112 -4.506 -31.899 1.00 80.75 371 CYS A CA 1
ATOM 2870 C C . CYS A 1 371 ? 28.010 -3.274 -32.071 1.00 80.75 371 CYS A C 1
ATOM 2872 O O . CYS A 1 371 ? 28.828 -3.264 -32.990 1.00 80.75 371 CYS A O 1
ATOM 2874 N N . ASP A 1 372 ? 27.931 -2.291 -31.173 1.00 64.06 372 ASP A N 1
ATOM 2875 C CA . ASP A 1 372 ? 28.739 -1.068 -31.275 1.00 64.06 372 ASP A CA 1
ATOM 2876 C C . ASP A 1 372 ? 30.197 -1.284 -30.832 1.00 64.06 372 ASP A C 1
ATOM 2878 O O . ASP A 1 372 ? 31.115 -0.713 -31.419 1.00 64.06 372 ASP A O 1
ATOM 2882 N N . GLY A 1 373 ? 30.447 -2.195 -29.880 1.00 55.34 373 GLY A N 1
ATOM 2883 C CA . GLY A 1 373 ? 31.806 -2.579 -29.469 1.00 55.34 373 GLY A CA 1
ATOM 2884 C C . GLY A 1 373 ? 32.610 -3.345 -30.533 1.00 55.34 373 GLY A C 1
ATOM 2885 O O . GLY A 1 373 ? 33.817 -3.513 -30.385 1.00 55.34 373 GLY A O 1
ATOM 2886 N N . ALA A 1 374 ? 31.965 -3.809 -31.609 1.00 50.94 374 ALA A N 1
ATOM 2887 C CA . ALA A 1 374 ? 32.612 -4.544 -32.698 1.00 50.94 374 ALA A CA 1
ATOM 2888 C C . ALA A 1 374 ? 33.088 -3.649 -33.862 1.00 50.94 374 ALA A C 1
ATOM 2890 O O . ALA A 1 374 ? 33.801 -4.134 -34.742 1.00 50.94 374 ALA A O 1
ATOM 2891 N N . CYS A 1 375 ? 32.715 -2.362 -33.886 1.00 45.50 375 CYS A N 1
ATOM 2892 C CA . CYS A 1 375 ? 33.023 -1.452 -34.998 1.00 45.50 375 CYS A CA 1
ATOM 2893 C C . CYS A 1 375 ? 34.373 -0.718 -34.880 1.00 45.50 375 CYS A C 1
ATOM 2895 O O . CYS A 1 375 ? 34.822 -0.125 -35.860 1.00 45.50 375 CYS A O 1
ATOM 2897 N N . GLU A 1 376 ? 35.081 -0.801 -33.750 1.00 40.16 376 GLU A N 1
ATOM 2898 C CA . GLU A 1 376 ? 36.458 -0.296 -33.630 1.00 40.16 376 GLU A CA 1
ATOM 2899 C C . GLU A 1 376 ? 37.486 -1.373 -34.024 1.00 40.16 376 GLU A C 1
ATOM 2901 O O . GLU A 1 376 ? 38.226 -1.904 -33.202 1.00 40.16 376 GLU A O 1
ATOM 2906 N N . CYS A 1 377 ? 37.551 -1.713 -35.313 1.00 34.66 377 CYS A N 1
ATOM 2907 C CA . CYS A 1 377 ? 38.708 -2.408 -35.887 1.00 34.66 377 CYS A CA 1
ATOM 2908 C C . CYS A 1 377 ? 39.449 -1.453 -36.838 1.00 34.66 377 CYS A C 1
ATOM 2910 O O . CYS A 1 377 ? 39.023 -1.299 -37.986 1.00 34.66 377 CYS A O 1
ATOM 2912 N N . PRO A 1 378 ? 40.563 -0.813 -36.430 1.00 40.03 378 PRO A N 1
ATOM 2913 C CA . PRO A 1 378 ? 41.477 -0.224 -37.399 1.00 40.03 378 PRO A CA 1
ATOM 2914 C C . PRO A 1 378 ? 42.064 -1.359 -38.253 1.00 40.03 378 PRO A C 1
ATOM 2916 O O . PRO A 1 378 ? 42.501 -2.383 -37.731 1.00 40.03 378 PRO A O 1
ATOM 2919 N N . ALA A 1 379 ? 42.009 -1.198 -39.576 1.00 36.50 379 ALA A N 1
ATOM 2920 C CA . ALA A 1 379 ? 42.382 -2.207 -40.566 1.00 36.50 379 ALA A CA 1
ATOM 2921 C C . ALA A 1 379 ? 43.711 -2.936 -40.253 1.00 36.50 379 ALA A C 1
ATOM 2923 O O . ALA A 1 379 ? 44.678 -2.300 -39.820 1.00 36.50 379 ALA A O 1
ATOM 2924 N N . PRO A 1 380 ? 43.822 -4.249 -40.533 1.00 41.62 380 PRO A N 1
ATOM 2925 C CA . PRO A 1 380 ? 45.035 -4.993 -40.243 1.00 41.62 380 PRO A CA 1
ATOM 2926 C C . PRO A 1 380 ? 46.099 -4.692 -41.302 1.00 41.62 380 PRO A C 1
ATOM 2928 O O . PRO A 1 380 ? 45.953 -5.044 -42.474 1.00 41.62 380 PRO A O 1
ATOM 2931 N N . ARG A 1 381 ? 47.231 -4.113 -40.893 1.00 37.19 381 ARG A N 1
ATOM 2932 C CA . ARG A 1 381 ? 48.495 -4.421 -41.568 1.00 37.19 381 ARG A CA 1
ATOM 2933 C C . ARG A 1 381 ? 49.015 -5.734 -40.982 1.00 37.19 381 ARG A C 1
ATOM 2935 O O . ARG A 1 381 ? 49.449 -5.769 -39.841 1.00 37.19 381 ARG A O 1
ATOM 2942 N N . ALA A 1 382 ? 48.973 -6.760 -41.830 1.00 40.72 382 ALA A N 1
ATOM 2943 C CA . ALA A 1 382 ? 49.606 -8.075 -41.722 1.00 40.72 382 ALA A CA 1
ATOM 2944 C C . ALA A 1 382 ? 48.975 -9.124 -40.775 1.00 40.72 382 ALA A C 1
ATOM 2946 O O . ALA A 1 382 ? 49.004 -9.021 -39.556 1.00 40.72 382 ALA A O 1
ATOM 2947 N N . HIS A 1 383 ? 48.489 -10.190 -41.425 1.00 42.12 383 HIS A N 1
ATOM 2948 C CA . HIS A 1 383 ? 48.367 -11.581 -40.971 1.00 42.12 383 HIS A CA 1
ATOM 2949 C C . HIS A 1 383 ? 47.745 -11.872 -39.598 1.00 42.12 383 HIS A C 1
ATOM 2951 O O . HIS A 1 383 ? 48.443 -12.222 -38.654 1.00 42.12 383 HIS A O 1
ATOM 2957 N N . VAL A 1 384 ? 46.410 -11.945 -39.562 1.00 32.88 384 VAL A N 1
ATOM 2958 C CA . VAL A 1 384 ? 45.662 -12.876 -38.695 1.00 32.88 384 VAL A CA 1
ATOM 2959 C C . VAL A 1 384 ? 44.429 -13.343 -39.488 1.00 32.88 384 VAL A C 1
ATOM 2961 O O . VAL A 1 384 ? 43.790 -12.503 -40.127 1.00 32.88 384 VAL A O 1
ATOM 2964 N N . PRO A 1 385 ? 44.092 -14.647 -39.540 1.00 33.78 385 PRO A N 1
ATOM 2965 C CA . PRO A 1 385 ? 42.972 -15.112 -40.348 1.00 33.78 385 PRO A CA 1
ATOM 2966 C C . PRO A 1 385 ? 41.652 -14.611 -39.754 1.00 33.78 385 PRO A C 1
ATOM 2968 O O . PRO A 1 385 ? 41.268 -14.988 -38.648 1.00 33.78 385 PRO A O 1
ATOM 2971 N N . CYS A 1 386 ? 40.949 -13.768 -40.511 1.00 34.22 386 CYS A N 1
ATOM 2972 C CA . CYS A 1 386 ? 39.540 -13.518 -40.264 1.00 34.22 386 CYS A CA 1
ATOM 2973 C C . CYS A 1 386 ? 38.718 -14.753 -40.630 1.00 34.22 386 CYS A C 1
ATOM 2975 O O . CYS A 1 386 ? 38.966 -15.402 -41.644 1.00 34.22 386 CYS A O 1
ATOM 2977 N N . CYS A 1 387 ? 37.653 -14.931 -39.850 1.00 32.69 387 CYS A N 1
ATOM 2978 C CA . CYS A 1 387 ? 36.383 -15.479 -40.294 1.00 32.69 387 CYS A CA 1
ATOM 2979 C C . CYS A 1 387 ? 36.260 -17.018 -40.236 1.00 32.69 387 CYS A C 1
ATOM 2981 O O . CYS A 1 387 ? 36.266 -17.714 -41.246 1.00 32.69 387 CYS A O 1
ATOM 2983 N N . GLN A 1 388 ? 35.967 -17.527 -39.033 1.00 28.83 388 GLN A N 1
ATOM 2984 C CA . GLN A 1 388 ? 34.971 -18.592 -38.859 1.00 28.83 388 GLN A CA 1
ATOM 2985 C C . GLN A 1 388 ? 33.894 -18.099 -37.874 1.00 28.83 388 GLN A C 1
ATOM 2987 O O . GLN A 1 388 ? 34.164 -17.884 -36.694 1.00 28.83 388 GLN A O 1
ATOM 2992 N N . GLY A 1 389 ? 32.667 -17.864 -38.352 1.00 31.33 389 GLY A N 1
ATOM 2993 C CA . GLY A 1 389 ? 31.478 -17.850 -37.481 1.00 31.33 389 GLY A CA 1
ATOM 2994 C C . GLY A 1 389 ? 31.001 -19.289 -37.210 1.00 31.33 389 GLY A C 1
ATOM 2995 O O . GLY A 1 389 ? 31.628 -20.217 -37.710 1.00 31.33 389 GLY A O 1
ATOM 2996 N N . PRO A 1 390 ? 29.871 -19.543 -36.522 1.00 37.97 390 PRO A N 1
ATOM 2997 C CA . PRO A 1 390 ? 29.131 -18.776 -35.530 1.00 37.97 390 PRO A CA 1
ATOM 2998 C C . PRO A 1 390 ? 28.986 -19.626 -34.242 1.00 37.97 390 PRO A C 1
ATOM 3000 O O . PRO A 1 390 ? 27.922 -20.166 -33.974 1.00 37.97 390 PRO A O 1
ATOM 3003 N N . VAL A 1 391 ? 30.045 -19.793 -33.445 1.00 30.88 391 VAL A N 1
ATOM 3004 C CA . VAL A 1 391 ? 29.968 -20.603 -32.202 1.00 30.88 391 VAL A CA 1
ATOM 3005 C C . VAL A 1 391 ? 29.906 -19.726 -30.945 1.00 30.88 391 VAL A C 1
ATOM 3007 O O . VAL A 1 391 ? 29.290 -20.102 -29.953 1.00 30.88 391 VAL A O 1
ATOM 3010 N N . TRP A 1 392 ? 30.416 -18.493 -31.010 1.00 30.20 392 TRP A N 1
ATOM 3011 C CA . TRP A 1 392 ? 30.383 -17.554 -29.883 1.00 30.20 392 TRP A CA 1
ATOM 3012 C C . TRP A 1 392 ? 29.033 -16.835 -29.692 1.00 30.20 392 TRP A C 1
ATOM 3014 O O . TRP A 1 392 ? 28.783 -16.288 -28.623 1.00 30.20 392 TRP A O 1
ATOM 3024 N N . ARG A 1 393 ? 28.124 -16.857 -30.684 1.00 32.53 393 ARG A N 1
ATOM 3025 C CA . ARG A 1 393 ? 26.815 -16.169 -30.588 1.00 32.53 393 ARG A CA 1
ATOM 3026 C C . ARG A 1 393 ? 25.817 -16.871 -29.659 1.00 32.53 393 ARG A C 1
ATOM 3028 O O . ARG A 1 393 ? 24.939 -16.212 -29.118 1.00 32.53 393 ARG A O 1
ATOM 3035 N N . LEU A 1 394 ? 25.954 -18.183 -29.449 1.00 31.09 394 LEU A N 1
ATOM 3036 C CA . LEU A 1 394 ? 25.060 -18.964 -28.579 1.00 31.09 394 LEU A CA 1
ATOM 3037 C C . LEU A 1 394 ? 25.624 -19.148 -27.162 1.00 31.09 394 LEU A C 1
ATOM 3039 O O . LEU A 1 394 ? 24.858 -19.163 -26.199 1.00 31.09 394 LEU A O 1
ATOM 3043 N N . THR A 1 395 ? 26.950 -19.196 -27.002 1.00 36.50 395 THR A N 1
ATOM 3044 C CA . THR A 1 395 ? 27.582 -19.207 -25.674 1.00 36.50 395 THR A CA 1
ATOM 3045 C C . THR A 1 395 ? 27.480 -17.843 -24.996 1.00 36.50 395 THR A C 1
ATOM 3047 O O . THR A 1 395 ? 27.106 -17.797 -23.826 1.00 36.50 395 THR A O 1
ATOM 3050 N N . ALA A 1 396 ? 27.645 -16.739 -25.741 1.00 39.03 396 ALA A N 1
ATOM 3051 C CA . ALA A 1 396 ? 27.480 -15.384 -25.215 1.00 39.03 396 ALA A CA 1
ATOM 3052 C C . ALA A 1 396 ? 26.066 -15.114 -24.681 1.00 39.03 396 ALA A C 1
ATOM 3054 O O . ALA A 1 396 ? 25.950 -14.467 -23.655 1.00 39.03 396 ALA A O 1
ATOM 3055 N N . LEU A 1 397 ? 24.998 -15.646 -25.289 1.00 36.12 397 LEU A N 1
ATOM 3056 C CA . LEU A 1 397 ? 23.638 -15.518 -24.741 1.00 36.12 397 LEU A CA 1
ATOM 3057 C C . LEU A 1 397 ? 23.464 -16.309 -23.440 1.00 36.12 397 LEU A C 1
ATOM 3059 O O . LEU A 1 397 ? 22.878 -15.802 -22.488 1.00 36.12 397 LEU A O 1
ATOM 3063 N N . SER A 1 398 ? 24.013 -17.525 -23.363 1.00 35.34 398 SER A N 1
ATOM 3064 C CA . SER A 1 398 ? 23.944 -18.337 -22.143 1.00 35.34 398 SER A CA 1
ATOM 3065 C C . SER A 1 398 ? 24.780 -17.756 -20.998 1.00 35.34 398 SER A C 1
ATOM 3067 O O . SER A 1 398 ? 24.341 -17.790 -19.849 1.00 35.34 398 SER A O 1
ATOM 3069 N N . ASP A 1 399 ? 25.938 -17.167 -21.307 1.00 38.50 399 ASP A N 1
ATOM 3070 C CA . ASP A 1 399 ? 26.822 -16.511 -20.345 1.00 38.50 399 ASP A CA 1
ATOM 3071 C C . ASP A 1 399 ? 26.354 -15.096 -19.997 1.00 38.50 399 ASP A C 1
ATOM 3073 O O . ASP A 1 399 ? 26.469 -14.711 -18.840 1.00 38.50 399 ASP A O 1
ATOM 3077 N N . LEU A 1 400 ? 25.720 -14.367 -20.921 1.00 40.75 400 LEU A N 1
ATOM 3078 C CA . LEU A 1 400 ? 24.988 -13.130 -20.642 1.00 40.75 400 LEU A CA 1
ATOM 3079 C C . LEU A 1 400 ? 23.820 -13.429 -19.705 1.00 40.75 400 LEU A C 1
ATOM 3081 O O . LEU A 1 400 ? 23.673 -12.771 -18.688 1.00 40.75 400 LEU A O 1
ATOM 3085 N N . GLN A 1 401 ? 23.038 -14.479 -19.953 1.00 37.88 401 GLN A N 1
ATOM 3086 C CA . GLN A 1 401 ? 21.948 -14.885 -19.063 1.00 37.88 401 GLN A CA 1
ATOM 3087 C C . GLN A 1 401 ? 22.470 -15.304 -17.679 1.00 37.88 401 GLN A C 1
ATOM 3089 O O . GLN A 1 401 ? 21.850 -14.997 -16.660 1.00 37.88 401 GLN A O 1
ATOM 3094 N N . ARG A 1 402 ? 23.657 -15.921 -17.614 1.00 40.69 402 ARG A N 1
ATOM 3095 C CA . ARG A 1 402 ? 24.367 -16.261 -16.368 1.00 40.69 402 ARG A CA 1
ATOM 3096 C C . ARG A 1 402 ? 24.981 -15.033 -15.672 1.00 40.69 402 ARG A C 1
ATOM 3098 O O . ARG A 1 402 ? 25.041 -15.017 -14.445 1.00 40.69 402 ARG A O 1
ATOM 3105 N N . TRP A 1 403 ? 25.404 -14.020 -16.427 1.00 42.91 403 TRP A N 1
ATOM 3106 C CA . TRP A 1 403 ? 25.951 -12.739 -15.963 1.00 42.91 403 TRP A CA 1
ATOM 3107 C C . TRP A 1 403 ? 24.848 -11.812 -15.434 1.00 42.91 403 TRP A C 1
ATOM 3109 O O . TRP A 1 403 ? 24.939 -11.357 -14.297 1.00 42.91 403 TRP A O 1
ATOM 3119 N N . LEU A 1 404 ? 23.746 -11.661 -16.177 1.00 38.41 404 LEU A N 1
ATOM 3120 C CA . LEU A 1 404 ? 22.516 -10.972 -15.761 1.00 38.41 404 LEU A CA 1
ATOM 3121 C C . LEU A 1 404 ? 21.930 -11.584 -14.475 1.00 38.41 404 LEU A C 1
ATOM 3123 O O . LEU A 1 404 ? 21.366 -10.876 -13.652 1.00 38.41 404 LEU A O 1
ATOM 3127 N N . SER A 1 405 ? 22.116 -12.891 -14.257 1.00 36.56 405 SER A N 1
ATOM 3128 C CA . SER A 1 405 ? 21.655 -13.590 -13.045 1.00 36.56 405 SER A CA 1
ATOM 3129 C C . SER A 1 405 ? 22.535 -13.371 -11.802 1.00 36.56 405 SER A C 1
ATOM 3131 O O . SER A 1 405 ? 22.162 -13.809 -10.714 1.00 36.56 405 SER A O 1
ATOM 3133 N N . ARG A 1 406 ? 23.726 -12.763 -11.927 1.00 36.72 406 ARG A N 1
ATOM 3134 C CA . ARG A 1 406 ? 24.743 -12.711 -10.852 1.00 36.72 406 ARG A CA 1
ATOM 3135 C C . ARG A 1 406 ? 24.827 -11.377 -10.106 1.00 36.72 406 ARG A C 1
ATOM 3137 O O . ARG A 1 406 ? 25.697 -11.218 -9.253 1.00 36.72 406 ARG A O 1
ATOM 3144 N N . SER A 1 407 ? 23.935 -10.425 -10.362 1.00 32.72 407 SER A N 1
ATOM 3145 C CA . SER A 1 407 ? 24.075 -9.054 -9.854 1.00 32.72 407 SER A CA 1
ATOM 3146 C C . SER A 1 407 ? 23.016 -8.675 -8.819 1.00 32.72 407 SER A C 1
ATOM 3148 O O . SER A 1 407 ? 22.149 -7.848 -9.058 1.00 32.72 407 SER A O 1
ATOM 3150 N N . SER A 1 408 ? 23.131 -9.238 -7.617 1.00 29.44 408 SER A N 1
ATOM 3151 C CA . SER A 1 408 ? 22.438 -8.722 -6.431 1.00 29.44 408 SER A CA 1
ATOM 3152 C C . SER A 1 408 ? 23.181 -7.482 -5.917 1.00 29.44 408 SER A C 1
ATOM 3154 O O . SER A 1 408 ? 24.098 -7.589 -5.095 1.00 29.44 408 SER A O 1
ATOM 3156 N N . LEU A 1 409 ? 22.790 -6.290 -6.366 1.00 30.64 409 LEU A N 1
ATOM 3157 C CA . LEU A 1 409 ? 23.165 -5.061 -5.671 1.00 30.64 409 LEU A CA 1
ATOM 3158 C C . LEU A 1 409 ? 22.390 -4.984 -4.351 1.00 30.64 409 LEU A C 1
ATOM 3160 O O . LEU A 1 409 ? 21.202 -4.688 -4.312 1.00 30.64 409 LEU A O 1
ATOM 3164 N N . SER A 1 410 ? 23.117 -5.309 -3.279 1.00 28.00 410 SER A N 1
ATOM 3165 C CA . SER A 1 410 ? 22.940 -4.883 -1.889 1.00 28.00 410 SER A CA 1
ATOM 3166 C C . SER A 1 410 ? 21.644 -4.118 -1.597 1.00 28.00 410 SER A C 1
ATOM 3168 O O . SER A 1 410 ? 21.513 -2.930 -1.897 1.00 28.00 410 SER A O 1
ATOM 3170 N N . SER A 1 411 ? 20.728 -4.802 -0.907 1.00 27.11 411 SER A N 1
ATOM 3171 C CA . SER A 1 411 ? 19.647 -4.200 -0.131 1.00 27.11 411 SER A CA 1
ATOM 3172 C C . SER A 1 411 ? 20.217 -3.098 0.770 1.00 27.11 411 SER A C 1
ATOM 3174 O O . SER A 1 411 ? 20.606 -3.357 1.914 1.00 27.11 411 SER A O 1
ATOM 3176 N N . ARG A 1 412 ? 20.216 -1.844 0.301 1.00 26.39 412 ARG A N 1
ATOM 3177 C CA . ARG A 1 412 ? 20.290 -0.689 1.194 1.00 26.39 412 ARG A CA 1
ATOM 3178 C C . ARG A 1 412 ? 19.047 -0.768 2.067 1.00 26.39 412 ARG A C 1
ATOM 3180 O O . ARG A 1 412 ? 17.949 -0.444 1.630 1.00 26.39 412 ARG A O 1
ATOM 3187 N N . ARG A 1 413 ? 19.213 -1.276 3.291 1.00 24.30 413 ARG A N 1
ATOM 3188 C CA . ARG A 1 413 ? 18.176 -1.219 4.321 1.00 24.30 413 ARG A CA 1
ATOM 3189 C C . ARG A 1 413 ? 17.779 0.247 4.439 1.00 24.30 413 ARG A C 1
ATOM 3191 O O . ARG A 1 413 ? 18.580 1.052 4.908 1.00 24.30 413 ARG A O 1
ATOM 3198 N N . CYS A 1 414 ? 16.565 0.594 4.021 1.00 27.83 414 CYS A N 1
ATOM 3199 C CA . CYS A 1 414 ? 15.948 1.831 4.462 1.00 27.83 414 CYS A CA 1
ATOM 3200 C C . CYS A 1 414 ? 15.887 1.752 5.988 1.00 27.83 414 CYS A C 1
ATOM 3202 O O . CYS A 1 414 ? 15.102 0.993 6.558 1.00 27.83 414 CYS A O 1
ATOM 3204 N N . SER A 1 415 ? 16.777 2.478 6.657 1.00 24.06 415 SER A N 1
ATOM 3205 C CA . SER A 1 415 ? 16.699 2.671 8.092 1.00 24.06 415 SER A CA 1
ATOM 3206 C C . SER A 1 415 ? 15.472 3.529 8.361 1.00 24.06 415 SER A C 1
ATOM 3208 O O . SER A 1 415 ? 15.530 4.756 8.297 1.00 24.06 415 SER A O 1
ATOM 3210 N N . TRP A 1 416 ? 14.352 2.883 8.666 1.00 32.91 416 TRP A N 1
ATOM 3211 C CA . TRP A 1 416 ? 13.342 3.523 9.491 1.00 32.91 416 TRP A CA 1
ATOM 3212 C C . TRP A 1 416 ? 14.014 3.919 10.810 1.00 32.91 416 TRP A C 1
ATOM 3214 O O . TRP A 1 416 ? 14.846 3.149 11.315 1.00 32.91 416 TRP A O 1
ATOM 3224 N N . PRO A 1 417 ? 13.714 5.096 11.384 1.00 24.02 417 PRO A N 1
ATOM 3225 C CA . PRO A 1 417 ? 14.161 5.388 12.734 1.00 24.02 417 PRO A CA 1
ATOM 3226 C C . PRO A 1 417 ? 13.691 4.238 13.623 1.00 24.02 417 PRO A C 1
ATOM 3228 O O . PRO A 1 417 ? 12.494 3.975 13.731 1.00 24.02 417 PRO A O 1
ATOM 3231 N N . ARG A 1 418 ? 14.642 3.503 14.216 1.00 23.78 418 ARG A N 1
ATOM 3232 C CA . ARG A 1 418 ? 14.333 2.516 15.249 1.00 23.78 418 ARG A CA 1
ATOM 3233 C C . ARG A 1 418 ? 13.606 3.275 16.350 1.00 23.78 418 ARG A C 1
ATOM 3235 O O . ARG A 1 418 ? 14.249 3.974 17.133 1.00 23.78 418 ARG A O 1
ATOM 3242 N N . LEU A 1 419 ? 12.286 3.138 16.416 1.00 31.17 419 LEU A N 1
ATOM 3243 C CA . LEU A 1 419 ? 11.503 3.502 17.586 1.00 31.17 419 LEU A CA 1
ATOM 3244 C C . LEU A 1 419 ? 11.932 2.540 18.696 1.00 31.17 419 LEU A C 1
ATOM 3246 O O . LEU A 1 419 ? 11.361 1.471 18.881 1.00 31.17 419 LEU A O 1
ATOM 3250 N N . ARG A 1 420 ? 13.030 2.876 19.383 1.00 22.45 420 ARG A N 1
ATOM 3251 C CA . ARG A 1 420 ? 13.412 2.199 20.618 1.00 22.45 420 ARG A CA 1
ATOM 3252 C C . ARG A 1 420 ? 12.298 2.489 21.624 1.00 22.45 420 ARG A C 1
ATOM 3254 O O . ARG A 1 420 ? 12.052 3.670 21.887 1.00 22.45 420 ARG A O 1
ATOM 3261 N N . PRO A 1 421 ? 11.663 1.476 22.233 1.00 24.95 421 PRO A N 1
ATOM 3262 C CA . PRO A 1 421 ? 10.888 1.704 23.435 1.00 24.95 421 PRO A CA 1
ATOM 3263 C C . PRO A 1 421 ? 11.894 2.164 24.486 1.00 24.95 421 PRO A C 1
ATOM 3265 O O . PRO A 1 421 ? 12.704 1.385 24.990 1.00 24.95 421 PRO A O 1
ATOM 3268 N N . GLY A 1 422 ? 11.923 3.464 24.762 1.00 24.58 422 GLY A N 1
ATOM 3269 C CA . GLY A 1 422 ? 12.586 3.954 25.953 1.00 24.58 422 GLY A CA 1
ATOM 3270 C C . GLY A 1 422 ? 11.825 3.375 27.132 1.00 24.58 422 GLY A C 1
ATOM 3271 O O . GLY A 1 422 ? 10.739 3.857 27.437 1.00 24.58 422 GLY A O 1
ATOM 3272 N N . ALA A 1 423 ? 12.373 2.341 27.771 1.00 27.16 423 ALA A N 1
ATOM 3273 C CA . ALA A 1 423 ? 11.922 1.866 29.068 1.00 27.16 423 ALA A CA 1
ATOM 3274 C C . ALA A 1 423 ? 12.112 3.002 30.084 1.00 27.16 423 ALA A C 1
ATOM 3276 O O . ALA A 1 423 ? 13.134 3.114 30.756 1.00 27.16 423 ALA A O 1
ATOM 3277 N N . ARG A 1 424 ? 11.143 3.915 30.142 1.00 28.23 424 ARG A N 1
ATOM 3278 C CA . ARG A 1 424 ? 11.007 4.897 31.210 1.00 28.23 424 ARG A CA 1
ATOM 3279 C C . ARG A 1 424 ? 9.940 4.357 32.149 1.00 28.23 424 ARG A C 1
ATOM 3281 O O . ARG A 1 424 ? 8.865 3.960 31.711 1.00 28.23 424 ARG A O 1
ATOM 3288 N N . ARG A 1 425 ? 10.303 4.275 33.430 1.00 27.39 425 ARG A N 1
ATOM 3289 C CA . ARG A 1 425 ? 9.475 3.773 34.535 1.00 27.39 425 ARG A CA 1
ATOM 3290 C C . ARG A 1 425 ? 8.032 4.286 34.429 1.00 27.39 425 ARG A C 1
ATOM 3292 O O . ARG A 1 425 ? 7.831 5.459 34.122 1.00 27.39 425 ARG A O 1
ATOM 3299 N N . CYS A 1 426 ? 7.066 3.411 34.727 1.00 27.53 426 CYS A N 1
ATOM 3300 C CA . CYS A 1 426 ? 5.642 3.743 34.843 1.00 27.53 426 CYS A CA 1
ATOM 3301 C C . CYS A 1 426 ? 5.441 5.076 35.595 1.00 27.53 426 CYS A C 1
ATOM 3303 O O . CYS A 1 426 ? 5.916 5.198 36.730 1.00 27.53 426 CYS A O 1
ATOM 3305 N N . PRO A 1 427 ? 4.754 6.075 35.010 1.00 29.61 427 PRO A N 1
ATOM 3306 C CA . PRO A 1 427 ? 4.428 7.300 35.723 1.00 29.61 427 PRO A CA 1
ATOM 3307 C C . PRO A 1 427 ? 3.345 7.022 36.775 1.00 29.61 427 PRO A C 1
ATOM 3309 O O . PRO A 1 427 ? 2.346 6.367 36.497 1.00 29.61 427 PRO A O 1
ATOM 3312 N N . ARG A 1 428 ? 3.555 7.531 37.995 1.00 35.69 428 ARG A N 1
ATOM 3313 C CA . ARG A 1 428 ? 2.699 7.314 39.178 1.00 35.69 428 ARG A CA 1
ATOM 3314 C C . ARG A 1 428 ? 1.374 8.104 39.188 1.00 35.69 428 ARG A C 1
ATOM 3316 O O . ARG A 1 428 ? 0.665 8.036 40.181 1.00 35.69 428 ARG A O 1
ATOM 3323 N N . SER A 1 429 ? 1.021 8.845 38.135 1.00 32.28 429 SER A N 1
ATOM 3324 C CA . SER A 1 429 ? -0.309 9.473 38.015 1.00 32.28 429 SER A CA 1
ATOM 3325 C C . SER A 1 429 ? -0.678 9.775 36.565 1.00 32.28 429 SER A C 1
ATOM 3327 O O . SER A 1 429 ? 0.205 10.007 35.725 1.00 32.28 429 SER A O 1
ATOM 3329 N N . ALA A 1 430 ? -1.978 9.806 36.256 1.00 38.97 430 ALA A N 1
ATOM 3330 C CA . ALA A 1 430 ? -2.460 10.142 34.926 1.00 38.97 430 ALA A CA 1
ATOM 3331 C C . ALA A 1 430 ? -2.484 11.650 34.623 1.00 38.97 430 ALA A C 1
ATOM 3333 O O . ALA A 1 430 ? -2.525 12.018 33.452 1.00 38.97 430 ALA A O 1
ATOM 3334 N N . ARG A 1 431 ? -2.208 12.529 35.598 1.00 32.31 431 ARG A N 1
ATOM 3335 C CA . ARG A 1 431 ? -1.932 13.962 35.330 1.00 32.31 431 ARG A CA 1
ATOM 3336 C C . ARG A 1 431 ? -0.692 14.206 34.466 1.00 32.31 431 ARG A C 1
ATOM 3338 O O . ARG A 1 431 ? -0.649 15.171 33.711 1.00 32.31 431 ARG A O 1
ATOM 3345 N N . ASN A 1 432 ? 0.283 13.296 34.486 1.00 34.47 432 ASN A N 1
ATOM 3346 C CA . ASN A 1 432 ? 1.407 13.320 33.543 1.00 34.47 432 ASN A CA 1
ATOM 3347 C C . ASN A 1 432 ? 1.035 12.804 32.135 1.00 34.47 432 ASN A C 1
ATOM 3349 O O . ASN A 1 432 ? 1.910 12.717 31.284 1.00 34.47 432 ASN A O 1
ATOM 3353 N N . ALA A 1 433 ? -0.230 12.448 31.870 1.00 37.25 433 ALA A N 1
ATOM 3354 C CA . ALA A 1 433 ? -0.746 12.055 30.551 1.00 37.25 433 ALA A CA 1
ATOM 3355 C C . ALA A 1 433 ? -1.254 13.240 29.723 1.00 37.25 433 ALA A C 1
ATOM 3357 O O . ALA A 1 433 ? -0.981 13.315 28.529 1.00 37.25 433 ALA A O 1
ATOM 3358 N N . ALA A 1 434 ? -1.981 14.161 30.359 1.00 33.81 434 ALA A N 1
ATOM 3359 C CA . ALA A 1 434 ? -2.702 15.248 29.693 1.00 33.81 434 ALA A CA 1
ATOM 3360 C C . ALA A 1 434 ? -1.765 16.294 29.056 1.00 33.81 434 ALA A C 1
ATOM 3362 O O . ALA A 1 434 ? -2.062 16.891 28.023 1.00 33.81 434 ALA A O 1
ATOM 3363 N N . SER A 1 435 ? -0.563 16.477 29.615 1.00 30.20 435 SER A N 1
ATOM 3364 C CA . SER A 1 435 ? 0.447 17.383 29.048 1.00 30.20 435 SER A CA 1
ATOM 3365 C C . SER A 1 435 ? 1.130 16.846 27.779 1.00 30.20 435 SER A C 1
ATOM 3367 O O . SER A 1 435 ? 1.835 17.599 27.102 1.00 30.20 435 SER A O 1
ATOM 3369 N N . TRP A 1 436 ? 0.927 15.569 27.425 1.00 36.31 436 TRP A N 1
ATOM 3370 C CA . TRP A 1 436 ? 1.668 14.901 26.349 1.00 36.31 436 TRP A CA 1
ATOM 3371 C C . TRP A 1 436 ? 0.978 14.899 24.984 1.00 36.31 436 TRP A C 1
ATOM 3373 O O . TRP A 1 436 ? 1.687 14.952 23.978 1.00 36.31 436 TRP A O 1
ATOM 3383 N N . LEU A 1 437 ? -0.357 14.940 24.914 1.00 33.31 437 LEU A N 1
ATOM 3384 C CA . LEU A 1 437 ? -1.077 15.072 23.635 1.00 33.31 437 LEU A CA 1
ATOM 3385 C C . LEU A 1 437 ? -0.711 16.377 22.902 1.00 33.31 437 LEU A C 1
ATOM 3387 O O . LEU A 1 437 ? -0.505 16.380 21.686 1.00 33.31 437 LEU A O 1
ATOM 3391 N N . ARG A 1 438 ? -0.429 17.447 23.657 1.00 35.56 438 ARG A N 1
ATOM 3392 C CA . ARG A 1 438 ? -0.011 18.757 23.123 1.00 35.56 438 ARG A CA 1
ATOM 3393 C C . ARG A 1 438 ? 1.412 18.797 22.550 1.00 35.56 438 ARG A C 1
ATOM 3395 O O . ARG A 1 438 ? 1.704 19.659 21.724 1.00 35.56 438 ARG A O 1
ATOM 3402 N N . ARG A 1 439 ? 2.320 17.889 22.940 1.00 35.00 439 ARG A N 1
ATOM 3403 C CA . ARG A 1 439 ? 3.746 17.946 22.531 1.00 35.00 439 ARG A CA 1
ATOM 3404 C C . ARG A 1 439 ? 4.032 17.438 21.114 1.00 35.00 439 ARG A C 1
ATOM 3406 O O . ARG A 1 439 ? 5.154 17.586 20.639 1.00 35.00 439 ARG A O 1
ATOM 3413 N N . SER A 1 440 ? 3.039 16.895 20.412 1.00 33.28 440 SER A N 1
ATOM 3414 C CA . SER A 1 440 ? 3.196 16.401 19.035 1.00 33.28 440 SER A CA 1
ATOM 3415 C C . SER A 1 440 ? 3.165 17.501 17.955 1.00 33.28 440 SER A C 1
ATOM 3417 O O . SER A 1 440 ? 3.474 17.221 16.800 1.00 33.28 440 SER A O 1
ATOM 3419 N N . ARG A 1 441 ? 2.868 18.763 18.315 1.00 35.19 441 ARG A N 1
ATOM 3420 C CA . ARG A 1 441 ? 2.779 19.905 17.379 1.00 35.19 441 ARG A CA 1
ATOM 3421 C C . ARG A 1 441 ? 4.004 20.830 17.309 1.00 35.19 441 ARG A C 1
ATOM 3423 O O . ARG A 1 441 ? 3.945 21.834 16.609 1.00 35.19 441 ARG A O 1
ATOM 3430 N N . GLY A 1 442 ? 5.123 20.532 17.972 1.00 32.88 442 GLY A N 1
ATOM 3431 C CA . GLY A 1 442 ? 6.232 21.494 18.045 1.00 32.88 442 GLY A CA 1
ATOM 3432 C C . GLY A 1 442 ? 7.624 20.888 18.141 1.00 32.88 442 GLY A C 1
ATOM 3433 O O . GLY A 1 442 ? 8.201 20.879 19.220 1.00 32.88 442 GLY A O 1
ATOM 3434 N N . GLN A 1 443 ? 8.188 20.457 17.009 1.00 28.22 443 GLN A N 1
ATOM 3435 C CA . GLN A 1 443 ? 9.642 20.444 16.796 1.00 28.22 443 GLN A CA 1
ATOM 3436 C C . GLN A 1 443 ? 9.961 20.871 15.355 1.00 28.22 443 GLN A C 1
ATOM 3438 O O . GLN A 1 443 ? 10.175 20.052 14.464 1.00 28.22 443 GLN A O 1
ATOM 3443 N N . ARG A 1 444 ? 10.007 22.189 15.133 1.00 27.58 444 ARG A N 1
ATOM 3444 C CA . ARG A 1 444 ? 10.917 22.808 14.164 1.00 27.58 444 ARG A CA 1
ATOM 3445 C C . ARG A 1 444 ? 11.797 23.804 14.918 1.00 27.58 444 ARG A C 1
ATOM 3447 O O . ARG A 1 444 ? 11.280 24.648 15.633 1.00 27.58 444 ARG A O 1
ATOM 3454 N N . ALA A 1 445 ? 13.101 23.591 14.757 1.00 29.34 445 ALA A N 1
ATOM 3455 C CA . ALA A 1 445 ? 14.242 24.502 14.840 1.00 29.34 445 ALA A CA 1
ATOM 3456 C C . ALA A 1 445 ? 14.156 25.748 15.744 1.00 29.34 445 ALA A C 1
ATOM 3458 O O . ALA A 1 445 ? 13.401 26.679 15.489 1.00 29.34 445 ALA A O 1
ATOM 3459 N N . GLY A 1 446 ? 15.075 25.810 16.708 1.00 27.33 446 GLY A N 1
ATOM 3460 C CA . GLY A 1 446 ? 15.429 27.025 17.435 1.00 27.33 446 GLY A CA 1
ATOM 3461 C C . GLY A 1 446 ? 16.485 26.724 18.492 1.00 27.33 446 GLY A C 1
ATOM 3462 O O . GLY A 1 446 ? 16.149 26.498 19.649 1.00 27.33 446 GLY A O 1
ATOM 3463 N N . HIS A 1 447 ? 17.755 26.662 18.086 1.00 32.22 447 HIS A N 1
ATOM 3464 C CA . HIS A 1 447 ? 18.884 26.744 19.014 1.00 32.22 447 HIS A CA 1
ATOM 3465 C C . HIS A 1 447 ? 18.880 28.132 19.673 1.00 32.22 447 HIS A C 1
ATOM 3467 O O . HIS A 1 447 ? 18.913 29.119 18.938 1.00 32.22 447 HIS A O 1
ATOM 3473 N N . PRO A 1 448 ? 18.917 28.252 21.009 1.00 31.75 448 PRO A N 1
ATOM 3474 C CA . PRO A 1 448 ? 19.399 29.465 21.637 1.00 31.75 448 PRO A CA 1
ATOM 3475 C C . PRO A 1 448 ? 20.919 29.349 21.788 1.00 31.75 448 PRO A C 1
ATOM 3477 O O . PRO A 1 448 ? 21.426 28.486 22.506 1.00 31.75 448 PRO A O 1
ATOM 3480 N N . ALA A 1 449 ? 21.648 30.212 21.086 1.00 33.75 449 ALA A N 1
ATOM 3481 C CA . ALA A 1 449 ? 23.008 30.554 21.467 1.00 33.75 449 ALA A CA 1
ATOM 3482 C C . ALA A 1 449 ? 22.948 31.435 22.724 1.00 33.75 449 ALA A C 1
ATOM 3484 O O . ALA A 1 449 ? 22.173 32.389 22.786 1.00 33.75 449 ALA A O 1
ATOM 3485 N N . SER A 1 450 ? 23.748 31.102 23.729 1.00 30.34 450 SER A N 1
ATOM 3486 C CA . SER A 1 450 ? 24.111 31.939 24.880 1.00 30.34 450 SER A CA 1
ATOM 3487 C C . SER A 1 450 ? 25.300 31.267 25.581 1.00 30.34 450 SER A C 1
ATOM 3489 O O . SER A 1 450 ? 25.414 30.043 25.501 1.00 30.34 450 SER A O 1
ATOM 3491 N N . PRO A 1 451 ? 26.069 31.975 26.417 1.00 47.06 451 PRO A N 1
ATOM 3492 C CA . PRO A 1 451 ? 26.722 33.263 26.183 1.00 47.06 451 PRO A CA 1
ATOM 3493 C C . PRO A 1 451 ? 28.237 33.168 26.493 1.00 47.06 451 PRO A C 1
ATOM 3495 O O . PRO A 1 451 ? 28.684 32.237 27.163 1.00 47.06 451 PRO A O 1
ATOM 3498 N N . GLY A 1 452 ? 29.018 34.144 26.031 1.00 36.00 452 GLY A N 1
ATOM 3499 C CA . GLY A 1 452 ? 30.452 34.277 26.308 1.00 36.00 452 GLY A CA 1
ATOM 3500 C C . GLY A 1 452 ? 31.055 35.402 25.496 1.00 36.00 452 GLY A C 1
ATOM 3501 O O . GLY A 1 452 ? 31.090 35.226 24.259 1.00 36.00 452 GLY A O 1
#

Foldseek 3Di:
DDDDDDDDDDDDDDDDDDDDDDDDDPPDDPPPPVVVVVVLVVLLVVLVVLLVVLVVVLVVLQVCLVPDPDPVSNLVSLVVNLVSLVSNQVSVLVNLVSVVPPDDDDDDPDPPDAFADFFDAKAWDQWQLQPLQQVLCCVPFVDGSVVCVVVSVVLSVLVVQLRDARLDPRSLVSLVLNLVVLVVCCVFQDDPVGFSPTKTWIAARQRRHIDIDRDSLQVNLSSLLNSLSSLSSQLRPFDLLDLVSLVSNLVSLQSSLVSLVVLLVPPDPHPDPCSHNLNSVLSSLSSVLSSLVSVLSNLVSVDPPPLQDLVSLLVSLLSLLVSLVSLVVSLVSCVDPPNVSGHDPVVSVSSNVSSVVSNVSSVVSNVSSVVNVPPPDDDDDDDDDDDDDDDVVVVVVVVSVVVSVPDDDDDPPPDDPPPPPPPDDDDSHCVVVSVPSVPVPDDDDDDDDDDD

pLDDT: mean 74.55, std 25.85, range [22.45, 98.62]